Protein AF-A0AAV8WY97-F1 (afdb_monomer)

Structure (mmCIF, N/CA/C/O backbone):
data_AF-A0AAV8WY97-F1
#
_entry.id   AF-A0AAV8WY97-F1
#
loop_
_atom_site.group_PDB
_atom_site.id
_atom_site.type_symbol
_atom_site.label_atom_id
_atom_site.label_alt_id
_atom_site.label_comp_id
_atom_site.label_asym_id
_atom_site.label_entity_id
_atom_site.label_seq_id
_atom_site.pdbx_PDB_ins_code
_atom_site.Cartn_x
_atom_site.Cartn_y
_atom_site.Cartn_z
_atom_site.occupancy
_atom_site.B_iso_or_equiv
_atom_site.auth_seq_id
_atom_site.auth_comp_id
_atom_site.auth_asym_id
_atom_site.auth_atom_id
_atom_site.pdbx_PDB_model_num
ATOM 1 N N . MET A 1 1 ? -31.497 13.098 19.233 1.00 49.31 1 MET A N 1
ATOM 2 C CA . MET A 1 1 ? -30.558 12.819 18.128 1.00 49.31 1 MET A CA 1
ATOM 3 C C . MET A 1 1 ? -31.351 12.122 17.041 1.00 49.31 1 MET A C 1
ATOM 5 O O . MET A 1 1 ? -31.988 11.122 17.339 1.00 49.31 1 MET A O 1
ATOM 9 N N . THR A 1 2 ? -31.426 12.688 15.838 1.00 51.06 2 THR A N 1
ATOM 10 C CA . THR A 1 2 ? -31.908 11.941 14.667 1.00 51.06 2 THR A CA 1
ATOM 11 C C . THR A 1 2 ? -31.015 10.723 14.493 1.00 51.06 2 THR A C 1
ATOM 13 O O . THR A 1 2 ? -29.799 10.879 14.484 1.00 51.06 2 THR A O 1
ATOM 16 N N . ASP A 1 3 ? -31.604 9.534 14.408 1.00 69.31 3 ASP A N 1
ATOM 17 C CA . ASP A 1 3 ? -30.854 8.299 14.209 1.00 69.31 3 ASP A CA 1
ATOM 18 C C . ASP A 1 3 ? -30.126 8.360 12.855 1.00 69.31 3 ASP A C 1
ATOM 20 O O . ASP A 1 3 ? -30.739 8.240 11.790 1.00 69.31 3 ASP A O 1
ATOM 24 N N . THR A 1 4 ? -28.817 8.617 12.901 1.00 66.56 4 THR A N 1
ATOM 25 C CA . THR A 1 4 ? -27.912 8.679 11.747 1.00 66.56 4 THR A CA 1
ATOM 26 C C . THR A 1 4 ? -28.127 7.492 10.810 1.00 66.56 4 THR A C 1
ATOM 28 O O . THR A 1 4 ? -28.217 7.680 9.593 1.00 66.56 4 THR A O 1
ATOM 31 N N . ARG A 1 5 ? -28.298 6.281 11.366 1.00 71.94 5 ARG A N 1
ATOM 32 C CA . ARG A 1 5 ? -28.520 5.052 10.591 1.00 71.94 5 ARG A CA 1
ATOM 33 C C . ARG A 1 5 ? -29.828 5.072 9.821 1.00 71.94 5 ARG A C 1
ATOM 35 O O . ARG A 1 5 ? -29.889 4.549 8.708 1.00 71.94 5 ARG A O 1
ATOM 42 N N . THR A 1 6 ? -30.863 5.695 10.375 1.00 73.75 6 THR A N 1
ATOM 43 C CA . THR A 1 6 ? -32.146 5.850 9.688 1.00 73.75 6 THR A CA 1
ATOM 44 C C . THR A 1 6 ? -32.016 6.789 8.484 1.00 73.75 6 THR A C 1
ATOM 46 O O . THR A 1 6 ? -32.594 6.508 7.434 1.00 73.75 6 THR A O 1
ATOM 49 N N . LYS A 1 7 ? -31.219 7.863 8.588 1.00 81.50 7 LYS A N 1
ATOM 50 C CA . LYS A 1 7 ? -31.063 8.860 7.512 1.00 81.50 7 LYS A CA 1
ATOM 51 C C . LYS A 1 7 ? -30.059 8.448 6.428 1.00 81.50 7 LYS A C 1
ATOM 53 O O . LYS A 1 7 ? -30.382 8.536 5.248 1.00 81.50 7 LYS A O 1
ATOM 58 N N . TYR A 1 8 ? -28.865 8.003 6.815 1.00 86.12 8 TYR A N 1
ATOM 59 C CA . TYR A 1 8 ? -27.742 7.768 5.894 1.00 86.12 8 TYR A CA 1
ATOM 60 C C . TYR A 1 8 ? -27.387 6.283 5.720 1.00 86.12 8 TYR A C 1
ATOM 62 O O . TYR A 1 8 ? -26.687 5.915 4.776 1.00 86.12 8 TYR A O 1
ATOM 70 N N . GLY A 1 9 ? -27.913 5.408 6.584 1.00 87.94 9 GLY A N 1
ATOM 71 C CA . GLY A 1 9 ? -27.442 4.027 6.694 1.00 87.94 9 GLY A CA 1
ATOM 72 C C . GLY A 1 9 ? -26.066 3.938 7.368 1.00 87.94 9 GLY A C 1
ATOM 73 O O . GLY A 1 9 ? -25.628 4.904 7.991 1.00 87.94 9 GLY A O 1
ATOM 74 N N . PRO A 1 10 ? -25.389 2.780 7.260 1.00 92.19 10 PRO A N 1
ATOM 75 C CA . PRO A 1 10 ? -23.988 2.649 7.652 1.00 92.19 10 PRO A CA 1
ATOM 76 C C . PRO A 1 10 ? -23.103 3.653 6.903 1.00 92.19 10 PRO A C 1
ATOM 78 O O . PRO A 1 10 ? -23.359 3.949 5.730 1.00 92.19 10 PRO A O 1
ATOM 81 N N . LEU A 1 11 ? -22.056 4.143 7.556 1.00 96.69 11 LEU A N 1
ATOM 82 C CA . LEU A 1 11 ? -21.080 5.054 6.963 1.00 96.69 11 LEU A CA 1
ATOM 83 C C . LEU A 1 11 ? -19.812 4.293 6.566 1.00 96.69 11 LEU A C 1
ATOM 85 O O . LEU A 1 11 ? -19.463 3.289 7.189 1.00 96.69 11 LEU A O 1
ATOM 89 N N . ILE A 1 12 ? -19.118 4.777 5.538 1.00 97.38 12 ILE A N 1
ATOM 90 C CA . ILE A 1 12 ? -17.846 4.213 5.067 1.00 97.38 12 ILE A CA 1
ATOM 91 C C . ILE A 1 12 ? -16.792 5.315 5.061 1.00 97.38 12 ILE A C 1
ATOM 93 O O . ILE A 1 12 ? -17.007 6.369 4.465 1.00 97.38 12 ILE A O 1
ATOM 97 N N . GLY A 1 13 ? -15.668 5.075 5.729 1.00 97.56 13 GLY A N 1
ATOM 98 C CA . GLY A 1 13 ? -14.498 5.945 5.684 1.00 97.56 13 GLY A CA 1
ATOM 99 C C . GLY A 1 13 ? -13.604 5.618 4.489 1.00 97.56 13 GLY A C 1
ATOM 100 O O . GLY A 1 13 ? -13.501 4.461 4.085 1.00 97.56 13 GLY A O 1
ATOM 101 N N . SER A 1 14 ? -12.920 6.611 3.937 1.00 97.88 14 SER A N 1
ATOM 102 C CA . SER A 1 14 ? -11.909 6.415 2.897 1.00 97.88 14 SER A CA 1
ATOM 103 C C . SER A 1 14 ? -10.708 7.297 3.178 1.00 97.88 14 SER A C 1
ATOM 105 O O . SER A 1 14 ? -10.835 8.520 3.183 1.00 97.88 14 SER A O 1
ATOM 107 N N . ILE A 1 15 ? -9.554 6.672 3.387 1.00 97.94 15 ILE A N 1
ATOM 108 C CA . ILE A 1 15 ? -8.252 7.334 3.402 1.00 97.94 15 ILE A CA 1
ATOM 109 C C . ILE A 1 15 ? -7.823 7.482 1.944 1.00 97.94 15 ILE A C 1
ATOM 111 O O . ILE A 1 15 ? -7.745 6.485 1.234 1.00 97.94 15 ILE A O 1
ATOM 115 N N . ASP A 1 16 ? -7.590 8.711 1.504 1.00 98.00 16 ASP A N 1
ATOM 116 C CA . ASP A 1 16 ? -7.083 9.054 0.175 1.00 98.00 16 ASP A CA 1
ATOM 117 C C . ASP A 1 16 ? -5.729 9.749 0.346 1.00 98.00 16 ASP A C 1
ATOM 119 O O . ASP A 1 16 ? -5.653 10.945 0.634 1.00 98.00 16 ASP A O 1
ATOM 123 N N . GLU A 1 17 ? -4.661 8.955 0.275 1.00 96.94 17 GLU A N 1
ATOM 124 C CA . GLU A 1 17 ? -3.274 9.414 0.354 1.00 96.94 17 GLU A CA 1
ATOM 125 C C . GLU A 1 17 ? -2.801 9.766 -1.060 1.00 96.94 17 GLU A C 1
ATOM 127 O O . GLU A 1 17 ? -2.420 8.905 -1.849 1.00 96.94 17 GLU A O 1
ATOM 132 N N . GLY A 1 18 ? -2.916 11.039 -1.425 1.00 94.00 18 GLY A N 1
ATOM 133 C CA . GLY A 1 18 ? -2.444 11.542 -2.709 1.00 94.00 18 GLY A CA 1
ATOM 134 C C . GLY A 1 18 ? -1.039 12.128 -2.605 1.00 94.00 18 GLY A C 1
ATOM 135 O O . GLY A 1 18 ? -0.562 12.469 -1.530 1.00 94.00 18 GLY A O 1
ATOM 136 N N . THR A 1 19 ? -0.403 12.365 -3.752 1.00 90.06 19 THR A N 1
ATOM 137 C CA . THR A 1 19 ? 0.982 12.864 -3.808 1.00 90.06 19 THR A CA 1
ATOM 138 C C . THR A 1 19 ? 1.205 14.201 -3.091 1.00 90.06 19 THR A C 1
ATOM 140 O O . THR A 1 19 ? 2.255 14.390 -2.500 1.00 90.06 19 THR A O 1
ATOM 143 N N . SER A 1 20 ? 0.244 15.129 -3.087 1.00 91.56 20 SER A N 1
ATOM 144 C CA . SER A 1 20 ? 0.422 16.446 -2.435 1.00 91.56 20 SER A CA 1
ATOM 145 C C . SER A 1 20 ? -0.344 16.603 -1.122 1.00 91.56 20 SER A C 1
ATOM 147 O O . SER A 1 20 ? -0.162 17.588 -0.406 1.00 91.56 20 SER A O 1
ATOM 149 N N . SER A 1 21 ? -1.269 15.693 -0.824 1.00 95.88 21 SER A N 1
ATOM 150 C CA . SER A 1 21 ? -2.143 15.818 0.337 1.00 95.88 21 SER A CA 1
ATOM 151 C C . SER A 1 21 ? -2.798 14.497 0.685 1.00 95.88 21 SER A C 1
ATOM 153 O O . SER A 1 21 ? -3.230 13.765 -0.205 1.00 95.88 21 SER A O 1
ATOM 155 N N . THR A 1 22 ? -3.023 14.309 1.973 1.00 97.31 22 THR A N 1
ATOM 156 C CA . THR A 1 22 ? -3.846 13.236 2.513 1.00 97.31 22 THR A CA 1
ATOM 157 C C . THR A 1 22 ? -5.245 13.751 2.793 1.00 97.31 22 THR A C 1
ATOM 159 O O . THR A 1 22 ? -5.426 14.873 3.275 1.00 97.31 22 THR A O 1
ATOM 162 N N . ARG A 1 23 ? -6.250 12.922 2.525 1.00 98.12 23 ARG A N 1
ATOM 163 C CA . ARG A 1 23 ? -7.649 13.178 2.858 1.00 98.12 23 ARG A CA 1
ATOM 164 C C . ARG A 1 23 ? -8.248 11.998 3.594 1.00 98.12 23 ARG A C 1
ATOM 166 O O . ARG A 1 23 ? -7.913 10.847 3.331 1.00 98.12 23 ARG A O 1
ATOM 173 N N . PHE A 1 24 ? -9.226 12.293 4.437 1.00 98.31 24 PHE A N 1
ATOM 174 C CA . PHE A 1 24 ? -10.155 11.286 4.926 1.00 98.31 24 PHE A CA 1
ATOM 175 C C . PHE A 1 24 ? -11.578 11.738 4.628 1.00 98.31 24 PHE A C 1
ATOM 177 O O . PHE A 1 24 ? -11.988 12.818 5.051 1.00 98.31 24 PHE A O 1
ATOM 184 N N . LEU A 1 25 ? -12.312 10.931 3.865 1.00 98.31 25 LEU A N 1
ATOM 185 C CA . LEU A 1 25 ? -13.685 11.199 3.445 1.00 98.31 25 LEU A CA 1
ATOM 186 C C . LEU A 1 25 ? -14.633 10.205 4.111 1.00 98.31 25 LEU A C 1
ATOM 188 O O . LEU A 1 25 ? -14.291 9.035 4.273 1.00 98.31 25 LEU A O 1
ATOM 192 N N . VAL A 1 26 ? -15.844 10.648 4.449 1.00 98.19 26 VAL A N 1
ATOM 193 C CA . VAL A 1 26 ? -16.894 9.766 4.978 1.00 98.19 26 VAL A CA 1
ATOM 194 C C . VAL A 1 26 ? -18.106 9.789 4.061 1.00 98.19 26 VAL A C 1
ATOM 196 O O . VAL A 1 26 ? -18.681 10.846 3.797 1.00 98.19 26 VAL A O 1
ATOM 199 N N . PHE A 1 27 ? -18.504 8.606 3.605 1.00 97.25 27 PHE A N 1
ATOM 200 C CA . PHE A 1 27 ? -19.585 8.391 2.656 1.00 97.25 27 PHE A CA 1
ATOM 201 C C . PHE A 1 27 ? -20.813 7.771 3.323 1.00 97.25 27 PHE A C 1
ATOM 203 O O . PHE A 1 27 ? -20.696 6.877 4.166 1.00 97.25 27 PHE A O 1
ATOM 210 N N . ALA A 1 28 ? -22.001 8.175 2.878 1.00 95.44 28 ALA A N 1
ATOM 211 C CA . ALA A 1 28 ? -23.234 7.442 3.145 1.00 95.44 28 ALA A CA 1
ATOM 212 C C . ALA A 1 28 ? -23.315 6.208 2.228 1.00 95.44 28 ALA A C 1
ATOM 214 O O . ALA A 1 28 ? -23.424 6.341 1.008 1.00 95.44 28 ALA A O 1
ATOM 215 N N . SER A 1 29 ? -23.301 4.996 2.796 1.00 88.69 29 SER A N 1
ATOM 216 C CA . SER A 1 29 ? -23.211 3.747 2.010 1.00 88.69 29 SER A CA 1
ATOM 217 C C . SER A 1 29 ? -24.346 3.544 0.998 1.00 88.69 29 SER A C 1
ATOM 219 O O . SER A 1 29 ? -24.145 2.901 -0.028 1.00 88.69 29 SER A O 1
ATOM 221 N N . LYS A 1 30 ? -25.540 4.087 1.267 1.00 86.94 30 LYS A N 1
ATOM 222 C CA . LYS A 1 30 ? -26.716 3.920 0.398 1.00 86.94 30 LYS A CA 1
ATOM 223 C C . LYS A 1 30 ? -26.708 4.827 -0.832 1.00 86.94 30 LYS A C 1
ATOM 225 O O . LYS A 1 30 ? -27.317 4.469 -1.835 1.00 86.94 30 LYS A O 1
ATOM 230 N N . THR A 1 31 ? -26.089 6.002 -0.738 1.00 90.06 31 THR A N 1
ATOM 231 C CA . THR A 1 31 ? -26.163 7.051 -1.771 1.00 90.06 31 THR A CA 1
ATOM 232 C C . THR A 1 31 ? -24.810 7.388 -2.386 1.00 90.06 31 THR A C 1
ATOM 234 O O . THR A 1 31 ? -24.781 8.073 -3.402 1.00 90.06 31 THR A O 1
ATOM 237 N N . ALA A 1 32 ? -23.708 6.929 -1.781 1.00 90.00 32 ALA A N 1
ATOM 238 C CA . ALA A 1 32 ? -22.340 7.344 -2.094 1.00 90.00 32 ALA A CA 1
ATOM 239 C C . ALA A 1 32 ? -22.099 8.864 -1.950 1.00 90.00 32 ALA A C 1
ATOM 241 O O . ALA A 1 32 ? -21.125 9.398 -2.474 1.00 90.00 32 ALA A O 1
ATOM 242 N N . GLU A 1 33 ? -22.966 9.570 -1.217 1.00 93.69 33 GLU A N 1
ATOM 243 C CA . GLU A 1 33 ? -22.788 10.988 -0.901 1.00 93.69 33 GLU A CA 1
ATOM 244 C C . GLU A 1 33 ? -21.630 11.173 0.088 1.00 93.69 33 GLU A C 1
ATOM 246 O O . GLU A 1 33 ? -21.577 10.489 1.114 1.00 93.69 33 GLU A O 1
ATOM 251 N N . VAL A 1 34 ? -20.732 12.121 -0.196 1.00 96.81 34 VAL A N 1
ATOM 252 C CA . VAL A 1 34 ? -19.698 12.567 0.749 1.00 96.81 34 VAL A CA 1
ATOM 253 C C . VAL A 1 34 ? -20.355 13.449 1.807 1.00 96.81 34 VAL A C 1
ATOM 255 O O . VAL A 1 34 ? -20.809 14.550 1.507 1.00 96.81 34 VAL A O 1
ATOM 258 N N . LEU A 1 35 ? -20.380 12.983 3.053 1.00 96.69 35 LEU A N 1
ATOM 259 C CA . LEU A 1 35 ? -20.982 13.712 4.170 1.00 96.69 35 LEU A CA 1
ATOM 260 C C . LEU A 1 35 ? -20.054 14.803 4.704 1.00 96.69 35 LEU A C 1
ATOM 262 O O . LEU A 1 35 ? -20.492 15.908 5.016 1.00 96.69 35 LEU A O 1
ATOM 266 N N . THR A 1 36 ? -18.767 14.485 4.840 1.00 98.00 36 THR A N 1
ATOM 267 C CA . THR A 1 36 ? -17.717 15.428 5.237 1.00 98.00 36 THR A CA 1
ATOM 268 C C . THR A 1 36 ? -16.340 14.831 4.947 1.00 98.00 36 THR A C 1
ATOM 270 O O . THR A 1 36 ? -16.215 13.628 4.699 1.00 98.00 36 THR A O 1
ATOM 273 N N . TYR A 1 37 ? -15.315 15.677 4.962 1.00 98.06 37 TYR A N 1
ATOM 274 C CA . TYR A 1 37 ? -13.922 15.272 4.833 1.00 98.06 37 TYR A CA 1
ATOM 275 C C . TYR A 1 37 ? -12.992 16.276 5.520 1.00 98.06 37 TYR A C 1
ATOM 277 O O . TYR A 1 37 ? -13.384 17.407 5.830 1.00 98.06 37 TYR A O 1
ATOM 285 N N . HIS A 1 38 ? -11.746 15.867 5.724 1.00 98.38 38 HIS A N 1
ATOM 286 C CA . HIS A 1 38 ? -10.633 16.752 6.051 1.00 98.38 38 HIS A CA 1
ATOM 287 C C . HIS A 1 38 ? -9.452 16.464 5.123 1.00 98.38 38 HIS A C 1
ATOM 289 O O . HIS A 1 38 ? -9.333 15.356 4.600 1.00 98.38 38 HIS A O 1
ATOM 295 N N . GLN A 1 39 ? -8.604 17.468 4.907 1.00 98.06 39 GLN A N 1
ATOM 296 C CA . GLN A 1 39 ? -7.427 17.383 4.049 1.00 98.06 39 GLN A CA 1
ATOM 297 C C . GLN A 1 39 ? -6.243 18.048 4.745 1.00 98.06 39 GLN A C 1
ATOM 299 O O . GLN A 1 39 ? -6.383 19.162 5.245 1.00 98.06 39 GLN A O 1
ATOM 304 N N . VAL A 1 40 ? -5.089 17.389 4.699 1.00 97.69 40 VAL A N 1
ATOM 305 C CA . VAL A 1 40 ? -3.805 17.897 5.190 1.00 97.69 40 VAL A CA 1
ATOM 306 C C . VAL A 1 40 ? -2.789 17.806 4.054 1.00 97.69 40 VAL A C 1
ATOM 308 O O . VAL A 1 40 ? -2.712 16.789 3.365 1.00 97.69 40 VAL A O 1
ATOM 311 N N . GLU A 1 41 ? -2.038 18.878 3.817 1.00 97.19 41 GLU A N 1
ATOM 312 C CA . GLU A 1 41 ? -0.973 18.890 2.810 1.00 97.19 41 GLU A CA 1
ATOM 313 C C . GLU A 1 41 ? 0.231 18.066 3.277 1.00 97.19 41 GLU A C 1
ATOM 315 O O . GLU A 1 41 ? 0.624 18.124 4.444 1.00 97.19 41 GLU A O 1
ATOM 320 N N . VAL A 1 42 ? 0.831 17.317 2.352 1.00 95.81 42 VAL A N 1
ATOM 321 C CA . VAL A 1 42 ? 2.051 16.541 2.595 1.00 95.81 42 VAL A CA 1
ATOM 322 C C . VAL A 1 42 ? 3.172 17.164 1.760 1.00 95.81 42 VAL A C 1
ATOM 324 O O . VAL A 1 42 ? 3.114 17.118 0.528 1.00 95.81 42 VAL A O 1
ATOM 327 N N . PRO A 1 43 ? 4.182 17.786 2.390 1.00 94.81 43 PRO A N 1
ATOM 328 C CA . PRO A 1 43 ? 5.235 18.479 1.666 1.00 94.81 43 PRO A CA 1
ATOM 329 C C . PRO A 1 43 ? 6.150 17.498 0.931 1.00 94.81 43 PRO A C 1
ATOM 331 O O . PRO A 1 43 ? 6.472 16.419 1.430 1.00 94.81 43 PRO A O 1
ATOM 334 N N . HIS A 1 44 ? 6.624 17.927 -0.237 1.00 94.50 44 HIS A N 1
ATOM 335 C CA . HIS A 1 44 ? 7.702 17.252 -0.948 1.00 94.50 44 HIS A CA 1
ATOM 336 C C . HIS A 1 44 ? 9.055 17.726 -0.428 1.00 94.50 44 HIS A C 1
ATOM 338 O O . HIS A 1 44 ? 9.279 18.921 -0.222 1.00 94.50 44 HIS A O 1
ATOM 344 N N . ILE A 1 45 ? 9.978 16.785 -0.290 1.00 97.38 45 ILE A N 1
ATOM 345 C CA . ILE A 1 45 ? 11.397 17.038 -0.090 1.00 97.38 45 ILE A CA 1
ATOM 346 C C . ILE A 1 45 ? 12.057 16.877 -1.461 1.00 97.38 45 ILE A C 1
ATOM 348 O O . ILE A 1 45 ? 11.884 15.854 -2.121 1.00 97.38 45 ILE A O 1
ATOM 352 N N . ILE A 1 46 ? 12.791 17.898 -1.905 1.00 96.94 46 ILE A N 1
ATOM 353 C CA . ILE A 1 46 ? 13.457 17.919 -3.215 1.00 96.94 46 ILE A CA 1
ATOM 354 C C . ILE A 1 46 ? 14.956 18.124 -2.975 1.00 96.94 46 ILE A C 1
ATOM 356 O O . ILE A 1 46 ? 15.425 19.264 -2.990 1.00 96.94 46 ILE A O 1
ATOM 360 N N . PRO A 1 47 ? 15.723 17.054 -2.681 1.00 96.38 47 PRO A N 1
ATOM 361 C CA . PRO A 1 47 ? 17.154 17.186 -2.408 1.00 96.38 47 PRO A CA 1
ATOM 362 C C . PRO A 1 47 ? 17.944 17.660 -3.633 1.00 96.38 47 PRO A C 1
ATOM 364 O O . PRO A 1 47 ? 18.951 18.352 -3.493 1.00 96.38 47 PRO A O 1
ATOM 367 N N . GLN A 1 48 ? 17.499 17.256 -4.827 1.00 96.06 48 GLN A N 1
ATOM 368 C CA . GLN A 1 48 ? 18.098 17.575 -6.122 1.00 96.06 48 GLN A CA 1
ATOM 369 C C . GLN A 1 48 ? 17.008 17.690 -7.193 1.00 96.06 48 GLN A C 1
ATOM 371 O O . GLN A 1 48 ? 15.879 17.235 -7.011 1.00 96.06 48 GLN A O 1
ATOM 376 N N . GLU A 1 49 ? 17.347 18.278 -8.338 1.00 94.19 49 GLU A N 1
ATOM 377 C CA . GLU A 1 49 ? 16.436 18.340 -9.480 1.00 94.19 49 GLU A CA 1
ATOM 378 C C . GLU A 1 49 ? 16.026 16.928 -9.939 1.00 94.19 49 GLU A C 1
ATOM 380 O O . GLU A 1 49 ? 16.862 16.041 -10.110 1.00 94.19 49 GLU A O 1
ATOM 385 N N . GLY A 1 50 ? 14.718 16.706 -10.107 1.00 92.50 50 GLY A N 1
ATOM 386 C CA . GLY A 1 50 ? 14.156 15.401 -10.474 1.00 92.50 50 GLY A CA 1
ATOM 387 C C . GLY A 1 50 ? 14.083 14.376 -9.333 1.00 92.50 50 GLY A C 1
ATOM 388 O O . GLY A 1 50 ? 13.609 13.263 -9.564 1.00 92.50 50 GLY A O 1
ATOM 389 N N . TRP A 1 51 ? 14.527 14.731 -8.122 1.00 96.88 51 TRP A N 1
ATOM 390 C CA . TRP A 1 51 ? 14.455 13.886 -6.931 1.00 96.88 51 TRP A CA 1
ATOM 391 C C . TRP A 1 51 ? 13.277 14.335 -6.070 1.00 96.88 51 TRP A C 1
ATOM 393 O O . TRP A 1 51 ? 13.233 15.478 -5.623 1.00 96.88 51 TRP A O 1
ATOM 403 N N . PHE A 1 52 ? 12.333 13.432 -5.831 1.00 96.50 52 PHE A N 1
ATOM 404 C CA . PHE A 1 52 ? 11.108 13.697 -5.090 1.00 96.50 52 PHE A CA 1
ATOM 405 C C . PHE A 1 52 ? 10.967 12.692 -3.953 1.00 96.50 52 PHE A C 1
ATOM 407 O O . PHE A 1 52 ? 10.818 11.487 -4.164 1.00 96.50 52 PHE A O 1
ATOM 414 N N . GLU A 1 53 ? 10.998 13.219 -2.736 1.00 98.06 53 GLU A N 1
ATOM 415 C CA . GLU A 1 53 ? 10.900 12.464 -1.496 1.00 98.06 53 GLU A CA 1
ATOM 416 C C . GLU A 1 53 ? 9.731 12.941 -0.644 1.00 98.06 53 GLU A C 1
ATOM 418 O O . GLU A 1 53 ? 9.314 14.099 -0.719 1.00 98.06 53 GLU A O 1
ATOM 423 N N . GLN A 1 54 ? 9.237 12.056 0.214 1.00 97.94 54 GLN A N 1
ATOM 424 C CA . GLN A 1 54 ? 8.308 12.395 1.289 1.00 97.94 54 GLN A CA 1
ATOM 425 C C . GLN A 1 54 ? 8.733 11.700 2.577 1.00 97.94 54 GLN A C 1
ATOM 427 O O . GLN A 1 54 ? 9.200 10.564 2.544 1.00 97.94 54 GLN A O 1
ATOM 432 N N . ASP A 1 55 ? 8.550 12.362 3.717 1.00 97.44 55 ASP A N 1
ATOM 433 C CA . ASP A 1 55 ? 8.754 11.726 5.019 1.00 97.44 55 ASP A CA 1
ATOM 434 C C . ASP A 1 55 ? 7.576 10.765 5.305 1.00 97.44 55 ASP A C 1
ATOM 436 O O . ASP A 1 55 ? 6.436 11.226 5.463 1.00 97.44 55 ASP A O 1
ATOM 440 N N . PRO A 1 56 ? 7.813 9.441 5.417 1.00 95.88 56 PRO A N 1
ATOM 441 C CA . PRO A 1 56 ? 6.754 8.466 5.681 1.00 95.88 56 PRO A CA 1
ATOM 442 C C . PRO A 1 56 ? 6.020 8.701 7.008 1.00 95.88 56 PRO A C 1
ATOM 444 O O . PRO A 1 56 ? 4.846 8.340 7.145 1.00 95.88 56 PRO A O 1
ATOM 447 N N . MET A 1 57 ? 6.683 9.317 7.991 1.00 91.19 57 MET A N 1
ATOM 448 C CA . MET A 1 57 ? 6.071 9.668 9.270 1.00 91.19 57 MET A CA 1
ATOM 449 C C . MET A 1 57 ? 5.155 10.886 9.149 1.00 91.19 57 MET A C 1
ATOM 451 O O . MET A 1 57 ? 4.163 10.958 9.874 1.00 91.19 57 MET A O 1
ATOM 455 N N . ILE A 1 58 ? 5.437 11.829 8.242 1.00 94.50 58 ILE A N 1
ATOM 456 C CA . ILE A 1 58 ? 4.518 12.941 7.947 1.00 94.50 58 ILE A CA 1
ATOM 457 C C . ILE A 1 58 ? 3.271 12.415 7.230 1.00 94.50 58 ILE A C 1
ATOM 459 O O . ILE A 1 58 ? 2.163 12.788 7.619 1.00 94.50 58 ILE A O 1
ATOM 463 N N . ILE A 1 59 ? 3.432 11.495 6.269 1.00 95.31 59 ILE A N 1
ATOM 464 C CA . ILE A 1 59 ? 2.305 10.809 5.614 1.00 95.31 59 ILE A CA 1
ATOM 465 C C . ILE A 1 59 ? 1.394 10.181 6.676 1.00 95.31 59 ILE A C 1
ATOM 467 O O . ILE A 1 59 ? 0.203 10.483 6.739 1.00 95.31 59 ILE A O 1
ATOM 471 N N . LEU A 1 60 ? 1.956 9.389 7.590 1.00 91.31 60 LEU A N 1
ATOM 472 C CA . LEU A 1 60 ? 1.181 8.760 8.659 1.00 91.31 60 LEU A CA 1
ATOM 473 C C . LEU A 1 60 ? 0.469 9.777 9.564 1.00 91.31 60 LEU A C 1
ATOM 475 O O . LEU A 1 60 ? -0.724 9.629 9.835 1.00 91.31 60 LEU A O 1
ATOM 479 N N . LYS A 1 61 ? 1.185 10.807 10.035 1.00 90.69 61 LYS A N 1
ATOM 480 C CA . LYS A 1 61 ? 0.607 11.856 10.892 1.00 90.69 61 LYS A CA 1
ATOM 481 C C . LYS A 1 61 ? -0.570 12.545 10.205 1.00 90.69 61 LYS A C 1
ATOM 483 O O . LYS A 1 61 ? -1.600 12.748 10.839 1.00 90.69 61 LYS A O 1
ATOM 488 N N . SER A 1 62 ? -0.449 12.823 8.907 1.00 95.56 62 SER A N 1
ATOM 489 C CA . SER A 1 62 ? -1.524 13.429 8.119 1.00 95.56 62 SER A CA 1
ATOM 490 C C . SER A 1 62 ? -2.758 12.518 7.999 1.00 95.56 62 SER A C 1
ATOM 492 O O . SER A 1 62 ? -3.889 13.001 8.063 1.00 95.56 62 SER A O 1
ATOM 494 N N . VAL A 1 63 ? -2.581 11.193 7.906 1.00 95.06 63 VAL A N 1
ATOM 495 C CA . VAL A 1 63 ? -3.699 10.229 7.917 1.00 95.06 63 VAL A CA 1
ATOM 496 C C . VAL A 1 63 ? -4.412 10.237 9.269 1.00 95.06 63 VAL A C 1
ATOM 498 O O . VAL A 1 63 ? -5.636 10.333 9.315 1.00 95.06 63 VAL A O 1
ATOM 501 N N . ILE A 1 64 ? -3.661 10.188 10.370 1.00 91.25 64 ILE A N 1
ATOM 502 C CA . ILE A 1 64 ? -4.228 10.224 11.727 1.00 91.25 64 ILE A CA 1
ATOM 503 C C . ILE A 1 64 ? -5.023 11.519 11.943 1.00 91.25 64 ILE A C 1
ATOM 505 O O . ILE A 1 64 ? -6.184 11.479 12.351 1.00 91.25 64 ILE A O 1
ATOM 509 N N . GLU A 1 65 ? -4.428 12.662 11.599 1.00 94.25 65 GLU A N 1
ATOM 510 C CA . GLU A 1 65 ? -5.065 13.972 11.732 1.00 94.25 65 GLU A CA 1
ATOM 511 C C . GLU A 1 65 ? -6.344 14.074 10.892 1.00 94.25 65 GLU A C 1
ATOM 513 O O . GLU A 1 65 ? -7.396 14.473 11.399 1.00 94.25 65 GLU A O 1
ATOM 518 N N . THR A 1 66 ? -6.294 13.669 9.620 1.00 97.38 66 THR A N 1
ATOM 519 C CA . THR A 1 66 ? -7.474 13.716 8.746 1.00 97.38 66 THR A CA 1
ATOM 520 C C . THR A 1 66 ? -8.608 12.840 9.254 1.00 97.38 66 THR A C 1
ATOM 522 O O . THR A 1 66 ? -9.757 13.288 9.223 1.00 97.38 66 THR A O 1
ATOM 525 N N . ILE A 1 67 ? -8.323 11.655 9.795 1.00 95.56 67 ILE A N 1
ATOM 526 C CA . ILE A 1 67 ? -9.336 10.804 10.430 1.00 95.56 67 ILE A CA 1
ATOM 527 C C . ILE A 1 67 ? -9.966 11.517 11.632 1.00 95.56 67 ILE A C 1
ATOM 529 O O . ILE A 1 67 ? -11.194 11.653 11.708 1.00 95.56 67 ILE A O 1
ATOM 533 N N . ASP A 1 68 ? -9.143 12.010 12.555 1.00 92.62 68 ASP A N 1
ATOM 534 C CA . ASP A 1 68 ? -9.616 12.557 13.824 1.00 92.62 68 ASP A CA 1
ATOM 535 C C . ASP A 1 68 ? -10.405 13.856 13.664 1.00 92.62 68 ASP A C 1
ATOM 537 O O . ASP A 1 68 ? -11.435 14.037 14.331 1.00 92.62 68 ASP A O 1
ATOM 541 N N . VAL A 1 69 ? -9.959 14.739 12.768 1.00 97.56 69 VAL A N 1
ATOM 542 C CA . VAL A 1 69 ? -10.640 16.003 12.465 1.00 97.56 69 VAL A CA 1
ATOM 543 C C . VAL A 1 69 ? -11.942 15.747 11.705 1.00 97.56 69 VAL A C 1
ATOM 545 O O . VAL A 1 69 ? -12.959 16.381 11.994 1.00 97.56 69 VAL A O 1
ATOM 548 N N . THR A 1 70 ? -11.971 14.779 10.786 1.00 98.06 70 THR A N 1
ATOM 549 C CA . THR A 1 70 ? -13.207 14.400 10.079 1.00 98.06 70 THR A CA 1
ATOM 550 C C . THR A 1 70 ? -14.243 13.822 11.042 1.00 98.06 70 THR A C 1
ATOM 552 O O . THR A 1 70 ? -15.421 14.173 10.956 1.00 98.06 70 THR A O 1
ATOM 555 N N . CYS A 1 71 ? -13.823 13.006 12.014 1.00 94.75 71 CYS A N 1
ATOM 556 C CA . CYS A 1 71 ? -14.715 12.513 13.067 1.00 94.75 71 CYS A CA 1
ATOM 557 C C . CYS A 1 71 ? -15.303 13.657 13.911 1.00 94.75 71 CYS A C 1
ATOM 559 O O . CYS A 1 71 ? -16.486 13.627 14.259 1.00 94.75 71 CYS A O 1
ATOM 561 N N . ASP A 1 72 ? -14.522 14.699 14.210 1.00 96.06 72 ASP A N 1
ATOM 562 C CA . ASP A 1 72 ? -15.047 15.889 14.893 1.00 96.06 72 ASP A CA 1
ATOM 563 C C . ASP A 1 72 ? -15.999 16.699 14.011 1.00 96.06 72 ASP A C 1
ATOM 565 O O . ASP A 1 72 ? -16.987 17.244 14.508 1.00 96.06 72 ASP A O 1
ATOM 569 N N . ASN A 1 73 ? -15.755 16.753 12.703 1.00 97.50 73 ASN A N 1
ATOM 570 C CA . ASN A 1 73 ? -16.667 17.393 11.759 1.00 97.50 73 ASN A CA 1
ATOM 571 C C . ASN A 1 73 ? -18.008 16.650 11.675 1.00 97.50 73 ASN A C 1
ATOM 573 O O . ASN A 1 73 ? -19.052 17.301 11.691 1.00 97.50 73 ASN A O 1
ATOM 577 N N . LEU A 1 74 ? -18.016 15.312 11.702 1.00 95.56 74 LEU A N 1
ATOM 578 C CA . LEU A 1 74 ? -19.254 14.525 11.793 1.00 95.56 74 LEU A CA 1
ATOM 579 C C . LEU A 1 74 ? -20.056 14.862 13.056 1.00 95.56 74 LEU A C 1
ATOM 581 O O . LEU A 1 74 ? -21.259 15.119 12.965 1.00 95.56 74 LEU A O 1
ATOM 585 N N . LYS A 1 75 ? -19.395 14.958 14.219 1.00 93.88 75 LYS A N 1
ATOM 586 C CA . LYS A 1 75 ? -20.054 15.367 15.474 1.00 93.88 75 LYS A CA 1
ATOM 587 C C . LYS A 1 75 ? -20.720 16.738 15.347 1.00 93.88 75 LYS A C 1
ATOM 589 O O . LYS A 1 75 ? -21.863 16.894 15.770 1.00 93.88 75 LYS A O 1
ATOM 594 N N . LYS A 1 76 ? -20.044 17.717 14.728 1.00 95.50 76 LYS A N 1
ATOM 595 C CA . LYS A 1 76 ? -20.605 19.063 14.474 1.00 95.50 76 LYS A CA 1
ATOM 596 C C . LYS A 1 76 ? -21.835 19.020 13.559 1.00 95.50 76 LYS A C 1
ATOM 598 O O . LYS A 1 76 ? -22.727 19.850 13.702 1.00 95.50 76 LYS A O 1
ATOM 603 N N . LEU A 1 77 ? -21.907 18.041 12.657 1.00 94.31 77 LEU A N 1
ATOM 604 C CA . LEU A 1 77 ? -23.061 17.789 11.788 1.00 94.31 77 LEU A CA 1
ATOM 605 C C . LEU A 1 77 ? -24.175 16.970 12.468 1.00 94.31 77 LEU A C 1
ATOM 607 O O . LEU A 1 77 ? -25.170 16.649 11.821 1.00 94.31 77 LEU A O 1
ATOM 611 N N . ASN A 1 78 ? -24.048 16.654 13.764 1.00 92.12 78 ASN A N 1
ATOM 612 C CA . ASN A 1 78 ? -24.930 15.741 14.502 1.00 92.12 78 ASN A CA 1
ATOM 613 C C . ASN A 1 78 ? -24.998 14.329 13.889 1.00 92.12 78 ASN A C 1
ATOM 615 O O . ASN A 1 78 ? -26.038 13.672 13.946 1.00 92.12 78 ASN A O 1
ATOM 619 N N . ILE A 1 79 ? -23.891 13.872 13.299 1.00 93.56 79 ILE A N 1
ATOM 620 C CA . ILE A 1 79 ? -23.722 12.533 12.733 1.00 93.56 79 ILE A CA 1
ATOM 621 C C . ILE A 1 79 ? -22.798 11.744 13.664 1.00 93.56 79 ILE A C 1
ATOM 623 O O . ILE A 1 79 ? -21.713 12.214 14.015 1.00 93.56 79 ILE A O 1
ATOM 627 N N . ASN A 1 80 ? -23.221 10.549 14.085 1.00 90.25 80 ASN A N 1
ATOM 628 C CA . ASN A 1 80 ? -22.377 9.697 14.922 1.00 90.25 80 ASN A CA 1
ATOM 629 C C . ASN A 1 80 ? -21.300 9.026 14.055 1.00 90.25 80 ASN A C 1
ATOM 631 O O . ASN A 1 80 ? -21.614 8.236 13.170 1.00 90.25 80 ASN A O 1
ATOM 635 N N . TYR A 1 81 ? -20.027 9.329 14.309 1.00 90.25 81 TYR A N 1
ATOM 636 C CA . TYR A 1 81 ? -18.907 8.712 13.592 1.00 90.25 81 TYR A CA 1
ATOM 637 C C . TYR A 1 81 ? -18.737 7.223 13.938 1.00 90.25 81 TYR A C 1
ATOM 639 O O . TYR A 1 81 ? -18.134 6.492 13.161 1.00 90.25 81 TYR A O 1
ATOM 647 N N . GLU A 1 82 ? -19.318 6.744 15.045 1.00 89.12 82 GLU A N 1
ATOM 648 C CA . GLU A 1 82 ? -19.367 5.309 15.376 1.00 89.12 82 GLU A CA 1
ATOM 649 C C . GLU A 1 82 ? -20.232 4.498 14.392 1.00 89.12 82 GLU A C 1
ATOM 651 O O . GLU A 1 82 ? -20.184 3.270 14.390 1.00 89.12 82 GLU A O 1
ATOM 656 N N . ASP A 1 83 ? -21.010 5.163 13.529 1.00 91.88 83 ASP A N 1
ATOM 657 C CA . ASP A 1 83 ? -21.720 4.505 12.430 1.00 91.88 83 ASP A CA 1
ATOM 658 C C . ASP A 1 83 ? -20.820 4.206 11.220 1.00 91.88 83 ASP A C 1
ATOM 660 O O . ASP A 1 83 ? -21.291 3.609 10.248 1.00 91.88 83 ASP A O 1
ATOM 664 N N . ILE A 1 84 ? -19.533 4.579 11.266 1.00 94.69 84 ILE A N 1
ATOM 665 C CA . ILE A 1 84 ? -18.529 4.130 10.296 1.00 94.69 84 ILE A CA 1
ATOM 666 C C . ILE A 1 84 ? -18.253 2.647 10.537 1.00 94.69 84 ILE A C 1
ATOM 668 O O . ILE A 1 84 ? -17.619 2.261 11.515 1.00 94.69 84 ILE A O 1
ATOM 672 N N . VAL A 1 85 ? -18.734 1.804 9.623 1.00 93.62 85 VAL A N 1
ATOM 673 C CA . VAL A 1 85 ? -18.636 0.341 9.753 1.00 93.62 85 VAL A CA 1
ATOM 674 C C . VAL A 1 85 ? -17.406 -0.242 9.068 1.00 93.62 85 VAL A C 1
ATOM 676 O O . VAL A 1 85 ? -17.069 -1.396 9.319 1.00 93.62 85 VAL A O 1
ATOM 679 N N . ALA A 1 86 ? -16.755 0.526 8.192 1.00 94.19 86 ALA A N 1
ATOM 680 C CA . ALA A 1 86 ? -15.548 0.106 7.500 1.00 94.19 86 ALA A CA 1
ATOM 681 C C . ALA A 1 86 ? -14.770 1.300 6.931 1.00 94.19 86 ALA A C 1
ATOM 683 O O . ALA A 1 86 ? -15.359 2.339 6.621 1.00 94.19 86 ALA A O 1
ATOM 684 N N . THR A 1 87 ? -13.468 1.106 6.736 1.00 95.81 87 THR A N 1
ATOM 685 C CA . THR A 1 87 ? -12.566 2.072 6.104 1.00 95.81 87 THR A CA 1
ATOM 686 C C . THR A 1 87 ? -11.872 1.454 4.890 1.00 95.81 87 THR A C 1
ATOM 688 O O . THR A 1 87 ? -11.449 0.294 4.928 1.00 95.81 87 THR A O 1
ATOM 691 N N . GLY A 1 88 ? -11.760 2.224 3.810 1.00 96.88 88 GLY A N 1
ATOM 692 C CA . GLY A 1 88 ? -10.923 1.921 2.651 1.00 96.88 88 GLY A CA 1
ATOM 693 C C . GLY A 1 88 ? -9.642 2.760 2.627 1.00 96.88 88 GLY A C 1
ATOM 694 O O . GLY A 1 88 ? -9.605 3.843 3.209 1.00 96.88 88 GLY A O 1
ATOM 695 N N . ILE A 1 89 ? -8.611 2.270 1.944 1.00 97.88 89 ILE A N 1
ATOM 696 C CA . ILE A 1 89 ? -7.381 3.002 1.632 1.00 97.88 89 ILE A CA 1
ATOM 697 C C . ILE A 1 89 ? -7.262 3.106 0.117 1.00 97.88 89 ILE A C 1
ATOM 699 O O . ILE A 1 89 ? -7.373 2.115 -0.604 1.00 97.88 89 ILE A O 1
ATOM 703 N N . THR A 1 90 ? -7.002 4.316 -0.348 1.00 98.25 90 THR A N 1
ATOM 704 C CA . THR A 1 90 ? -6.465 4.578 -1.668 1.00 98.25 90 THR A CA 1
ATOM 705 C C . THR A 1 90 ? -5.228 5.443 -1.540 1.00 98.25 90 THR A C 1
ATOM 707 O O . THR A 1 90 ? -5.147 6.285 -0.647 1.00 98.25 90 THR A O 1
ATOM 710 N N . ASN A 1 91 ? -4.239 5.192 -2.386 1.00 98.06 91 ASN A N 1
ATOM 711 C CA . ASN A 1 91 ? -2.920 5.785 -2.238 1.00 98.06 91 ASN A CA 1
ATOM 712 C C . ASN A 1 91 ? -2.267 6.083 -3.585 1.00 98.06 91 ASN A C 1
ATOM 714 O O . ASN A 1 91 ? -2.538 5.403 -4.583 1.00 98.06 91 ASN A O 1
ATOM 718 N N . GLN A 1 92 ? -1.334 7.032 -3.588 1.00 95.19 92 GLN A N 1
ATOM 719 C CA . GLN A 1 92 ? -0.406 7.203 -4.694 1.00 95.19 92 GLN A CA 1
ATOM 720 C C . GLN A 1 92 ? 0.368 5.894 -4.905 1.00 95.19 92 GLN A C 1
ATOM 722 O O . GLN A 1 92 ? 0.932 5.298 -3.977 1.00 95.19 92 GLN A O 1
ATOM 727 N N . ARG A 1 93 ? 0.334 5.410 -6.141 1.00 95.69 93 ARG A N 1
ATOM 728 C CA . ARG A 1 93 ? 0.960 4.148 -6.534 1.00 95.69 93 ARG A CA 1
ATOM 729 C C . ARG A 1 93 ? 2.466 4.340 -6.700 1.00 95.69 93 ARG A C 1
ATOM 731 O O . ARG A 1 93 ? 2.957 5.462 -6.716 1.00 95.69 93 ARG A O 1
ATOM 738 N N . GLU A 1 94 ? 3.199 3.232 -6.780 1.00 97.19 94 GLU A N 1
ATOM 739 C CA . GLU A 1 94 ? 4.656 3.145 -6.973 1.00 97.19 94 GLU A CA 1
ATOM 740 C C . GLU A 1 94 ? 5.563 3.774 -5.892 1.00 97.19 94 GLU A C 1
ATOM 742 O O . GLU A 1 94 ? 6.671 3.257 -5.685 1.00 97.19 94 GLU A O 1
ATOM 747 N N . THR A 1 95 ? 5.136 4.833 -5.192 1.00 98.19 95 THR A N 1
ATOM 748 C CA . THR A 1 95 ? 5.871 5.461 -4.086 1.00 98.19 95 THR A CA 1
ATOM 749 C C . THR A 1 95 ? 6.299 4.389 -3.089 1.00 98.19 95 THR A C 1
ATOM 751 O O . THR A 1 95 ? 5.503 3.533 -2.694 1.00 98.19 95 THR A O 1
ATOM 754 N N . THR A 1 96 ? 7.593 4.367 -2.774 1.00 98.69 96 THR A N 1
ATOM 755 C CA . THR A 1 96 ? 8.258 3.211 -2.157 1.00 98.69 96 THR A CA 1
ATOM 756 C C . THR A 1 96 ? 8.851 3.572 -0.808 1.00 98.69 96 THR A C 1
ATOM 758 O O . THR A 1 96 ? 9.597 4.545 -0.712 1.00 98.69 96 THR A O 1
ATOM 761 N N . ILE A 1 97 ? 8.560 2.754 0.204 1.00 98.62 97 ILE A N 1
ATOM 762 C CA . ILE A 1 97 ? 9.014 2.938 1.583 1.00 98.62 97 ILE A CA 1
ATOM 763 C C . ILE A 1 97 ? 9.724 1.660 2.037 1.00 98.62 97 ILE A C 1
ATOM 765 O O . ILE A 1 97 ? 9.221 0.554 1.827 1.00 98.62 97 ILE A O 1
ATOM 769 N N . LEU A 1 98 ? 10.896 1.827 2.655 1.00 98.25 98 LEU A N 1
ATOM 770 C CA . LEU A 1 98 ? 11.632 0.767 3.342 1.00 98.25 98 LEU A CA 1
ATOM 771 C C . LEU A 1 98 ? 11.726 1.113 4.826 1.00 98.25 98 LEU A C 1
ATOM 773 O O . LEU A 1 98 ? 12.062 2.246 5.177 1.00 98.25 98 LEU A O 1
ATOM 777 N N . TRP A 1 99 ? 11.443 0.153 5.698 1.00 94.12 99 TRP A N 1
ATOM 778 C CA . TRP A 1 99 ? 11.480 0.361 7.146 1.00 94.12 99 TRP A CA 1
ATOM 779 C C . TRP A 1 99 ? 12.017 -0.864 7.873 1.00 94.12 99 TRP A C 1
ATOM 781 O O . TRP A 1 99 ? 12.030 -1.971 7.335 1.00 94.12 99 TRP A O 1
ATOM 791 N N . ASP A 1 100 ? 12.452 -0.655 9.110 1.00 84.00 100 ASP A N 1
ATOM 792 C CA . ASP A 1 100 ? 12.833 -1.744 10.001 1.00 84.00 100 ASP A CA 1
ATOM 793 C C . ASP A 1 100 ? 11.597 -2.232 10.770 1.00 84.00 100 ASP A C 1
ATOM 795 O O . ASP A 1 100 ? 10.982 -1.432 11.481 1.00 84.00 100 ASP A O 1
ATOM 799 N N . PRO A 1 101 ? 11.202 -3.514 10.661 1.00 76.06 101 PRO A N 1
ATOM 800 C CA . PRO A 1 101 ? 10.040 -4.039 11.374 1.00 76.06 101 PRO A CA 1
ATOM 801 C C . PRO A 1 101 ? 10.208 -4.044 12.898 1.00 76.06 101 PRO A C 1
ATOM 803 O O . PRO A 1 101 ? 9.213 -4.003 13.612 1.00 76.06 101 PRO A O 1
ATOM 806 N N . THR A 1 102 ? 11.443 -4.071 13.402 1.00 69.56 102 THR A N 1
ATOM 807 C CA . THR A 1 102 ? 11.767 -4.084 14.837 1.00 69.56 102 THR A CA 1
ATOM 808 C C . THR A 1 102 ? 11.567 -2.723 15.469 1.00 69.56 102 THR A C 1
ATOM 810 O O . THR A 1 102 ? 11.006 -2.617 16.553 1.00 69.56 102 THR A O 1
ATOM 813 N N . THR A 1 103 ? 12.010 -1.664 14.793 1.00 68.75 103 THR A N 1
ATOM 814 C CA . THR A 1 103 ? 11.858 -0.295 15.308 1.00 68.75 103 THR A CA 1
ATOM 815 C C . THR A 1 103 ? 10.580 0.377 14.809 1.00 68.75 103 THR A C 1
ATOM 817 O O . THR A 1 103 ? 10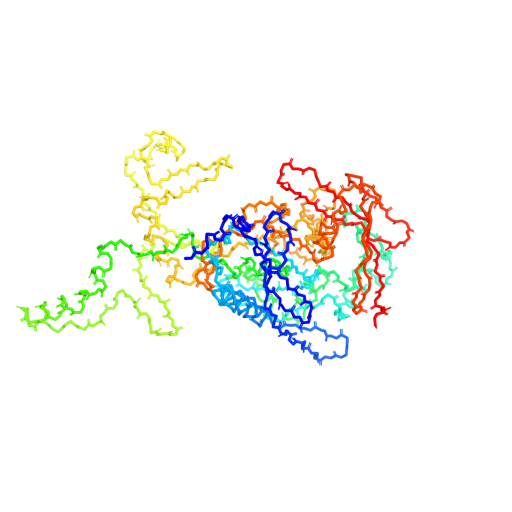.167 1.408 15.340 1.00 68.75 103 THR A O 1
ATOM 820 N N . GLY A 1 104 ? 9.986 -0.161 13.740 1.00 75.81 104 GLY A N 1
ATOM 821 C CA . GLY A 1 104 ? 8.896 0.434 12.975 1.00 75.81 104 GLY A CA 1
ATOM 822 C C . GLY A 1 104 ? 9.223 1.810 12.393 1.00 75.81 104 GLY A C 1
ATOM 823 O O . GLY A 1 104 ? 8.296 2.575 12.128 1.00 75.81 104 GLY A O 1
ATOM 824 N N . LYS A 1 105 ? 10.509 2.159 12.254 1.00 83.19 105 LYS A N 1
ATOM 825 C CA . LYS A 1 105 ? 10.958 3.444 11.706 1.00 83.19 105 LYS A CA 1
ATOM 826 C C . LYS A 1 105 ? 11.374 3.289 10.241 1.00 83.19 105 LYS A C 1
ATOM 828 O O . LYS A 1 105 ? 11.990 2.275 9.898 1.00 83.19 105 LYS A O 1
ATOM 833 N N . PRO A 1 106 ? 11.089 4.286 9.385 1.00 94.00 106 PRO A N 1
ATOM 834 C CA . PRO A 1 106 ? 11.628 4.313 8.033 1.00 94.00 106 PRO A CA 1
ATOM 835 C C . PRO A 1 106 ? 13.156 4.297 8.043 1.00 94.00 106 PRO A C 1
ATOM 837 O O . PRO A 1 106 ? 13.784 4.973 8.856 1.00 94.00 106 PRO A O 1
ATOM 840 N N . LEU A 1 107 ? 13.743 3.546 7.115 1.00 96.06 107 LEU A N 1
ATOM 841 C CA . LEU A 1 107 ? 15.192 3.502 6.893 1.00 96.06 107 LEU A CA 1
ATOM 842 C C . LEU A 1 107 ? 15.665 4.669 6.011 1.00 96.06 107 LEU A C 1
ATOM 844 O O . LEU A 1 107 ? 16.844 5.014 6.006 1.00 96.06 107 LEU A O 1
ATOM 848 N N . TYR A 1 108 ? 14.740 5.263 5.255 1.00 98.06 108 TYR A N 1
ATOM 849 C CA . TYR A 1 108 ? 14.944 6.425 4.398 1.00 98.06 108 TYR A CA 1
ATOM 850 C C . TYR A 1 108 ? 13.600 7.120 4.127 1.00 98.06 108 TYR A C 1
ATOM 852 O O . TYR A 1 108 ? 12.539 6.573 4.445 1.00 98.06 108 TYR A O 1
ATOM 860 N N . ASN A 1 109 ? 13.635 8.302 3.508 1.00 98.38 109 ASN A N 1
ATOM 861 C CA . ASN A 1 109 ? 12.424 8.936 2.991 1.00 98.38 109 ASN A CA 1
ATOM 862 C C . ASN A 1 109 ? 11.765 8.071 1.903 1.00 98.38 109 ASN A C 1
ATOM 864 O O . ASN A 1 109 ? 12.434 7.322 1.188 1.00 98.38 109 ASN A O 1
ATOM 868 N N . ALA A 1 110 ? 10.448 8.201 1.748 1.00 98.25 110 ALA A N 1
ATOM 869 C CA . ALA A 1 110 ? 9.722 7.574 0.655 1.00 98.25 110 ALA A CA 1
ATOM 870 C C . ALA A 1 110 ? 10.201 8.147 -0.682 1.00 98.25 110 ALA A C 1
ATOM 872 O O . ALA A 1 110 ? 10.206 9.366 -0.856 1.00 98.25 110 ALA A O 1
ATOM 873 N N . LEU A 1 111 ? 10.540 7.287 -1.644 1.00 98.44 111 LEU A N 1
ATOM 874 C CA . LEU A 1 111 ? 10.833 7.723 -3.011 1.00 98.44 111 LEU A CA 1
ATOM 875 C C . LEU A 1 111 ? 9.530 7.796 -3.809 1.00 98.44 111 LEU A C 1
ATOM 877 O O . LEU A 1 111 ? 8.901 6.760 -4.049 1.00 98.44 111 LEU A O 1
ATOM 881 N N . VAL A 1 112 ? 9.130 9.005 -4.212 1.00 96.94 112 VAL A N 1
ATOM 882 C CA . VAL A 1 112 ? 7.834 9.289 -4.856 1.00 96.94 112 VAL A CA 1
ATOM 883 C C . VAL A 1 112 ? 7.796 8.740 -6.286 1.00 96.94 112 VAL A C 1
ATOM 885 O O . VAL A 1 112 ? 8.827 8.634 -6.950 1.00 96.94 112 VAL A O 1
ATOM 888 N N . TRP A 1 113 ? 6.619 8.375 -6.801 1.00 93.56 113 TRP A N 1
ATOM 889 C CA . TRP A 1 113 ? 6.454 7.789 -8.143 1.00 93.56 113 TRP A CA 1
ATOM 890 C C . TRP A 1 113 ? 7.131 8.581 -9.274 1.00 93.56 113 TRP A C 1
ATOM 892 O O . TRP A 1 113 ? 7.743 7.967 -10.147 1.00 93.56 113 TRP A O 1
ATOM 902 N N . MET A 1 114 ? 7.085 9.917 -9.221 1.00 91.44 114 MET A N 1
ATOM 903 C CA . MET A 1 114 ? 7.680 10.818 -10.219 1.00 91.44 114 MET A CA 1
ATOM 904 C C . MET A 1 114 ? 9.191 11.053 -10.050 1.00 91.44 114 MET A C 1
ATOM 906 O O . MET A 1 114 ? 9.778 11.819 -10.812 1.00 91.44 114 MET A O 1
ATOM 910 N N . ASP A 1 115 ? 9.823 10.421 -9.058 1.00 94.50 115 ASP A N 1
ATOM 911 C CA . ASP A 1 115 ? 11.265 10.497 -8.841 1.00 94.50 115 ASP A CA 1
ATOM 912 C C . ASP A 1 115 ? 12.039 9.831 -9.994 1.00 94.50 115 ASP A C 1
ATOM 914 O O . ASP A 1 115 ? 11.766 8.690 -10.385 1.00 94.50 115 ASP A O 1
ATOM 918 N N . MET A 1 116 ? 13.025 10.555 -10.529 1.00 94.44 116 MET A N 1
ATOM 919 C CA . MET A 1 116 ? 13.817 10.158 -11.696 1.00 94.44 116 MET A CA 1
ATOM 920 C C . MET A 1 116 ? 15.237 9.683 -11.349 1.00 94.44 116 MET A C 1
ATOM 922 O O . MET A 1 116 ? 15.999 9.327 -12.256 1.00 94.44 116 MET A O 1
ATOM 926 N N . ARG A 1 117 ? 15.620 9.629 -10.064 1.00 96.81 117 ARG A N 1
ATOM 927 C CA . ARG A 1 117 ? 16.992 9.283 -9.634 1.00 96.81 117 ARG A CA 1
ATOM 928 C C . ARG A 1 117 ? 17.422 7.877 -10.034 1.00 96.81 117 ARG A C 1
ATOM 930 O O . ARG A 1 117 ? 18.609 7.596 -10.156 1.00 96.81 117 ARG A O 1
ATOM 937 N N . THR A 1 118 ? 16.453 6.998 -10.265 1.00 96.56 118 THR A N 1
ATOM 938 C CA . THR A 1 118 ? 16.666 5.595 -10.632 1.00 96.56 118 THR A CA 1
ATOM 939 C C . THR A 1 118 ? 17.028 5.405 -12.108 1.00 96.56 118 THR A C 1
ATOM 941 O O . THR A 1 118 ? 17.127 4.269 -12.564 1.00 96.56 118 THR A O 1
ATOM 944 N N . SER A 1 119 ? 17.260 6.484 -12.866 1.00 95.31 119 SER A N 1
ATOM 945 C CA . SER A 1 119 ? 17.624 6.421 -14.291 1.00 95.31 119 SER A CA 1
ATOM 946 C C . SER A 1 119 ? 18.879 5.571 -14.542 1.00 95.31 119 SER A C 1
ATOM 948 O O . SER A 1 119 ? 18.868 4.702 -15.408 1.00 95.31 119 SER A O 1
ATOM 950 N N . SER A 1 120 ? 19.927 5.724 -13.725 1.00 93.81 120 SER A N 1
ATOM 951 C CA . SER A 1 120 ? 21.137 4.892 -13.834 1.00 93.81 120 SER A CA 1
ATOM 952 C C . SER A 1 120 ? 20.875 3.420 -13.488 1.00 93.81 120 SER A C 1
ATOM 954 O O . SER A 1 120 ? 21.432 2.517 -14.112 1.00 93.81 120 SER A O 1
ATOM 956 N N . THR A 1 121 ? 19.985 3.155 -12.527 1.00 95.19 121 THR A N 1
ATOM 957 C CA . THR A 1 121 ? 19.533 1.798 -12.191 1.00 95.19 121 THR A CA 1
ATOM 958 C C . THR A 1 121 ? 18.756 1.176 -13.354 1.00 95.19 121 THR A C 1
ATOM 960 O O . THR A 1 121 ? 18.942 -0.003 -13.650 1.00 95.19 121 THR A O 1
ATOM 963 N N . VAL A 1 122 ? 17.926 1.954 -14.058 1.00 96.56 122 VAL A N 1
ATOM 964 C CA . VAL A 1 122 ? 17.235 1.512 -15.281 1.00 96.56 122 VAL A CA 1
ATOM 965 C C . VAL A 1 122 ? 18.248 1.107 -16.353 1.00 96.56 122 VAL A C 1
ATOM 967 O O . VAL A 1 122 ? 18.146 -0.003 -16.879 1.00 96.56 122 VAL A O 1
ATOM 970 N N . ASP A 1 123 ? 19.254 1.942 -16.621 1.00 94.81 123 ASP A N 1
ATOM 971 C CA . ASP A 1 123 ? 20.304 1.642 -17.605 1.00 94.81 123 ASP A CA 1
ATOM 972 C C . ASP A 1 123 ? 21.074 0.363 -17.248 1.00 94.81 123 ASP A C 1
ATOM 974 O O . ASP A 1 123 ? 21.312 -0.490 -18.110 1.00 94.81 123 ASP A O 1
ATOM 978 N N . MET A 1 124 ? 21.386 0.167 -15.963 1.00 93.81 124 MET A N 1
ATOM 979 C CA . MET A 1 124 ? 22.023 -1.052 -15.461 1.00 93.81 124 MET A CA 1
ATOM 980 C C . MET A 1 124 ? 21.160 -2.298 -15.714 1.00 93.81 124 MET A C 1
ATOM 982 O O . MET A 1 124 ? 21.651 -3.295 -16.251 1.00 93.81 124 MET A O 1
ATOM 986 N N . ILE A 1 125 ? 19.866 -2.252 -15.378 1.00 94.44 125 ILE A N 1
ATOM 987 C CA . ILE A 1 125 ? 18.934 -3.378 -15.566 1.00 94.44 125 ILE A CA 1
ATOM 988 C C . ILE A 1 125 ? 18.725 -3.696 -17.053 1.00 94.44 125 ILE A C 1
ATOM 990 O O . ILE A 1 125 ? 18.620 -4.871 -17.435 1.00 94.44 125 ILE A O 1
ATOM 994 N N . LEU A 1 126 ? 18.718 -2.662 -17.899 1.00 94.75 126 LEU A N 1
ATOM 995 C CA . LEU A 1 126 ? 18.663 -2.775 -19.356 1.00 94.75 126 LEU A CA 1
ATOM 996 C C . LEU A 1 126 ? 20.012 -3.137 -19.994 1.00 94.75 126 LEU A C 1
ATOM 998 O O . LEU A 1 126 ? 20.083 -3.299 -21.214 1.00 94.75 126 LEU A O 1
ATOM 1002 N N . GLN A 1 127 ? 21.067 -3.311 -19.191 1.00 92.38 127 GLN A N 1
ATOM 1003 C CA . GLN A 1 127 ? 22.423 -3.618 -19.647 1.00 92.38 127 GLN A CA 1
ATOM 1004 C C . GLN A 1 127 ? 22.910 -2.617 -20.706 1.00 92.38 127 GLN A C 1
ATOM 1006 O O . GLN A 1 127 ? 23.371 -3.010 -21.783 1.00 92.38 127 GLN A O 1
ATOM 1011 N N . ASN A 1 128 ? 22.750 -1.323 -20.409 1.00 83.88 128 ASN A N 1
ATOM 1012 C CA . ASN A 1 128 ? 23.103 -0.196 -21.276 1.00 83.88 128 ASN A CA 1
ATOM 1013 C C . ASN A 1 128 ? 22.530 -0.334 -22.701 1.00 83.88 128 ASN A C 1
ATOM 1015 O O . ASN A 1 128 ? 23.225 -0.118 -23.691 1.00 83.88 128 ASN A O 1
ATOM 1019 N N . GLY A 1 129 ? 21.262 -0.749 -22.801 1.00 82.31 129 GLY A N 1
ATOM 1020 C CA . GLY A 1 129 ? 20.529 -0.872 -24.067 1.00 82.31 129 GLY A CA 1
ATOM 1021 C C . GLY A 1 129 ? 20.616 -2.241 -24.745 1.00 82.31 129 GLY A C 1
ATOM 1022 O O . GLY A 1 129 ? 19.992 -2.442 -25.785 1.00 82.31 129 GLY A O 1
ATOM 1023 N N . SER A 1 130 ? 21.331 -3.209 -24.160 1.00 88.94 130 SER A N 1
ATOM 1024 C CA . SER A 1 130 ? 21.378 -4.580 -24.696 1.00 88.94 130 SER A CA 1
ATOM 1025 C C . SER A 1 130 ? 20.046 -5.324 -24.525 1.00 88.94 130 SER A C 1
ATOM 1027 O O . SER A 1 130 ? 19.763 -6.264 -25.269 1.00 88.94 130 SER A O 1
ATOM 1029 N N . ARG A 1 131 ? 19.215 -4.919 -23.554 1.00 92.88 131 ARG A N 1
ATOM 1030 C CA . ARG A 1 131 ? 17.854 -5.435 -23.356 1.00 92.88 131 ARG A CA 1
ATOM 1031 C C . ARG A 1 131 ? 16.821 -4.388 -23.778 1.00 92.88 131 ARG A C 1
ATOM 1033 O O . ARG A 1 131 ? 16.987 -3.215 -23.444 1.00 92.88 131 ARG A O 1
ATOM 1040 N N . PRO A 1 132 ? 15.730 -4.785 -24.458 1.00 93.44 132 PRO A N 1
ATOM 1041 C CA . PRO A 1 132 ? 14.674 -3.849 -24.819 1.00 93.44 132 PRO A CA 1
ATOM 1042 C C . PRO A 1 132 ? 13.909 -3.395 -23.573 1.00 93.44 132 PRO A C 1
ATOM 1044 O O . PRO A 1 132 ? 13.740 -4.163 -22.629 1.00 93.44 132 PRO A O 1
ATOM 1047 N N . GLN A 1 133 ? 13.379 -2.171 -23.588 1.00 92.56 133 GLN A N 1
ATOM 1048 C CA . GLN A 1 133 ? 12.694 -1.583 -22.430 1.00 92.56 133 GLN A CA 1
ATOM 1049 C C . GLN A 1 133 ? 11.514 -2.431 -21.921 1.00 92.56 133 GLN A C 1
ATOM 1051 O O . GLN A 1 133 ? 11.201 -2.422 -20.738 1.00 92.56 133 GLN A O 1
ATOM 1056 N N . ASN A 1 134 ? 10.873 -3.210 -22.790 1.00 93.44 134 ASN A N 1
ATOM 1057 C CA . ASN A 1 134 ? 9.731 -4.059 -22.459 1.00 93.44 134 ASN A CA 1
ATOM 1058 C C . ASN A 1 134 ? 10.092 -5.535 -22.201 1.00 93.44 134 ASN A C 1
ATOM 1060 O O . ASN A 1 134 ? 9.195 -6.375 -22.190 1.00 93.44 134 ASN A O 1
ATOM 1064 N N . PHE A 1 135 ? 11.365 -5.890 -21.978 1.00 94.38 135 PHE A N 1
ATOM 1065 C CA . PHE A 1 135 ? 11.760 -7.303 -21.831 1.00 94.38 135 PHE A CA 1
ATOM 1066 C C . PHE A 1 135 ? 11.079 -8.028 -20.651 1.00 94.38 135 PHE A C 1
ATOM 1068 O O . PHE A 1 135 ? 10.955 -9.251 -20.674 1.00 94.38 135 PHE A O 1
ATOM 1075 N N . LEU A 1 136 ? 10.604 -7.279 -19.647 1.00 94.75 136 LEU A N 1
ATOM 1076 C CA . LEU A 1 136 ? 9.865 -7.788 -18.483 1.00 94.75 136 LEU A CA 1
ATOM 1077 C C . LEU A 1 136 ? 8.337 -7.777 -18.660 1.00 94.75 136 LEU A C 1
ATOM 1079 O O . LEU A 1 136 ? 7.621 -8.373 -17.854 1.00 94.75 136 LEU A O 1
ATOM 1083 N N . GLN A 1 137 ? 7.824 -7.159 -19.728 1.00 94.19 137 GLN A N 1
ATOM 1084 C CA . GLN A 1 137 ? 6.394 -6.896 -19.920 1.00 94.19 137 GLN A CA 1
ATOM 1085 C C . GLN A 1 137 ? 5.552 -8.178 -19.932 1.00 94.19 137 GLN A C 1
ATOM 1087 O O . GLN A 1 137 ? 4.421 -8.177 -19.458 1.00 94.19 137 GLN A O 1
ATOM 1092 N N . ASN A 1 138 ? 6.098 -9.291 -20.426 1.00 92.81 138 ASN A N 1
ATOM 1093 C CA . ASN A 1 138 ? 5.386 -10.571 -20.434 1.00 92.81 138 ASN A CA 1
ATOM 1094 C C . ASN A 1 138 ? 5.136 -11.142 -19.030 1.00 92.81 138 ASN A C 1
ATOM 1096 O O . ASN A 1 138 ? 4.209 -11.929 -18.879 1.00 92.81 138 ASN A O 1
ATOM 1100 N N . LEU A 1 139 ? 5.951 -10.775 -18.036 1.00 95.75 139 LEU A N 1
ATOM 1101 C CA . LEU A 1 139 ? 5.841 -11.287 -16.671 1.00 95.75 139 LEU A CA 1
ATOM 1102 C C . LEU A 1 139 ? 5.110 -10.326 -15.744 1.00 95.75 139 LEU A C 1
ATOM 1104 O O . LEU A 1 139 ? 4.292 -10.784 -14.959 1.00 95.75 139 LEU A O 1
ATOM 1108 N N . CYS A 1 140 ? 5.375 -9.020 -15.822 1.00 96.00 140 CYS A N 1
ATOM 1109 C CA . CYS A 1 140 ? 4.769 -8.040 -14.913 1.00 96.00 140 CYS A CA 1
ATOM 1110 C C . CYS A 1 140 ? 3.789 -7.071 -15.583 1.00 96.00 140 CYS A C 1
ATOM 1112 O O . CYS A 1 140 ? 3.145 -6.298 -14.887 1.00 96.00 140 CYS A O 1
ATOM 1114 N N . GLY A 1 141 ? 3.655 -7.092 -16.912 1.00 95.69 141 GLY A N 1
ATOM 1115 C CA . GLY A 1 141 ? 2.790 -6.162 -17.649 1.00 95.69 141 GLY A CA 1
ATOM 1116 C C . GLY A 1 141 ? 3.382 -4.764 -17.861 1.00 95.69 141 GLY A C 1
ATOM 1117 O O . GLY A 1 141 ? 2.744 -3.922 -18.497 1.00 95.69 141 GLY A O 1
ATOM 1118 N N . LEU A 1 142 ? 4.608 -4.524 -17.381 1.00 96.44 142 LEU A N 1
ATOM 1119 C CA . LEU A 1 142 ? 5.241 -3.206 -17.328 1.00 96.44 142 LEU A CA 1
ATOM 1120 C C . LEU A 1 142 ? 6.555 -3.149 -18.135 1.00 96.44 142 LEU A C 1
ATOM 1122 O O . LEU A 1 142 ? 7.286 -4.142 -18.203 1.00 96.44 142 LEU A O 1
ATOM 1126 N N . PRO A 1 143 ? 6.898 -1.990 -18.726 1.00 95.19 143 PRO A N 1
ATOM 1127 C CA . PRO A 1 143 ? 8.248 -1.710 -19.197 1.00 95.19 143 PRO A CA 1
ATOM 1128 C C . PRO A 1 143 ? 9.181 -1.382 -18.020 1.00 95.19 143 PRO A C 1
ATOM 1130 O O . PRO A 1 143 ? 8.735 -1.008 -16.939 1.00 95.19 143 PRO A O 1
ATOM 1133 N N . VAL A 1 144 ? 10.493 -1.458 -18.233 1.00 96.19 144 VAL A N 1
ATOM 1134 C CA . VAL A 1 144 ? 11.478 -0.918 -17.289 1.00 96.19 144 VAL A CA 1
ATOM 1135 C C . VAL A 1 144 ? 11.440 0.605 -17.358 1.00 96.19 144 VAL A C 1
ATOM 1137 O O . VAL A 1 144 ? 11.628 1.198 -18.423 1.00 96.19 144 VAL A O 1
ATOM 1140 N N . SER A 1 145 ? 11.162 1.237 -16.224 1.00 94.56 145 SER A N 1
ATOM 1141 C CA . SER A 1 145 ? 11.037 2.687 -16.108 1.00 94.56 145 SER A CA 1
ATOM 1142 C C . SER A 1 145 ? 11.310 3.130 -14.673 1.00 94.56 145 SER A C 1
ATOM 1144 O O . SER A 1 145 ? 11.134 2.346 -13.739 1.00 94.56 145 SER A O 1
ATOM 1146 N N . THR A 1 146 ? 11.697 4.392 -14.494 1.00 94.88 146 THR A N 1
ATOM 1147 C CA . THR A 1 146 ? 12.002 5.004 -13.186 1.00 94.88 146 THR A CA 1
ATOM 1148 C C . THR A 1 146 ? 10.800 5.047 -12.239 1.00 94.88 146 THR A C 1
ATOM 1150 O O . THR A 1 146 ? 10.961 5.119 -11.018 1.00 94.88 146 THR A O 1
ATOM 1153 N N . TYR A 1 147 ? 9.594 4.949 -12.804 1.00 92.75 147 TYR A N 1
ATOM 1154 C CA . TYR A 1 147 ? 8.318 5.008 -12.101 1.00 92.75 147 TYR A CA 1
ATOM 1155 C C . TYR A 1 147 ? 8.185 3.906 -11.050 1.00 92.75 147 TYR A C 1
ATOM 1157 O O . TYR A 1 147 ? 7.795 4.193 -9.925 1.00 92.75 147 TYR A O 1
ATOM 1165 N N . PHE A 1 148 ? 8.541 2.666 -11.379 1.00 97.00 148 PHE A N 1
ATOM 1166 C CA . PHE A 1 148 ? 8.115 1.498 -10.609 1.00 97.00 148 PHE A CA 1
ATOM 1167 C C . PHE A 1 148 ? 9.012 1.167 -9.410 1.00 97.00 148 PHE A C 1
ATOM 1169 O O . PHE A 1 148 ? 10.212 1.451 -9.389 1.00 97.00 148 PHE A O 1
ATOM 1176 N N . SER A 1 149 ? 8.417 0.523 -8.405 1.00 98.19 149 SER A N 1
ATOM 1177 C CA . SER A 1 149 ? 9.013 0.376 -7.072 1.00 98.19 149 SER A CA 1
ATOM 1178 C C . SER A 1 149 ? 10.295 -0.452 -7.030 1.00 98.19 149 SER A C 1
ATOM 1180 O O . SER A 1 149 ? 11.205 -0.092 -6.290 1.00 98.19 149 SER A O 1
ATOM 1182 N N . ALA A 1 150 ? 10.429 -1.513 -7.837 1.00 98.19 150 ALA A N 1
ATOM 1183 C CA . ALA A 1 150 ? 11.634 -2.352 -7.834 1.00 98.19 150 ALA A CA 1
ATOM 1184 C C . ALA A 1 150 ? 12.923 -1.546 -8.060 1.00 98.19 150 ALA A C 1
ATOM 1186 O O . ALA A 1 150 ? 13.935 -1.783 -7.404 1.00 98.19 150 ALA A O 1
ATOM 1187 N N . LEU A 1 151 ? 12.881 -0.549 -8.947 1.00 98.06 151 LEU A N 1
ATOM 1188 C CA . LEU A 1 151 ? 14.039 0.291 -9.252 1.00 98.06 151 LEU A CA 1
ATOM 1189 C C . LEU A 1 151 ? 14.384 1.205 -8.070 1.00 98.06 151 LEU A C 1
ATOM 1191 O O . LEU A 1 151 ? 15.558 1.434 -7.794 1.00 98.06 151 LEU A O 1
ATOM 1195 N N . LYS A 1 152 ? 13.366 1.689 -7.348 1.00 98.50 152 LYS A N 1
ATOM 1196 C CA . LYS A 1 152 ? 13.520 2.510 -6.139 1.00 98.50 152 LYS A CA 1
ATOM 1197 C C . LYS A 1 152 ? 14.108 1.697 -4.985 1.00 98.50 152 LYS A C 1
ATOM 1199 O O . LYS A 1 152 ? 15.028 2.172 -4.325 1.00 98.50 152 LYS A O 1
ATOM 1204 N N . VAL A 1 153 ? 13.641 0.459 -4.787 1.00 98.31 153 VAL A N 1
ATOM 1205 C CA . VAL A 1 153 ? 14.219 -0.472 -3.802 1.00 98.31 153 VAL A CA 1
ATOM 1206 C C . VAL A 1 153 ? 15.683 -0.746 -4.128 1.00 98.31 153 VAL A C 1
ATOM 1208 O O . VAL A 1 153 ? 16.536 -0.533 -3.271 1.00 98.31 153 VAL A O 1
ATOM 1211 N N . ARG A 1 154 ? 15.989 -1.139 -5.373 1.00 97.81 154 ARG A N 1
ATOM 1212 C CA . ARG A 1 154 ? 17.368 -1.412 -5.802 1.00 97.81 154 ARG A CA 1
ATOM 1213 C C . ARG A 1 154 ? 18.280 -0.208 -5.583 1.00 97.81 154 ARG A C 1
ATOM 1215 O O . ARG A 1 154 ? 19.351 -0.348 -5.005 1.00 97.81 154 ARG A O 1
ATOM 1222 N N . TRP A 1 155 ? 17.830 0.981 -5.981 1.00 98.19 155 TRP A N 1
ATOM 1223 C CA . TRP A 1 155 ? 18.593 2.207 -5.774 1.00 98.19 155 TRP A CA 1
ATOM 1224 C C . TRP A 1 155 ? 18.870 2.469 -4.288 1.00 98.19 155 TRP A C 1
ATOM 1226 O O . TRP A 1 155 ? 20.001 2.803 -3.940 1.00 98.19 155 TRP A O 1
ATOM 1236 N N . MET A 1 156 ? 17.885 2.281 -3.404 1.00 98.25 156 MET A N 1
ATOM 1237 C CA . MET A 1 156 ? 18.091 2.452 -1.962 1.00 98.25 156 MET A CA 1
ATOM 1238 C C . MET A 1 156 ? 19.061 1.419 -1.384 1.00 98.25 156 MET A C 1
ATOM 1240 O O . MET A 1 156 ? 19.899 1.791 -0.568 1.00 98.25 156 MET A O 1
ATOM 1244 N N . MET A 1 157 ? 19.012 0.164 -1.839 1.00 97.06 157 MET A N 1
ATOM 1245 C CA . MET A 1 157 ? 19.984 -0.866 -1.440 1.00 97.06 157 MET A CA 1
ATOM 1246 C C . MET A 1 157 ? 21.422 -0.475 -1.808 1.00 97.06 157 MET A C 1
ATOM 1248 O O . MET A 1 157 ? 22.347 -0.714 -1.034 1.00 97.06 157 MET A O 1
ATOM 1252 N N . ASP A 1 158 ? 21.606 0.155 -2.970 1.00 96.56 158 ASP A N 1
ATOM 1253 C CA . ASP A 1 158 ? 22.923 0.565 -3.464 1.00 96.56 158 ASP A CA 1
ATOM 1254 C C . ASP A 1 158 ? 23.444 1.850 -2.799 1.00 96.56 158 ASP A C 1
ATOM 1256 O O . ASP A 1 158 ? 24.648 1.989 -2.576 1.00 96.56 158 ASP A O 1
ATOM 1260 N N . ASN A 1 159 ? 22.556 2.797 -2.480 1.00 97.56 159 ASN A N 1
ATOM 1261 C CA . ASN A 1 159 ? 22.944 4.177 -2.158 1.00 97.56 159 ASN A CA 1
ATOM 1262 C C . ASN A 1 159 ? 22.642 4.610 -0.716 1.00 97.56 159 ASN A C 1
ATOM 1264 O O . ASN A 1 159 ? 23.189 5.618 -0.272 1.00 97.56 159 ASN A O 1
ATOM 1268 N N . VAL A 1 160 ? 21.801 3.884 0.027 1.00 97.75 160 VAL A N 1
ATOM 1269 C CA . VAL A 1 160 ? 21.428 4.238 1.404 1.00 97.75 160 VAL A CA 1
ATOM 1270 C C . VAL A 1 160 ? 22.040 3.232 2.373 1.00 97.75 160 VAL A C 1
ATOM 1272 O O . VAL A 1 160 ? 21.623 2.080 2.444 1.00 97.75 160 VAL A O 1
ATOM 1275 N N . GLU A 1 161 ? 23.028 3.680 3.149 1.00 96.62 161 GLU A N 1
ATOM 1276 C CA . GLU A 1 161 ? 23.782 2.831 4.081 1.00 96.62 161 GLU A CA 1
ATOM 1277 C C . GLU A 1 161 ? 22.883 2.103 5.088 1.00 96.62 161 GLU A C 1
ATOM 1279 O O . GLU A 1 161 ? 22.944 0.880 5.167 1.00 96.62 161 GLU A O 1
ATOM 1284 N N . GLY A 1 162 ? 21.960 2.815 5.745 1.00 93.62 162 GLY A N 1
ATOM 1285 C CA . GLY A 1 162 ? 21.032 2.200 6.701 1.00 93.62 162 GLY A CA 1
ATOM 1286 C C . GLY A 1 162 ? 20.091 1.159 6.079 1.00 93.62 162 GLY A C 1
ATOM 1287 O O . GLY A 1 162 ? 19.692 0.211 6.751 1.00 93.62 162 GLY A O 1
ATOM 1288 N N . VAL A 1 163 ? 19.766 1.283 4.785 1.00 97.00 163 VAL A N 1
ATOM 1289 C CA . VAL A 1 163 ? 19.001 0.253 4.061 1.00 97.00 163 VAL A CA 1
ATOM 1290 C C . VAL A 1 163 ? 19.871 -0.972 3.810 1.00 97.00 163 VAL A C 1
ATOM 1292 O O . VAL A 1 163 ? 19.408 -2.090 4.018 1.00 97.00 163 VAL A O 1
ATOM 1295 N N . ARG A 1 164 ? 21.125 -0.781 3.390 1.00 95.62 164 ARG A N 1
ATOM 1296 C CA . ARG A 1 164 ? 22.067 -1.879 3.140 1.00 95.62 164 ARG A CA 1
ATOM 1297 C C . ARG A 1 164 ? 22.300 -2.714 4.400 1.00 95.62 164 ARG A C 1
ATOM 1299 O O . ARG A 1 164 ? 22.135 -3.928 4.353 1.00 95.62 164 ARG A O 1
ATOM 1306 N N . GLU A 1 165 ? 22.587 -2.059 5.523 1.00 91.81 165 GLU A N 1
ATOM 1307 C CA . GLU A 1 165 ? 22.778 -2.712 6.826 1.00 91.81 165 GLU A CA 1
ATOM 1308 C C . GLU A 1 165 ? 21.522 -3.485 7.256 1.00 91.81 165 GLU A C 1
ATOM 1310 O O . GLU A 1 165 ? 21.589 -4.662 7.605 1.00 91.81 165 GLU A O 1
ATOM 1315 N N . ALA A 1 166 ? 20.343 -2.861 7.153 1.00 85.25 166 ALA A N 1
ATOM 1316 C CA . ALA A 1 166 ? 19.083 -3.517 7.492 1.00 85.25 166 ALA A CA 1
ATOM 1317 C C . ALA A 1 166 ? 18.775 -4.726 6.590 1.00 85.25 166 ALA A C 1
ATOM 1319 O O . ALA A 1 166 ? 18.207 -5.709 7.065 1.00 85.25 166 ALA A O 1
ATOM 1320 N N . MET A 1 167 ? 19.143 -4.683 5.305 1.00 89.75 167 MET A N 1
ATOM 1321 C CA . MET A 1 167 ? 18.997 -5.817 4.384 1.00 89.75 167 MET A CA 1
ATOM 1322 C C . MET A 1 167 ? 19.931 -6.974 4.753 1.00 89.75 167 MET A C 1
ATOM 1324 O O . MET A 1 167 ? 19.485 -8.121 4.783 1.00 89.75 167 MET A O 1
ATOM 1328 N N . GLU A 1 168 ? 21.200 -6.687 5.058 1.00 87.12 168 GLU A N 1
ATOM 1329 C CA . GLU A 1 168 ? 22.194 -7.691 5.470 1.00 87.12 168 GLU A CA 1
ATOM 1330 C C . GLU A 1 168 ? 21.802 -8.386 6.782 1.00 87.12 168 GLU A C 1
ATOM 1332 O O . GLU A 1 168 ? 21.993 -9.593 6.932 1.00 87.12 168 GLU A O 1
ATOM 1337 N N . GLU A 1 169 ? 21.188 -7.646 7.704 1.00 83.00 169 GLU A N 1
ATOM 1338 C CA . GLU A 1 169 ? 20.714 -8.162 8.991 1.00 83.00 169 GLU A CA 1
ATOM 1339 C C . GLU A 1 169 ? 19.308 -8.784 8.942 1.00 83.00 169 GLU A C 1
ATOM 1341 O O . GLU A 1 169 ? 18.821 -9.289 9.953 1.00 83.00 169 GLU A O 1
ATOM 1346 N N . GLY A 1 170 ? 18.627 -8.747 7.791 1.00 81.25 170 GLY A N 1
ATOM 1347 C CA . GLY A 1 170 ? 17.257 -9.254 7.656 1.00 81.25 170 GLY A CA 1
ATOM 1348 C C . GLY A 1 170 ? 16.196 -8.420 8.389 1.00 81.25 170 GLY A C 1
ATOM 1349 O O . GLY A 1 170 ? 15.094 -8.905 8.630 1.00 81.25 170 GLY A O 1
ATOM 1350 N N . ARG A 1 171 ? 16.503 -7.163 8.723 1.00 83.75 171 ARG A N 1
ATOM 1351 C CA . ARG A 1 171 ? 15.629 -6.197 9.412 1.00 83.75 171 ARG A CA 1
ATOM 1352 C C . ARG A 1 171 ? 15.057 -5.144 8.459 1.00 83.75 171 ARG A C 1
ATOM 1354 O O . ARG A 1 171 ? 14.952 -3.975 8.816 1.00 83.75 171 ARG A O 1
ATOM 1361 N N . CYS A 1 172 ? 14.701 -5.521 7.236 1.00 87.69 172 CYS A N 1
ATOM 1362 C CA . CYS A 1 172 ? 14.114 -4.599 6.266 1.00 87.69 172 CYS A CA 1
ATOM 1363 C C . CYS A 1 172 ? 12.795 -5.151 5.737 1.00 87.69 172 CYS A C 1
ATOM 1365 O O . CYS A 1 172 ? 12.735 -6.297 5.301 1.00 87.69 172 CYS A O 1
ATOM 1367 N N . LEU A 1 173 ? 11.753 -4.325 5.742 1.00 93.31 173 LEU A N 1
ATOM 1368 C CA . LEU A 1 173 ? 10.521 -4.567 5.006 1.00 93.31 173 LEU A CA 1
ATOM 1369 C C . LEU A 1 173 ? 10.352 -3.510 3.920 1.00 93.31 173 LEU A C 1
ATOM 1371 O O . LEU A 1 173 ? 10.727 -2.348 4.085 1.00 93.31 173 LEU A O 1
ATOM 1375 N N . PHE A 1 174 ? 9.752 -3.938 2.816 1.00 97.81 174 PHE A N 1
ATOM 1376 C CA . PHE A 1 174 ? 9.340 -3.098 1.705 1.00 97.81 174 PHE A CA 1
ATOM 1377 C C . PHE A 1 174 ? 7.822 -2.965 1.661 1.00 97.81 174 PHE A C 1
ATOM 1379 O O . PHE A 1 174 ? 7.082 -3.896 1.991 1.00 97.81 174 PHE A O 1
ATOM 1386 N N . GLY A 1 175 ? 7.362 -1.820 1.169 1.00 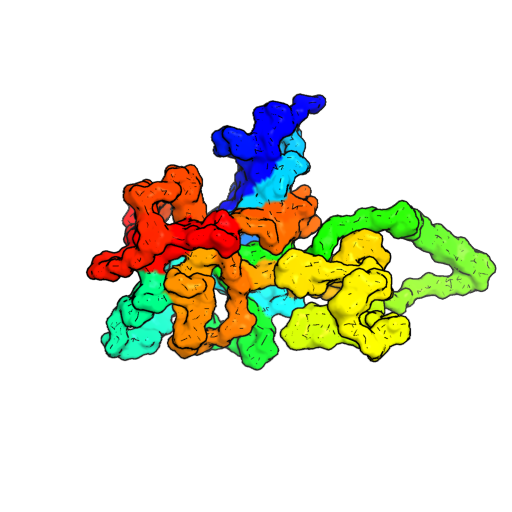97.88 175 GLY A N 1
ATOM 1387 C CA . GLY A 1 175 ? 5.965 -1.587 0.864 1.00 97.88 175 GLY A CA 1
ATOM 1388 C C . GLY A 1 175 ? 5.751 -0.360 -0.009 1.00 97.88 175 GLY A C 1
ATOM 1389 O O . GLY A 1 175 ? 6.555 0.579 -0.010 1.00 97.88 175 GLY A O 1
ATOM 1390 N N . ASN A 1 176 ? 4.635 -0.363 -0.734 1.00 98.38 176 ASN A N 1
ATOM 1391 C CA . ASN A 1 176 ? 4.048 0.878 -1.225 1.00 98.38 176 ASN A CA 1
ATOM 1392 C C . ASN A 1 176 ? 3.302 1.590 -0.086 1.00 98.38 176 ASN A C 1
ATOM 1394 O O . ASN A 1 176 ? 3.285 1.120 1.056 1.00 98.38 176 ASN A O 1
ATOM 1398 N N . VAL A 1 177 ? 2.713 2.751 -0.373 1.00 97.75 177 VAL A N 1
ATOM 1399 C CA . VAL A 1 177 ? 2.047 3.558 0.656 1.00 97.75 177 VAL A CA 1
ATOM 1400 C C . VAL A 1 177 ? 0.899 2.799 1.328 1.00 97.75 177 VAL A C 1
ATOM 1402 O O . VAL A 1 177 ? 0.777 2.872 2.545 1.00 97.75 177 VAL A O 1
ATOM 1405 N N . ASP A 1 178 ? 0.113 2.003 0.597 1.00 97.44 178 ASP A N 1
ATOM 1406 C CA . ASP A 1 178 ? -0.907 1.119 1.186 1.00 97.44 178 ASP A CA 1
ATOM 1407 C C . ASP A 1 178 ? -0.328 0.199 2.266 1.00 97.44 178 ASP A C 1
ATOM 1409 O O . ASP A 1 178 ? -0.864 0.102 3.370 1.00 97.44 178 ASP A O 1
ATOM 1413 N N . THR A 1 179 ? 0.802 -0.432 1.957 1.00 96.25 179 THR A N 1
ATOM 1414 C CA . THR A 1 179 ? 1.495 -1.360 2.845 1.00 96.25 179 THR A CA 1
ATOM 1415 C C . THR A 1 179 ? 2.012 -0.625 4.070 1.00 96.25 179 THR A C 1
ATOM 1417 O O . THR A 1 179 ? 1.855 -1.119 5.179 1.00 96.25 179 THR A O 1
ATOM 1420 N N . TRP A 1 180 ? 2.596 0.563 3.889 1.00 94.44 180 TRP A N 1
ATOM 1421 C CA . TRP A 1 180 ? 3.085 1.397 4.986 1.00 94.44 180 TRP A CA 1
ATOM 1422 C C . TRP A 1 180 ? 1.953 1.854 5.906 1.00 94.44 180 TRP A C 1
ATOM 1424 O O . TRP A 1 180 ? 2.051 1.713 7.124 1.00 94.44 180 TRP A O 1
ATOM 1434 N N . LEU A 1 181 ? 0.852 2.347 5.335 1.00 92.19 181 LEU A N 1
ATOM 1435 C CA . LEU A 1 181 ? -0.313 2.771 6.102 1.00 92.19 181 LEU A CA 1
ATOM 1436 C C . LEU A 1 181 ? -0.895 1.593 6.876 1.00 92.19 181 LEU A C 1
ATOM 1438 O O . LEU A 1 181 ? -1.119 1.704 8.072 1.00 92.19 181 LEU A O 1
ATOM 1442 N N . VAL A 1 182 ? -1.074 0.438 6.243 1.00 87.38 182 VAL A N 1
ATOM 1443 C CA . VAL A 1 182 ? -1.588 -0.752 6.928 1.00 87.38 182 VAL A CA 1
ATOM 1444 C C . VAL A 1 182 ? -0.600 -1.298 7.964 1.00 87.38 182 VAL A C 1
ATOM 1446 O O . VAL A 1 182 ? -1.039 -1.769 9.014 1.00 87.38 182 VAL A O 1
ATOM 1449 N N . TRP A 1 183 ? 0.707 -1.221 7.702 1.00 78.31 183 TRP A N 1
ATOM 1450 C CA . TRP A 1 183 ? 1.751 -1.652 8.628 1.00 78.31 183 TRP A CA 1
ATOM 1451 C C . TRP A 1 183 ? 1.772 -0.787 9.880 1.00 78.31 183 TRP A C 1
ATOM 1453 O O . TRP A 1 183 ? 1.810 -1.340 10.968 1.00 78.31 183 TRP A O 1
ATOM 1463 N N . VAL A 1 184 ? 1.737 0.542 9.747 1.00 64.31 184 VAL A N 1
ATOM 1464 C CA . VAL A 1 184 ? 1.891 1.442 10.900 1.00 64.31 184 VAL A CA 1
ATOM 1465 C C . VAL A 1 184 ? 0.562 1.753 11.593 1.00 64.31 184 VAL A C 1
ATOM 1467 O O . VAL A 1 184 ? 0.539 2.030 12.789 1.00 64.31 184 VAL A O 1
ATOM 1470 N N . ILE A 1 185 ? -0.572 1.640 10.895 1.00 62.97 185 ILE A N 1
ATOM 1471 C CA . ILE A 1 185 ? -1.915 1.801 11.492 1.00 62.97 185 ILE A CA 1
ATOM 1472 C C . ILE A 1 185 ? -2.340 0.522 12.261 1.00 62.97 185 ILE A C 1
ATOM 1474 O O . ILE A 1 185 ? -3.439 0.442 12.811 1.00 62.97 185 ILE A O 1
ATOM 1478 N N . LYS A 1 186 ? -1.465 -0.491 12.364 1.00 60.00 186 LYS A N 1
ATOM 1479 C CA . LYS A 1 186 ? -1.714 -1.791 13.012 1.00 60.00 186 LYS A CA 1
ATOM 1480 C C . LYS A 1 186 ? -0.437 -2.271 13.762 1.00 60.00 186 LYS A C 1
ATOM 1482 O O . LYS A 1 186 ? 0.645 -1.937 13.331 1.00 60.00 186 LYS A O 1
ATOM 1487 N N . GLN A 1 187 ? -0.382 -3.014 14.877 1.00 49.97 187 GLN A N 1
ATOM 1488 C CA . GLN A 1 187 ? -1.322 -3.689 15.780 1.00 49.97 187 GLN A CA 1
ATOM 1489 C C . GLN A 1 187 ? -1.007 -3.358 17.246 1.00 49.97 187 GLN A C 1
ATOM 1491 O O . GLN A 1 187 ? 0.123 -3.506 17.687 1.00 49.97 187 GLN A O 1
ATOM 1496 N N . LEU A 1 188 ? -2.064 -3.183 18.032 1.00 36.25 188 LEU A N 1
ATOM 1497 C CA . LEU A 1 188 ? -2.329 -4.154 19.092 1.00 36.25 188 LEU A CA 1
ATOM 1498 C C . LEU A 1 188 ? -3.107 -5.329 18.472 1.00 36.25 188 LEU A C 1
ATOM 1500 O O . LEU A 1 188 ? -3.871 -5.106 17.526 1.00 36.25 188 LEU A O 1
ATOM 1504 N N . LEU A 1 189 ? -2.892 -6.565 18.932 1.00 36.00 189 LEU A N 1
ATOM 1505 C CA . LEU A 1 189 ? -3.485 -7.828 18.441 1.00 36.00 189 LEU A CA 1
ATOM 1506 C C . LEU A 1 189 ? -5.028 -7.919 18.625 1.00 36.00 189 LEU A C 1
ATOM 1508 O O . LEU A 1 189 ? -5.555 -8.947 19.036 1.00 36.00 189 LEU A O 1
ATOM 1512 N N . TYR A 1 190 ? -5.769 -6.906 18.172 1.00 36.00 190 TYR A N 1
ATOM 1513 C CA . TYR A 1 190 ? -7.222 -6.719 18.234 1.00 36.00 190 TYR A CA 1
ATOM 1514 C C . TYR A 1 190 ? -7.758 -6.196 19.582 1.00 36.00 190 TYR A C 1
ATOM 1516 O O . TYR A 1 190 ? -7.542 -6.785 20.633 1.00 36.00 190 TYR A O 1
ATOM 1524 N N . GLY A 1 191 ? -8.576 -5.136 19.480 1.00 35.75 191 GLY A N 1
ATOM 1525 C CA . GLY A 1 191 ? -9.503 -4.643 20.504 1.00 35.75 191 GLY A CA 1
ATOM 1526 C C . GLY A 1 191 ? -8.893 -3.692 21.535 1.00 35.75 191 GLY A C 1
ATOM 1527 O O . GLY A 1 191 ? -7.878 -3.997 22.146 1.00 35.75 191 GLY A O 1
ATOM 1528 N N . ARG A 1 192 ? -9.559 -2.553 21.783 1.00 40.00 192 ARG A N 1
ATOM 1529 C CA . ARG A 1 192 ? -9.339 -1.745 22.996 1.00 40.00 192 ARG A CA 1
ATOM 1530 C C . ARG A 1 192 ? -9.309 -2.680 24.215 1.00 40.00 192 ARG A C 1
ATOM 1532 O O . ARG A 1 192 ? -10.317 -3.329 24.506 1.00 40.00 192 ARG A O 1
ATOM 1539 N N . PHE A 1 193 ? -8.201 -2.713 24.953 1.00 41.16 193 PHE A N 1
ATOM 1540 C CA . PHE A 1 193 ? -8.213 -3.231 26.317 1.00 41.16 193 PHE A CA 1
ATOM 1541 C C . PHE A 1 193 ? -8.964 -2.216 27.180 1.00 41.16 193 PHE A C 1
ATOM 1543 O O . PHE A 1 193 ? -8.419 -1.199 27.589 1.00 41.16 193 PHE A O 1
ATOM 1550 N N . PHE A 1 194 ? -10.248 -2.457 27.428 1.00 42.69 194 PHE A N 1
ATOM 1551 C CA . PHE A 1 194 ? -11.050 -1.588 28.296 1.00 42.69 194 PHE A CA 1
ATOM 1552 C C . PHE A 1 194 ? -10.779 -1.818 29.794 1.00 42.69 194 PHE A C 1
ATOM 1554 O O . PHE A 1 194 ? -11.423 -1.189 30.638 1.00 42.69 194 PHE A O 1
ATOM 1561 N N . GLY A 1 195 ? -9.882 -2.754 30.130 1.00 46.16 195 GLY A N 1
ATOM 1562 C CA . GLY A 1 195 ? -9.872 -3.400 31.437 1.00 46.16 195 GLY A CA 1
ATOM 1563 C C . GLY A 1 195 ? -11.197 -4.123 31.717 1.00 46.16 195 GLY A C 1
ATOM 1564 O O . GLY A 1 195 ? -12.230 -3.888 31.085 1.00 46.16 195 GLY A O 1
ATOM 1565 N N . ASN A 1 196 ? -11.204 -5.022 32.693 1.00 44.72 196 ASN A N 1
ATOM 1566 C CA . ASN A 1 196 ? -12.458 -5.437 33.331 1.00 44.72 196 ASN A CA 1
ATOM 1567 C C . ASN A 1 196 ? -12.774 -4.485 34.505 1.00 44.72 196 ASN A C 1
ATOM 1569 O O . ASN A 1 196 ? -12.085 -3.475 34.697 1.00 44.72 196 ASN A O 1
ATOM 1573 N N . ALA A 1 197 ? -13.867 -4.722 35.233 1.00 47.94 197 ALA A N 1
ATOM 1574 C CA . ALA A 1 197 ? -14.216 -3.888 36.388 1.00 47.94 197 ALA A CA 1
ATOM 1575 C C . ALA A 1 197 ? -13.107 -3.940 37.452 1.00 47.94 197 ALA A C 1
ATOM 1577 O O . ALA A 1 197 ? -12.795 -2.944 38.088 1.00 47.94 197 ALA A O 1
ATOM 1578 N N . GLU A 1 198 ? -12.456 -5.088 37.556 1.00 44.53 198 GLU A N 1
ATOM 1579 C CA . GLU A 1 198 ? -11.401 -5.430 38.491 1.00 44.53 198 GLU A CA 1
ATOM 1580 C C . GLU A 1 198 ? -10.077 -4.737 38.129 1.00 44.53 198 GLU A C 1
ATOM 1582 O O . GLU A 1 198 ? -9.365 -4.281 39.015 1.00 44.53 198 GLU A O 1
ATOM 1587 N N . THR A 1 199 ? -9.773 -4.576 36.836 1.00 43.75 199 THR A N 1
ATOM 1588 C CA . THR A 1 199 ? -8.574 -3.861 36.361 1.00 43.75 199 THR A CA 1
ATOM 1589 C C . THR A 1 199 ? -8.729 -2.357 36.568 1.00 43.75 199 THR A C 1
ATOM 1591 O O . THR A 1 199 ? -7.785 -1.693 36.982 1.00 43.75 199 THR A O 1
ATOM 1594 N N . ARG A 1 200 ? -9.928 -1.815 36.307 1.00 48.25 200 ARG A N 1
ATOM 1595 C CA . ARG A 1 200 ? -10.243 -0.403 36.577 1.00 48.25 200 ARG A CA 1
AT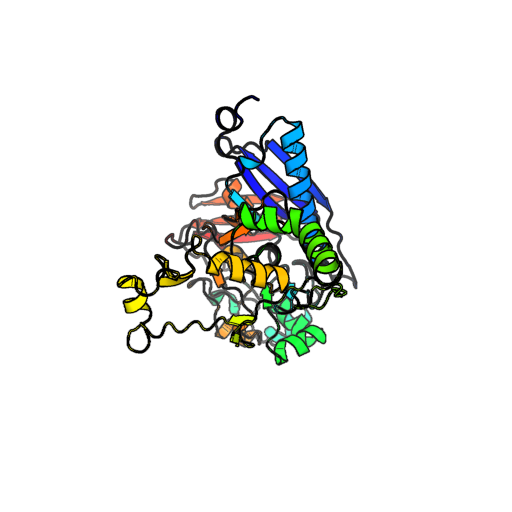OM 1596 C C . ARG A 1 200 ? -10.244 -0.106 38.070 1.00 48.25 200 ARG A C 1
ATOM 1598 O O . ARG A 1 200 ? -9.634 0.869 38.483 1.00 48.25 200 ARG A O 1
ATOM 1605 N N . TYR A 1 201 ? -10.832 -0.994 38.869 1.00 48.66 201 TYR A N 1
ATOM 1606 C CA . TYR A 1 201 ? -10.756 -0.924 40.324 1.00 48.66 201 TYR A CA 1
ATOM 1607 C C . TYR A 1 201 ? -9.299 -0.955 40.803 1.00 48.66 201 TYR A C 1
ATOM 1609 O O . TYR A 1 201 ? -8.915 -0.109 41.599 1.00 48.66 201 TYR A O 1
ATOM 1617 N N . GLY A 1 202 ? -8.470 -1.860 40.270 1.00 46.59 202 GLY A N 1
ATOM 1618 C CA . GLY A 1 202 ? -7.035 -1.908 40.561 1.00 46.59 202 GLY A CA 1
ATOM 1619 C C . GLY A 1 202 ? -6.332 -0.580 40.275 1.00 46.59 202 GLY A C 1
ATOM 1620 O O . GLY A 1 202 ? -5.723 -0.026 41.178 1.00 46.59 202 GLY A O 1
ATOM 1621 N N . LEU A 1 203 ? -6.496 -0.021 39.072 1.00 46.47 203 LEU A N 1
ATOM 1622 C CA . LEU A 1 203 ? -5.926 1.279 38.681 1.00 46.47 203 LEU A CA 1
ATOM 1623 C C . LEU A 1 203 ? -6.376 2.438 39.581 1.00 46.47 203 LEU A C 1
ATOM 1625 O O . LEU A 1 203 ? -5.577 3.303 39.927 1.00 46.47 203 LEU A O 1
ATOM 1629 N N . GLU A 1 204 ? -7.655 2.472 39.946 1.00 52.78 204 GLU A N 1
ATOM 1630 C CA . GLU A 1 204 ? -8.221 3.535 40.782 1.00 52.78 204 GLU A CA 1
ATOM 1631 C C . GLU A 1 204 ? -7.792 3.426 42.256 1.00 52.78 204 GLU A C 1
ATOM 1633 O O . GLU A 1 204 ? -7.750 4.441 42.949 1.00 52.78 204 GLU A O 1
ATOM 1638 N N . HIS A 1 205 ? -7.468 2.219 42.737 1.00 57.88 205 HIS A N 1
ATOM 1639 C CA . HIS A 1 205 ? -7.248 1.940 44.163 1.00 57.88 205 HIS A CA 1
ATOM 1640 C C . HIS A 1 205 ? -5.810 1.516 44.506 1.00 57.88 205 HIS A C 1
ATOM 1642 O O . HIS A 1 205 ? -5.505 1.332 45.682 1.00 57.88 205 HIS A O 1
ATOM 1648 N N . GLU A 1 206 ? -4.911 1.377 43.527 1.00 50.12 206 GLU A N 1
ATOM 1649 C CA . GLU A 1 206 ? -3.525 0.931 43.742 1.00 50.12 206 GLU A CA 1
ATOM 1650 C C . GLU A 1 206 ? -2.750 1.870 44.673 1.00 50.12 206 GLU A C 1
ATOM 1652 O O . GLU A 1 206 ? -2.108 1.406 45.612 1.00 50.12 206 GLU A O 1
ATOM 1657 N N . ALA A 1 207 ? -2.874 3.186 44.480 1.00 53.59 207 ALA A N 1
ATOM 1658 C CA . ALA A 1 207 ? -2.223 4.168 45.348 1.00 53.59 207 ALA A CA 1
ATOM 1659 C C . ALA A 1 207 ? -2.688 4.041 46.809 1.00 53.59 207 ALA A C 1
ATOM 1661 O O . ALA A 1 207 ? -1.865 4.069 47.718 1.00 53.59 207 ALA A O 1
ATOM 1662 N N . ILE A 1 208 ? -3.991 3.823 47.016 1.00 69.50 208 ILE A N 1
ATOM 1663 C CA . ILE A 1 208 ? -4.599 3.654 48.344 1.00 69.50 208 ILE A CA 1
ATOM 1664 C C . ILE A 1 208 ? -4.101 2.353 48.988 1.00 69.50 208 ILE A C 1
ATOM 1666 O O . ILE A 1 208 ? -3.704 2.343 50.147 1.00 69.50 208 ILE A O 1
ATOM 1670 N N . ALA A 1 209 ? -4.052 1.258 48.226 1.00 56.97 209 ALA A N 1
ATOM 1671 C CA . ALA A 1 209 ? -3.581 -0.034 48.722 1.00 56.97 209 ALA A CA 1
ATOM 1672 C C . ALA A 1 209 ? -2.087 -0.025 49.102 1.00 56.97 209 ALA A C 1
ATOM 1674 O O . ALA A 1 209 ? -1.693 -0.695 50.059 1.00 56.97 209 ALA A O 1
ATOM 1675 N N . ILE A 1 210 ? -1.256 0.722 48.365 1.00 52.44 210 ILE A N 1
ATOM 1676 C CA . ILE A 1 210 ? 0.161 0.926 48.696 1.00 52.44 210 ILE A CA 1
ATOM 1677 C C . ILE A 1 210 ? 0.287 1.715 50.002 1.00 52.44 210 ILE A C 1
ATOM 1679 O O . ILE A 1 210 ? 1.041 1.309 50.885 1.00 52.44 210 ILE A O 1
ATOM 1683 N N . GLU A 1 211 ? -0.475 2.799 50.146 1.00 64.75 211 GLU A N 1
ATOM 1684 C CA . GLU A 1 211 ? -0.466 3.651 51.339 1.00 64.75 211 GLU A CA 1
ATOM 1685 C C . GLU A 1 211 ? -0.883 2.861 52.593 1.00 64.75 211 GLU A C 1
ATOM 1687 O O . GLU A 1 211 ? -0.141 2.828 53.579 1.00 64.75 211 GLU A O 1
ATOM 1692 N N . ASP A 1 212 ? -1.982 2.103 52.500 1.00 61.84 212 ASP A N 1
ATOM 1693 C CA . ASP A 1 212 ? -2.470 1.220 53.564 1.00 61.84 212 ASP A CA 1
ATOM 1694 C C . ASP A 1 212 ? -1.421 0.166 53.957 1.00 61.84 212 ASP A C 1
ATOM 1696 O O . ASP A 1 212 ? -1.177 -0.078 55.142 1.00 61.84 212 ASP A O 1
ATOM 1700 N N . PHE A 1 213 ? -0.765 -0.470 52.978 1.00 52.69 213 PHE A N 1
ATOM 1701 C CA . PHE A 1 213 ? 0.281 -1.463 53.232 1.00 52.69 213 PHE A CA 1
ATOM 1702 C C . PHE A 1 213 ? 1.494 -0.849 53.944 1.00 52.69 213 PHE A C 1
ATOM 1704 O O . PHE A 1 213 ? 2.031 -1.452 54.881 1.00 52.69 213 PHE A O 1
ATOM 1711 N N . GLN A 1 214 ? 1.929 0.341 53.522 1.00 63.62 214 GLN A N 1
ATOM 1712 C CA . GLN A 1 214 ? 3.054 1.042 54.137 1.00 63.62 214 GLN A CA 1
ATOM 1713 C C . GLN A 1 214 ? 2.744 1.466 55.581 1.00 63.62 214 GLN A C 1
ATOM 1715 O O . GLN A 1 214 ? 3.597 1.280 56.452 1.00 63.62 214 GLN A O 1
ATOM 1720 N N . GLU A 1 215 ? 1.531 1.953 55.867 1.00 72.19 215 GLU A N 1
ATOM 1721 C CA . GLU A 1 215 ? 1.097 2.282 57.235 1.00 72.19 215 GLU A CA 1
ATOM 1722 C C . GLU A 1 215 ? 1.007 1.045 58.138 1.00 72.19 215 GLU A C 1
ATOM 1724 O O . GLU A 1 215 ? 1.491 1.067 59.272 1.00 72.19 215 GLU A O 1
ATOM 1729 N N . LEU A 1 216 ? 0.420 -0.050 57.644 1.00 66.56 216 LEU A N 1
ATOM 1730 C CA . LEU A 1 216 ? 0.225 -1.277 58.426 1.00 66.56 216 LEU A CA 1
ATOM 1731 C C . LEU A 1 216 ? 1.531 -1.995 58.764 1.00 66.56 216 LEU A C 1
ATOM 1733 O O . LEU A 1 216 ? 1.632 -2.635 59.813 1.00 66.56 216 LEU A O 1
ATOM 1737 N N . THR A 1 217 ? 2.507 -1.947 57.862 1.00 62.50 217 THR A N 1
ATOM 1738 C CA . THR A 1 217 ? 3.726 -2.758 57.975 1.00 62.50 217 THR A CA 1
ATOM 1739 C C . THR A 1 217 ? 4.957 -1.955 58.380 1.00 62.50 217 THR A C 1
ATOM 1741 O O . THR A 1 217 ? 5.944 -2.540 58.826 1.00 62.50 217 THR A O 1
ATOM 1744 N N . GLY A 1 218 ? 4.922 -0.627 58.232 1.00 66.56 218 GLY A N 1
ATOM 1745 C CA . GLY A 1 218 ? 6.078 0.247 58.426 1.00 66.56 218 GLY A CA 1
ATOM 1746 C C . GLY A 1 218 ? 7.161 0.089 57.352 1.00 66.56 218 GLY A C 1
ATOM 1747 O O . GLY A 1 218 ? 8.224 0.703 57.470 1.00 66.56 218 GLY A O 1
ATOM 1748 N N . PHE A 1 219 ? 6.925 -0.722 56.313 1.00 54.69 219 PHE A N 1
ATOM 1749 C CA . PHE A 1 219 ? 7.828 -0.835 55.173 1.00 54.69 219 PHE A CA 1
ATOM 1750 C C . PHE A 1 219 ? 7.666 0.370 54.247 1.00 54.69 219 PHE A C 1
ATOM 1752 O O . PHE A 1 219 ? 6.563 0.840 53.983 1.00 54.69 219 PHE A O 1
ATOM 1759 N N . GLN A 1 220 ? 8.785 0.865 53.724 1.00 46.22 220 GLN A N 1
ATOM 1760 C CA . GLN A 1 220 ? 8.776 1.812 52.616 1.00 46.22 220 GLN A CA 1
ATOM 1761 C C . GLN A 1 220 ? 8.665 1.011 51.322 1.00 46.22 220 GLN A C 1
ATOM 1763 O O . GLN A 1 220 ? 9.578 0.260 50.976 1.00 46.22 220 GLN A O 1
ATOM 1768 N N . VAL A 1 221 ? 7.530 1.138 50.637 1.00 45.09 221 VAL A N 1
ATOM 1769 C CA . VAL A 1 221 ? 7.374 0.605 49.286 1.00 45.09 221 VAL A CA 1
ATOM 1770 C C . VAL A 1 221 ? 8.045 1.605 48.358 1.00 45.09 221 VAL A C 1
ATOM 1772 O O . VAL A 1 221 ? 7.470 2.616 47.972 1.00 45.09 221 VAL A O 1
ATOM 1775 N N . GLU A 1 222 ? 9.306 1.347 48.033 1.00 37.69 222 GLU A N 1
ATOM 1776 C CA . GLU A 1 222 ? 9.905 1.966 46.860 1.00 37.69 222 GLU A CA 1
ATOM 1777 C C . GLU A 1 222 ? 9.310 1.303 45.622 1.00 37.69 222 GLU A C 1
ATOM 1779 O O . GLU A 1 222 ? 9.233 0.073 45.538 1.00 37.69 222 GLU A O 1
ATOM 1784 N N . THR A 1 223 ? 8.914 2.114 44.642 1.00 36.62 223 THR A N 1
ATOM 1785 C CA . THR A 1 223 ? 8.616 1.628 43.295 1.00 36.62 223 THR A CA 1
ATOM 1786 C C . THR A 1 223 ? 9.822 0.862 42.767 1.00 36.62 223 THR A C 1
ATOM 1788 O O . THR A 1 223 ? 10.795 1.447 42.293 1.00 36.62 223 THR A O 1
ATOM 1791 N N . CYS A 1 224 ? 9.746 -0.459 42.840 1.00 32.69 224 CYS A N 1
ATOM 1792 C CA . CYS A 1 224 ? 10.593 -1.368 42.104 1.00 32.69 224 CYS A CA 1
ATOM 1793 C C . CYS A 1 224 ? 9.740 -1.975 40.994 1.00 32.69 224 CYS A C 1
ATOM 1795 O O . CYS A 1 224 ? 8.618 -2.427 41.214 1.00 32.69 224 CYS A O 1
ATOM 1797 N N . GLY A 1 225 ? 10.251 -1.936 39.771 1.00 33.53 225 GLY A N 1
ATOM 1798 C CA . GLY A 1 225 ? 9.651 -2.707 38.695 1.00 33.53 225 GLY A CA 1
ATOM 1799 C C . GLY A 1 225 ? 9.957 -4.213 38.828 1.00 33.53 225 GLY A C 1
ATOM 1800 O O . GLY A 1 225 ? 10.860 -4.573 39.577 1.00 33.53 225 GLY A O 1
ATOM 1801 N N . ILE A 1 226 ? 9.339 -5.172 38.113 1.00 36.94 226 ILE A N 1
ATOM 1802 C CA . ILE A 1 226 ? 8.568 -5.123 36.846 1.00 36.94 226 ILE A CA 1
ATOM 1803 C C . ILE A 1 226 ? 8.663 -3.754 36.176 1.00 36.94 226 ILE A C 1
ATOM 1805 O O . ILE A 1 226 ? 7.866 -2.869 36.453 1.00 36.94 226 ILE A O 1
ATOM 1809 N N . PHE A 1 227 ? 9.729 -3.554 35.393 1.00 35.62 227 PHE A N 1
ATOM 1810 C CA . PHE A 1 227 ? 10.104 -2.265 34.805 1.00 35.62 227 PHE A CA 1
ATOM 1811 C C . PHE A 1 227 ? 8.901 -1.552 34.172 1.00 35.62 227 PHE A C 1
ATOM 1813 O O . PHE A 1 227 ? 8.338 -2.062 33.207 1.00 35.62 227 PHE A O 1
ATOM 1820 N N . ILE A 1 228 ? 8.552 -0.389 34.733 1.00 35.06 228 ILE A N 1
ATOM 1821 C CA . ILE A 1 228 ? 7.642 0.605 34.162 1.00 35.06 228 ILE A CA 1
ATOM 1822 C C . ILE A 1 228 ? 8.512 1.770 33.703 1.00 35.06 228 ILE A C 1
ATOM 1824 O O . ILE A 1 228 ? 9.126 2.451 34.528 1.00 35.06 228 ILE A O 1
ATOM 1828 N N . GLY A 1 229 ? 8.641 1.957 32.393 1.00 35.41 229 GLY A N 1
ATOM 1829 C CA . GLY A 1 229 ? 9.384 3.092 31.853 1.00 35.41 229 GLY A CA 1
ATOM 1830 C C . GLY A 1 229 ? 8.594 4.405 31.963 1.00 35.41 229 GLY A C 1
ATOM 1831 O O . GLY A 1 229 ? 7.373 4.418 32.122 1.00 35.41 229 GLY A O 1
ATOM 1832 N N . LYS A 1 230 ? 9.317 5.532 31.972 1.00 32.41 230 LYS A N 1
ATOM 1833 C CA . LYS A 1 230 ? 8.732 6.885 32.015 1.00 32.41 230 LYS A CA 1
ATOM 1834 C C . LYS A 1 230 ? 8.070 7.227 30.676 1.00 32.41 230 LYS A C 1
ATOM 1836 O O . LYS A 1 230 ? 8.333 6.560 29.692 1.00 32.41 230 LYS A O 1
ATOM 1841 N N . GLN A 1 231 ? 7.283 8.308 30.664 1.00 36.78 231 GLN A N 1
ATOM 1842 C CA . GLN A 1 231 ? 6.458 8.879 29.577 1.00 36.78 231 GLN A CA 1
ATOM 1843 C C . GLN A 1 231 ? 6.950 8.772 28.115 1.00 36.78 231 GLN A C 1
ATOM 1845 O O . GLN A 1 231 ? 6.114 8.885 27.225 1.00 36.78 231 GLN A O 1
ATOM 1850 N N . ASP A 1 232 ? 8.241 8.533 27.867 1.00 37.06 232 ASP A N 1
ATOM 1851 C CA . ASP A 1 232 ? 8.839 8.407 26.532 1.00 37.06 232 ASP A CA 1
ATOM 1852 C C . ASP A 1 232 ? 9.286 6.975 26.160 1.00 37.06 232 ASP A C 1
ATOM 1854 O O . ASP A 1 232 ? 9.680 6.738 25.022 1.00 37.06 232 ASP A O 1
ATOM 1858 N N . GLU A 1 233 ? 9.199 6.001 27.071 1.00 38.97 233 GLU A N 1
ATOM 1859 C CA . GLU A 1 233 ? 9.472 4.581 26.814 1.00 38.97 233 GLU A CA 1
ATOM 1860 C C . GLU A 1 233 ? 8.531 3.727 27.674 1.00 38.97 233 GLU A C 1
ATOM 1862 O O . GLU A 1 233 ? 8.803 3.437 28.835 1.00 38.97 233 GLU A O 1
ATOM 1867 N N . CYS A 1 234 ? 7.383 3.338 27.126 1.00 28.91 234 CYS A N 1
ATOM 1868 C CA . CYS A 1 234 ? 6.446 2.456 27.815 1.00 28.91 234 CYS A CA 1
ATOM 1869 C C . CYS A 1 234 ? 6.942 1.013 27.705 1.00 28.91 234 CYS A C 1
ATOM 1871 O O . CYS A 1 234 ? 7.028 0.518 26.596 1.00 28.91 234 CYS A O 1
ATOM 1873 N N . PHE A 1 235 ? 7.237 0.360 28.833 1.00 35.12 235 PHE A N 1
ATOM 1874 C CA . PHE A 1 235 ? 7.201 -1.099 29.011 1.00 35.12 235 PHE A CA 1
ATOM 1875 C C . PHE A 1 235 ? 6.642 -1.419 30.416 1.00 35.12 235 PHE A C 1
ATOM 1877 O O . PHE A 1 235 ? 6.646 -0.552 31.278 1.00 35.12 235 PHE A O 1
ATOM 1884 N N . LEU A 1 236 ? 6.137 -2.642 30.608 1.00 32.94 236 LEU A N 1
ATOM 1885 C CA . LEU A 1 236 ? 5.474 -3.266 31.762 1.00 32.94 236 LEU A CA 1
ATOM 1886 C C . LEU A 1 236 ? 5.602 -4.783 31.526 1.00 32.94 236 LEU A C 1
ATOM 1888 O O . LEU A 1 236 ? 5.022 -5.369 30.613 1.00 32.94 236 LEU A O 1
ATOM 1892 N N . GLY A 1 237 ? 6.490 -5.430 32.272 1.00 37.66 237 GLY A N 1
ATOM 1893 C CA . GLY A 1 237 ? 6.813 -6.835 32.039 1.00 37.66 237 GLY A CA 1
ATOM 1894 C C . GLY A 1 237 ? 5.661 -7.776 32.401 1.00 37.66 237 GLY A C 1
ATOM 1895 O O . GLY A 1 237 ? 5.196 -7.794 33.535 1.00 37.66 237 GLY A O 1
ATOM 1896 N N . ALA A 1 238 ? 5.292 -8.661 31.482 1.00 39.34 238 ALA A N 1
ATOM 1897 C CA . ALA A 1 238 ? 4.897 -10.015 31.852 1.00 39.34 238 ALA A CA 1
ATOM 1898 C C . ALA A 1 238 ? 5.903 -10.948 31.184 1.00 39.34 238 ALA A C 1
ATOM 1900 O O . ALA A 1 238 ? 6.148 -10.787 29.994 1.00 39.34 238 ALA A O 1
ATOM 1901 N N . SER A 1 239 ? 6.529 -11.835 31.962 1.00 43.88 239 SER A N 1
ATOM 1902 C CA . SER A 1 239 ? 7.649 -12.686 31.547 1.00 43.88 239 SER A CA 1
ATOM 1903 C C . SER A 1 239 ? 7.253 -13.572 30.367 1.00 43.88 239 SER A C 1
ATOM 1905 O O . SER A 1 239 ? 6.551 -14.555 30.604 1.00 43.88 239 SER A O 1
ATOM 1907 N N . PRO A 1 240 ? 7.674 -13.264 29.132 1.00 49.47 240 PRO A N 1
ATOM 1908 C CA . PRO A 1 240 ? 7.459 -14.197 28.052 1.00 49.47 240 PRO A CA 1
ATOM 1909 C C . PRO A 1 240 ? 8.414 -15.379 28.226 1.00 49.47 240 PRO A C 1
ATOM 1911 O O . PRO A 1 240 ? 9.594 -15.187 28.531 1.00 49.47 240 PRO A O 1
ATOM 1914 N N . ASP A 1 241 ? 7.925 -16.602 28.040 1.00 45.31 241 ASP A N 1
ATOM 1915 C CA . ASP A 1 241 ? 8.768 -17.807 28.059 1.00 45.31 241 ASP A CA 1
ATOM 1916 C C . ASP A 1 241 ? 9.855 -17.797 26.949 1.00 45.31 241 ASP A C 1
ATOM 1918 O O . ASP A 1 241 ? 10.814 -18.570 27.008 1.00 45.31 241 ASP A O 1
ATOM 1922 N N . GLY A 1 242 ? 9.745 -16.920 25.942 1.00 41.25 242 GLY A N 1
ATOM 1923 C CA . GLY A 1 242 ? 10.805 -16.661 24.966 1.00 41.25 242 GLY A CA 1
ATOM 1924 C C . GLY A 1 242 ? 10.489 -15.537 23.976 1.00 41.25 242 GLY A C 1
ATOM 1925 O O . GLY A 1 242 ? 9.414 -14.948 23.989 1.00 41.25 242 GLY A O 1
ATOM 1926 N N . ILE A 1 243 ? 11.432 -15.249 23.079 1.00 44.78 243 ILE A N 1
ATOM 1927 C CA . ILE A 1 243 ? 11.241 -14.366 21.917 1.00 44.78 243 ILE A CA 1
ATOM 1928 C C . ILE A 1 243 ? 11.780 -15.115 20.696 1.00 44.78 243 ILE A C 1
ATOM 1930 O O . ILE A 1 243 ? 12.925 -15.573 20.724 1.00 44.78 243 ILE A O 1
ATOM 1934 N N . ILE A 1 244 ? 10.973 -15.242 19.639 1.00 44.78 244 ILE A N 1
ATOM 1935 C CA . ILE A 1 244 ? 11.451 -15.693 18.325 1.00 44.78 244 ILE A CA 1
ATOM 1936 C C . ILE A 1 244 ? 12.026 -14.467 17.631 1.00 44.78 244 ILE A C 1
ATOM 1938 O O . ILE A 1 244 ? 11.280 -13.607 17.158 1.00 44.78 244 ILE A O 1
ATOM 1942 N N . LYS A 1 245 ? 13.353 -14.367 17.612 1.00 38.94 245 LYS A N 1
ATOM 1943 C CA . LYS A 1 245 ? 14.052 -13.192 17.079 1.00 38.94 245 LYS A CA 1
ATOM 1944 C C . LYS A 1 245 ? 13.867 -13.047 15.571 1.00 38.94 245 LYS A C 1
ATOM 1946 O O . LYS A 1 245 ? 13.848 -11.930 15.078 1.00 38.94 245 LYS A O 1
ATOM 1951 N N . GLU A 1 246 ? 13.692 -14.157 14.863 1.00 38.88 246 GLU A N 1
ATOM 1952 C CA . GLU A 1 246 ? 13.509 -14.198 13.412 1.00 38.88 246 GLU A CA 1
ATOM 1953 C C . GLU A 1 246 ? 12.145 -13.646 12.963 1.00 38.88 246 GLU A C 1
ATOM 1955 O O . GLU A 1 246 ? 12.020 -13.178 11.839 1.00 38.88 246 GLU A O 1
ATOM 1960 N N . GLU A 1 247 ? 11.138 -13.674 13.842 1.00 36.91 247 GLU A N 1
ATOM 1961 C CA . GLU A 1 247 ? 9.747 -13.300 13.528 1.00 36.91 247 GLU A CA 1
ATOM 1962 C C . GLU A 1 247 ? 9.254 -12.100 14.358 1.00 36.91 247 GLU A C 1
ATOM 1964 O O . GLU A 1 247 ? 8.108 -11.677 14.224 1.00 36.91 247 GLU A O 1
ATOM 1969 N N . ASN A 1 248 ? 10.093 -11.555 15.250 1.00 43.56 248 ASN A N 1
ATOM 1970 C CA . ASN A 1 248 ? 9.712 -10.535 16.239 1.00 43.56 248 ASN A CA 1
ATOM 1971 C C . ASN A 1 248 ? 8.466 -10.913 17.065 1.00 43.56 248 ASN A C 1
ATOM 1973 O O . ASN A 1 248 ? 7.653 -10.072 17.450 1.00 43.56 248 ASN A O 1
ATOM 1977 N N . VAL A 1 249 ? 8.321 -12.207 17.365 1.00 42.72 249 VAL A N 1
ATOM 1978 C CA . VAL A 1 249 ? 7.188 -12.745 18.124 1.00 42.72 249 VAL A CA 1
ATOM 1979 C C . VAL A 1 249 ? 7.597 -12.986 19.570 1.00 42.72 249 VAL A C 1
ATOM 1981 O O . VAL A 1 249 ? 8.570 -13.687 19.856 1.00 42.72 249 VAL A O 1
ATOM 1984 N N . ILE A 1 250 ? 6.799 -12.460 20.494 1.00 45.62 250 ILE A N 1
ATOM 1985 C CA . ILE A 1 250 ? 6.850 -12.828 21.906 1.00 45.62 250 ILE A CA 1
ATOM 1986 C C . ILE A 1 250 ? 6.226 -14.221 22.065 1.00 45.62 250 ILE A C 1
ATOM 1988 O O . ILE A 1 250 ? 5.079 -14.445 21.676 1.00 45.62 250 ILE A O 1
ATOM 1992 N N . ILE A 1 251 ? 6.980 -15.163 22.627 1.00 41.78 251 ILE A N 1
ATOM 1993 C CA . ILE A 1 251 ? 6.519 -16.515 22.937 1.00 41.78 251 ILE A CA 1
ATOM 1994 C C . ILE A 1 251 ? 6.129 -16.591 24.411 1.00 41.78 251 ILE A C 1
ATOM 1996 O O . ILE A 1 251 ? 6.918 -16.280 25.296 1.00 41.78 251 ILE A O 1
ATOM 2000 N N . GLU A 1 252 ? 4.941 -17.131 24.653 1.00 51.25 252 GLU A N 1
ATOM 2001 C CA . GLU A 1 252 ? 4.526 -17.651 25.950 1.00 51.25 252 GLU A CA 1
ATOM 2002 C C . GLU A 1 252 ? 4.257 -19.157 25.779 1.00 51.25 252 GLU A C 1
ATOM 2004 O O . GLU A 1 252 ? 3.256 -19.575 25.188 1.00 51.25 252 GLU A O 1
ATOM 2009 N N . VAL A 1 253 ? 5.187 -19.994 26.238 1.00 47.03 253 VAL A N 1
ATOM 2010 C CA . VAL A 1 253 ? 5.117 -21.458 26.190 1.00 47.03 253 VAL A CA 1
ATOM 2011 C C . VAL A 1 253 ? 4.364 -21.950 27.415 1.00 47.03 253 VAL A C 1
ATOM 2013 O O . VAL A 1 253 ? 4.933 -22.359 28.426 1.00 47.03 253 VAL A O 1
ATOM 2016 N N . LYS A 1 254 ? 3.043 -22.025 27.296 1.00 52.16 254 LYS A N 1
ATOM 2017 C CA . LYS A 1 254 ? 2.250 -22.826 28.228 1.00 52.16 254 LYS A CA 1
ATOM 2018 C C . LYS A 1 254 ? 2.102 -24.228 27.663 1.00 52.16 254 LYS A C 1
ATOM 2020 O O . LYS A 1 254 ? 1.417 -24.440 26.668 1.00 52.16 254 LYS A O 1
ATOM 2025 N N . CYS A 1 255 ? 2.757 -25.190 28.310 1.00 49.84 255 CYS A N 1
ATOM 2026 C CA . CYS A 1 255 ? 2.578 -26.614 28.048 1.00 49.84 255 CYS A CA 1
ATOM 2027 C C . CYS A 1 255 ? 1.703 -27.208 29.163 1.00 49.84 255 CYS A C 1
ATOM 2029 O O . CYS A 1 255 ? 2.229 -27.575 30.217 1.00 49.84 255 CYS A O 1
ATOM 2031 N N . PRO A 1 256 ? 0.368 -27.276 28.993 1.00 55.62 256 PRO A N 1
ATOM 2032 C CA . PRO A 1 256 ? -0.469 -27.988 29.941 1.00 55.62 256 PRO A CA 1
ATOM 2033 C C . PRO A 1 256 ? -0.018 -29.448 29.980 1.00 55.62 256 PRO A C 1
ATOM 2035 O O . PRO A 1 256 ? -0.004 -30.134 28.962 1.00 55.62 256 PRO A O 1
ATOM 2038 N N . GLU A 1 257 ? 0.313 -29.968 31.156 1.00 54.53 257 GLU A N 1
ATOM 2039 C CA . GLU A 1 257 ? 0.779 -31.354 31.298 1.00 54.53 257 GLU A CA 1
ATOM 2040 C C . GLU A 1 257 ? -0.213 -32.377 30.701 1.00 54.53 257 GLU A C 1
ATOM 2042 O O . GLU A 1 257 ? 0.181 -33.407 30.150 1.00 54.53 257 GLU A O 1
ATOM 2047 N N . LYS A 1 258 ? -1.504 -32.015 30.695 1.00 57.09 258 LYS A N 1
ATOM 2048 C CA . LYS A 1 258 ? -2.617 -32.757 30.086 1.00 57.09 258 LYS A CA 1
ATOM 2049 C C . LYS A 1 258 ? -2.505 -32.954 28.565 1.00 57.09 258 LYS A C 1
ATOM 2051 O O . LYS A 1 258 ? -3.202 -33.820 28.046 1.00 57.09 258 LYS A O 1
ATOM 2056 N N . VAL A 1 259 ? -1.664 -32.194 27.852 1.00 62.28 259 VAL A N 1
ATOM 2057 C CA . VAL A 1 259 ? -1.559 -32.234 26.375 1.00 62.28 259 VAL A CA 1
ATOM 2058 C C . VAL A 1 259 ? -0.211 -32.721 25.843 1.00 62.28 259 VAL A C 1
ATOM 2060 O O . VAL A 1 259 ? 0.020 -32.716 24.640 1.00 62.28 259 VAL A O 1
ATOM 2063 N N . LYS A 1 260 ? 0.674 -33.217 26.713 1.00 55.50 260 LYS A N 1
ATOM 2064 C CA . LYS A 1 260 ? 2.061 -33.601 26.380 1.00 55.50 260 LYS A CA 1
ATOM 2065 C C . LYS A 1 260 ? 2.214 -34.666 25.271 1.00 55.50 260 LYS A C 1
ATOM 2067 O O . LYS A 1 260 ? 3.320 -34.873 24.783 1.00 55.50 260 LYS A O 1
ATOM 2072 N N . LYS A 1 261 ? 1.145 -35.387 24.910 1.00 74.81 261 LYS A N 1
ATOM 2073 C CA . LYS A 1 261 ? 1.174 -36.534 23.975 1.00 74.81 261 LYS A CA 1
ATOM 2074 C C . LYS A 1 261 ? 0.148 -36.464 22.840 1.00 74.81 261 LYS A C 1
ATOM 2076 O O . LYS A 1 261 ? -0.004 -37.448 22.125 1.00 74.81 261 LYS A O 1
ATOM 2081 N N . ILE A 1 262 ? -0.562 -35.351 22.701 1.00 73.38 262 ILE A N 1
ATOM 2082 C CA . ILE A 1 262 ? -1.603 -35.177 21.681 1.00 73.38 262 ILE A CA 1
ATOM 2083 C C . ILE A 1 262 ? -1.239 -34.006 20.773 1.00 73.38 262 ILE A C 1
ATOM 2085 O O . ILE A 1 262 ? -0.512 -33.101 21.188 1.00 73.38 262 ILE A O 1
ATOM 2089 N N . SER A 1 263 ? -1.713 -34.027 19.528 1.00 73.81 263 SER A N 1
ATOM 2090 C CA . SER A 1 263 ? -1.473 -32.911 18.610 1.00 73.81 263 SER A CA 1
ATOM 2091 C C . SER A 1 263 ? -2.241 -31.664 19.063 1.00 73.81 263 SER A C 1
ATOM 2093 O O . SER A 1 263 ? -3.244 -31.759 19.771 1.00 73.81 263 SER A O 1
ATOM 2095 N N . ILE A 1 264 ? -1.793 -30.477 18.644 1.00 65.69 264 ILE A N 1
ATOM 2096 C CA . ILE A 1 264 ? -2.505 -29.216 18.925 1.00 65.69 264 ILE A CA 1
ATOM 2097 C C . ILE A 1 264 ? -3.931 -29.274 18.368 1.00 65.69 264 ILE A C 1
ATOM 2099 O O . ILE A 1 264 ? -4.875 -28.848 19.025 1.00 65.69 264 ILE A O 1
ATOM 2103 N N . GLU A 1 265 ? -4.091 -29.843 17.176 1.00 72.62 265 GLU A N 1
ATOM 2104 C CA . GLU A 1 265 ? -5.384 -30.015 16.521 1.00 72.62 265 GLU A CA 1
ATOM 2105 C C . GLU A 1 265 ? -6.324 -30.904 17.340 1.00 72.62 265 GLU A C 1
ATOM 2107 O O . GLU A 1 265 ? -7.461 -30.527 17.620 1.00 72.62 265 GLU A O 1
ATOM 2112 N N . GLU A 1 266 ? -5.819 -32.033 17.833 1.00 76.88 266 GLU A N 1
ATOM 2113 C CA . GLU A 1 266 ? -6.559 -32.927 18.720 1.00 76.88 266 GLU A CA 1
ATOM 2114 C C . GLU A 1 266 ? -6.878 -32.259 20.067 1.00 76.88 266 GLU A C 1
ATOM 2116 O O . GLU A 1 266 ? -7.993 -32.377 20.575 1.00 76.88 266 GLU A O 1
ATOM 2121 N N . ALA A 1 267 ? -5.942 -31.491 20.626 1.00 74.00 267 ALA A N 1
ATOM 2122 C CA . ALA A 1 267 ? -6.124 -30.773 21.883 1.00 74.00 267 ALA A CA 1
ATOM 2123 C C . ALA A 1 267 ? -7.181 -29.659 21.791 1.00 74.00 267 ALA A C 1
ATOM 2125 O O . ALA A 1 267 ? -7.960 -29.474 22.731 1.00 74.00 267 ALA A O 1
ATOM 2126 N N . VAL A 1 268 ? -7.233 -28.933 20.671 1.00 74.75 268 VAL A N 1
ATOM 2127 C CA . VAL A 1 268 ? -8.228 -27.881 20.412 1.00 74.75 268 VAL A CA 1
ATOM 2128 C C . VAL A 1 268 ? -9.599 -28.493 20.118 1.00 74.75 268 VAL A C 1
ATOM 2130 O O . VAL A 1 268 ? -10.592 -28.083 20.723 1.00 74.75 268 VAL A O 1
ATOM 2133 N N . ASN A 1 269 ? -9.661 -29.519 19.263 1.00 80.81 269 ASN A N 1
ATOM 2134 C CA . ASN A 1 269 ? -10.915 -30.185 18.892 1.00 80.81 269 ASN A CA 1
ATOM 2135 C C . ASN A 1 269 ? -11.572 -30.890 20.085 1.00 80.81 269 ASN A C 1
ATOM 2137 O O . ASN A 1 269 ? -12.786 -30.796 20.273 1.00 80.81 269 ASN A O 1
ATOM 2141 N N . ASN A 1 270 ? -10.766 -31.510 20.951 1.00 81.12 270 ASN A N 1
ATOM 2142 C CA . ASN A 1 270 ? -11.240 -32.142 22.183 1.00 81.12 270 ASN A CA 1
ATOM 2143 C C . ASN A 1 270 ? -11.444 -31.148 23.340 1.00 81.12 270 ASN A C 1
ATOM 2145 O O . ASN A 1 270 ? -11.738 -31.568 24.459 1.00 81.12 270 ASN A O 1
ATOM 2149 N N . LYS A 1 271 ? -11.299 -29.834 23.093 1.00 76.31 271 LYS A N 1
ATOM 2150 C CA . LYS A 1 271 ? -11.438 -28.754 24.088 1.00 76.31 271 LYS A CA 1
ATOM 2151 C C . LYS A 1 271 ? -10.537 -28.923 25.321 1.00 76.31 271 LYS A C 1
ATOM 2153 O O . LYS A 1 271 ? -10.875 -28.454 26.403 1.00 76.31 271 LYS A O 1
ATOM 2158 N N . ILE A 1 272 ? -9.393 -29.587 25.159 1.00 75.31 272 ILE A N 1
ATOM 2159 C CA . ILE A 1 272 ? -8.381 -29.750 26.212 1.00 75.31 272 ILE A CA 1
ATOM 2160 C C . ILE A 1 272 ? -7.571 -28.452 26.351 1.00 75.31 272 ILE A C 1
ATOM 2162 O O . ILE A 1 272 ? -7.187 -28.085 27.460 1.00 75.31 272 ILE A O 1
ATOM 2166 N N . ILE A 1 273 ? -7.363 -27.741 25.235 1.00 69.31 273 ILE A N 1
ATOM 2167 C CA . ILE A 1 273 ? -6.881 -26.356 25.198 1.00 69.31 273 ILE A CA 1
ATOM 2168 C C . ILE A 1 273 ? -8.063 -25.460 24.842 1.00 69.31 273 ILE A C 1
ATOM 2170 O O . ILE A 1 273 ? -8.425 -25.288 23.679 1.00 69.31 273 ILE A O 1
ATOM 2174 N N . ASP A 1 274 ? -8.699 -24.904 25.862 1.00 72.56 274 ASP A N 1
ATOM 2175 C CA . ASP A 1 274 ? -9.897 -24.086 25.715 1.00 72.56 274 ASP A CA 1
ATOM 2176 C C . ASP A 1 274 ? -9.600 -22.625 25.356 1.00 72.56 274 ASP A C 1
ATOM 2178 O O . ASP A 1 274 ? -10.525 -21.909 24.981 1.00 72.56 274 ASP A O 1
ATOM 2182 N N . PHE A 1 275 ? -8.339 -22.204 25.384 1.00 65.50 275 PHE A N 1
ATOM 2183 C CA . PHE A 1 275 ? -7.906 -20.858 25.020 1.00 65.50 275 PHE A CA 1
ATOM 2184 C C . PHE A 1 275 ? -7.493 -20.707 23.548 1.00 65.50 275 PHE A C 1
ATOM 2186 O O . PHE A 1 275 ? -7.334 -19.582 23.096 1.00 65.50 275 PHE A O 1
ATOM 2193 N N . LEU A 1 276 ? -7.379 -21.779 22.756 1.00 68.44 276 LEU A N 1
ATOM 2194 C CA . LEU A 1 276 ? -7.061 -21.707 21.319 1.00 68.44 276 LEU A CA 1
ATOM 2195 C C . LEU A 1 276 ? -8.243 -22.154 20.444 1.00 68.44 276 LEU A C 1
ATOM 2197 O O . LEU A 1 276 ? -9.099 -22.929 20.872 1.00 68.44 276 LEU A O 1
ATOM 2201 N N . LYS A 1 277 ? -8.292 -21.662 19.205 1.00 73.12 277 LYS A N 1
ATOM 2202 C CA . LYS A 1 277 ? -9.216 -22.086 18.145 1.00 73.12 277 LYS A CA 1
ATOM 2203 C C . LYS A 1 277 ? -8.503 -22.113 16.795 1.00 73.12 277 LYS A C 1
ATOM 2205 O O . LYS A 1 277 ? -7.562 -21.356 16.597 1.00 73.12 277 LYS A O 1
ATOM 2210 N N . PHE A 1 278 ? -8.983 -22.928 15.866 1.00 72.38 278 PHE A N 1
ATOM 2211 C CA . PHE A 1 278 ? -8.647 -22.775 14.451 1.00 72.38 278 PHE A CA 1
ATOM 2212 C C . PHE A 1 278 ? -9.706 -21.897 13.779 1.00 72.38 278 PHE A C 1
ATOM 2214 O O . PHE A 1 278 ? -10.900 -22.076 14.028 1.00 72.38 278 PHE A O 1
ATOM 2221 N N . ASP A 1 279 ? -9.270 -20.929 12.977 1.00 59.91 279 ASP A N 1
ATOM 2222 C CA . ASP A 1 279 ? -10.146 -20.184 12.070 1.00 59.91 279 ASP A CA 1
ATOM 2223 C C . ASP A 1 279 ? -10.409 -20.985 10.781 1.00 59.91 279 ASP A C 1
ATOM 2225 O O . ASP A 1 279 ? -9.785 -22.016 10.528 1.00 59.91 279 ASP A O 1
ATOM 2229 N N . GLU A 1 280 ? -11.346 -20.509 9.955 1.00 61.22 280 GLU A N 1
ATOM 2230 C CA . GLU A 1 280 ? -11.765 -21.171 8.707 1.00 61.22 280 GLU A CA 1
ATOM 2231 C C . GLU A 1 280 ? -10.618 -21.368 7.698 1.00 61.22 280 GLU A C 1
ATOM 2233 O O . GLU A 1 280 ? -10.676 -22.270 6.866 1.00 61.22 280 GLU A O 1
ATOM 2238 N N . ASP A 1 281 ? -9.561 -20.556 7.784 1.00 52.91 281 ASP A N 1
ATOM 2239 C CA . ASP A 1 281 ? -8.364 -20.635 6.940 1.00 52.91 281 ASP A CA 1
ATOM 2240 C C . ASP A 1 281 ? -7.277 -21.581 7.489 1.00 52.91 281 ASP A C 1
ATOM 2242 O O . ASP A 1 281 ? -6.177 -21.645 6.938 1.00 52.91 281 ASP A O 1
ATOM 2246 N N . GLY A 1 282 ? -7.569 -22.312 8.571 1.00 54.44 282 GLY A N 1
ATOM 2247 C CA . GLY A 1 282 ? -6.629 -23.218 9.234 1.00 54.44 282 GLY A CA 1
ATOM 2248 C C . GLY A 1 282 ? -5.634 -22.516 10.160 1.00 54.44 282 GLY A C 1
ATOM 2249 O O . GLY A 1 282 ? -4.751 -23.170 10.717 1.00 54.44 282 GLY A O 1
ATOM 2250 N N . THR A 1 283 ? -5.762 -21.202 10.368 1.00 51.12 283 THR A N 1
ATOM 2251 C CA . THR A 1 283 ? -4.891 -20.460 11.285 1.00 51.12 283 THR A CA 1
ATOM 2252 C C . THR A 1 283 ? -5.283 -20.730 12.735 1.00 51.12 283 THR A C 1
ATOM 2254 O O . THR A 1 283 ? -6.425 -20.507 13.139 1.00 51.12 283 THR A O 1
ATOM 2257 N N . LEU A 1 284 ? -4.320 -21.155 13.553 1.00 56.78 284 LEU A N 1
ATOM 2258 C CA . LEU A 1 284 ? -4.481 -21.279 15.001 1.00 56.78 284 LEU A CA 1
ATOM 2259 C C . LEU A 1 284 ? -4.461 -19.887 15.656 1.00 56.78 284 LEU A C 1
ATOM 2261 O O . LEU A 1 284 ? -3.513 -19.125 15.477 1.00 56.78 284 LEU A O 1
ATOM 2265 N N . ARG A 1 285 ? -5.487 -19.550 16.441 1.00 57.12 285 ARG A N 1
ATOM 2266 C CA . ARG A 1 285 ? -5.619 -18.269 17.150 1.00 57.12 285 ARG A CA 1
ATOM 2267 C C . ARG A 1 285 ? -6.020 -18.440 18.606 1.00 57.12 285 ARG A C 1
ATOM 2269 O O . ARG A 1 285 ? -6.736 -19.367 18.973 1.00 57.12 285 ARG A O 1
ATOM 2276 N N . LEU A 1 286 ? -5.626 -17.473 19.425 1.00 59.00 286 LEU A N 1
ATOM 2277 C CA . LEU A 1 286 ? -6.101 -17.309 20.797 1.00 59.00 286 LEU A CA 1
ATOM 2278 C C . LEU A 1 286 ? -7.565 -16.853 20.806 1.00 59.00 286 LEU A C 1
ATOM 2280 O O . LEU A 1 286 ? -7.952 -15.945 20.066 1.00 59.00 286 LEU A O 1
ATOM 22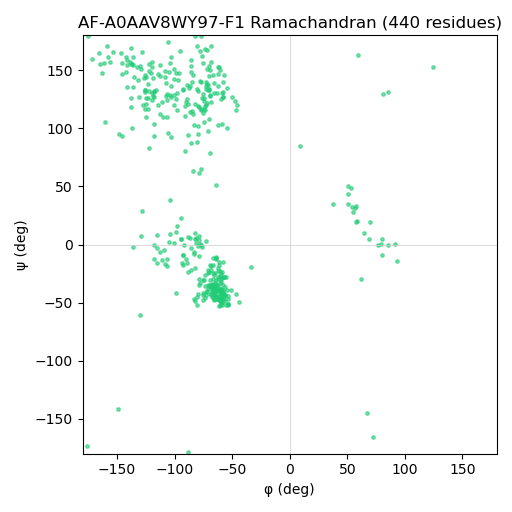84 N N . LYS A 1 287 ? -8.395 -17.483 21.639 1.00 63.84 287 LYS A N 1
ATOM 2285 C CA . LYS A 1 287 ? -9.786 -17.077 21.831 1.00 63.84 287 LYS A CA 1
ATOM 2286 C C . LYS A 1 287 ? -9.825 -15.737 22.551 1.00 63.84 287 LYS A C 1
ATOM 2288 O O . LYS A 1 287 ? -9.257 -15.579 23.626 1.00 63.84 287 LYS A O 1
ATOM 2293 N N . THR A 1 288 ? -10.553 -14.795 21.971 1.00 55.16 288 THR A N 1
ATOM 2294 C CA . THR A 1 288 ? -10.645 -13.408 22.443 1.00 55.16 288 THR A CA 1
ATOM 2295 C C . THR A 1 288 ? -11.341 -13.258 23.796 1.00 55.16 288 THR A C 1
ATOM 2297 O O . THR A 1 288 ? -11.202 -12.237 24.455 1.00 55.16 288 THR A O 1
ATOM 2300 N N . ASN A 1 289 ? -12.084 -14.274 24.236 1.00 62.88 289 ASN A N 1
ATOM 2301 C CA . ASN A 1 289 ? -12.793 -14.286 25.513 1.00 62.88 289 ASN A CA 1
ATOM 2302 C C . ASN A 1 289 ? -12.004 -14.945 26.660 1.00 62.88 289 ASN A C 1
ATOM 2304 O O . ASN A 1 289 ? -12.557 -15.106 27.745 1.00 62.88 289 ASN A O 1
ATOM 2308 N N . HIS A 1 290 ? -10.753 -15.355 26.436 1.00 63.22 290 HIS A N 1
ATOM 2309 C CA . HIS A 1 290 ? -9.933 -16.023 27.447 1.00 63.22 290 HIS A CA 1
ATOM 2310 C C . HIS A 1 290 ? -9.003 -15.039 28.178 1.00 63.22 290 HIS A C 1
ATOM 2312 O O . HIS A 1 290 ? -8.489 -14.109 27.570 1.00 63.22 290 HIS A O 1
ATOM 2318 N N . ASN A 1 291 ? -8.696 -15.269 29.459 1.00 55.84 291 ASN A N 1
ATOM 2319 C CA . ASN A 1 291 ? -7.851 -14.364 30.258 1.00 55.84 291 ASN A CA 1
ATOM 2320 C C . ASN A 1 291 ? -6.446 -14.138 29.657 1.00 55.84 291 ASN A C 1
ATOM 2322 O O . ASN A 1 291 ? -5.969 -13.007 29.618 1.00 55.84 291 ASN A O 1
ATOM 2326 N N . TYR A 1 292 ? -5.818 -15.185 29.104 1.00 57.53 292 TYR A N 1
ATOM 2327 C CA . TYR A 1 292 ? -4.529 -15.073 28.395 1.00 57.53 292 TYR A CA 1
ATOM 2328 C C . TYR A 1 292 ? -4.560 -14.132 27.186 1.00 57.53 292 TYR A C 1
ATOM 2330 O O . TYR A 1 292 ? -3.526 -13.581 26.822 1.00 57.53 292 TYR A O 1
ATOM 2338 N N . HIS A 1 293 ? -5.728 -13.925 26.570 1.00 53.69 293 HIS A N 1
ATOM 2339 C CA . HIS A 1 293 ? -5.868 -12.982 25.464 1.00 53.69 293 HIS A CA 1
ATOM 2340 C C . HIS A 1 293 ? -5.472 -11.578 25.890 1.00 53.69 293 HIS A C 1
ATOM 2342 O O . HIS A 1 293 ? -4.599 -10.976 25.271 1.00 53.69 293 HIS A O 1
ATOM 2348 N N . TYR A 1 294 ? -6.058 -11.101 26.983 1.00 53.97 294 TYR A N 1
ATOM 2349 C CA . TYR A 1 294 ? -5.821 -9.758 27.490 1.00 53.97 294 TYR A CA 1
ATOM 2350 C C . TYR A 1 294 ? -4.399 -9.566 28.021 1.00 53.97 294 TYR A C 1
ATOM 2352 O O . TYR A 1 294 ? -3.827 -8.498 27.833 1.00 53.97 294 TYR A O 1
ATOM 2360 N N . GLN A 1 295 ? -3.803 -10.603 28.616 1.00 56.31 295 GLN A N 1
ATOM 2361 C CA . GLN A 1 295 ? -2.405 -10.570 29.053 1.00 56.31 295 GLN A CA 1
ATOM 2362 C C . GLN A 1 295 ? -1.441 -10.387 27.869 1.00 56.31 295 GLN A C 1
ATOM 2364 O O . GLN A 1 295 ? -0.571 -9.521 27.922 1.00 56.31 295 GLN A O 1
ATOM 2369 N N . ILE A 1 296 ? -1.632 -11.152 26.788 1.00 55.28 296 ILE A N 1
ATOM 2370 C CA . ILE A 1 296 ? -0.803 -11.066 25.576 1.00 55.28 296 ILE A CA 1
ATOM 2371 C C . ILE A 1 296 ? -1.035 -9.738 24.841 1.00 55.28 296 ILE A C 1
ATOM 2373 O O . ILE A 1 296 ? -0.081 -9.146 24.342 1.00 55.28 296 ILE A O 1
ATOM 2377 N N . GLN A 1 297 ? -2.274 -9.225 24.820 1.00 51.50 297 GLN A N 1
ATOM 2378 C CA . GLN A 1 297 ? -2.540 -7.866 24.328 1.00 51.50 297 GLN A CA 1
ATOM 2379 C C . GLN A 1 297 ? -1.759 -6.827 25.133 1.00 51.50 297 GLN A C 1
ATOM 2381 O O . GLN A 1 297 ? -1.059 -6.008 24.549 1.00 51.50 297 GLN A O 1
ATOM 2386 N N . GLY A 1 298 ? -1.850 -6.884 26.465 1.00 51.84 298 GLY A N 1
ATOM 2387 C CA . GLY A 1 298 ? -1.127 -5.982 27.355 1.00 51.84 298 GLY A CA 1
ATOM 2388 C C . GLY A 1 298 ? 0.366 -5.996 27.058 1.00 51.84 298 GLY A C 1
ATOM 2389 O O . GLY A 1 298 ? 0.926 -4.947 26.779 1.00 51.84 298 GLY A O 1
ATOM 2390 N N . GLN A 1 299 ? 0.981 -7.180 27.004 1.00 53.44 299 GLN A N 1
ATOM 2391 C CA . GLN A 1 299 ? 2.398 -7.333 26.667 1.00 53.44 299 GLN A CA 1
ATOM 2392 C C . GLN A 1 299 ? 2.755 -6.660 25.343 1.00 53.44 299 GLN A C 1
ATOM 2394 O O . GLN A 1 299 ? 3.665 -5.851 25.335 1.00 53.44 299 GLN A O 1
ATOM 2399 N N . LEU A 1 300 ? 2.024 -6.922 24.258 1.00 50.19 300 LEU A N 1
ATOM 2400 C CA . LEU A 1 300 ? 2.334 -6.349 22.941 1.00 50.19 300 LEU A CA 1
ATOM 2401 C C . LEU A 1 300 ? 2.150 -4.833 22.871 1.00 50.19 300 LEU A C 1
ATOM 2403 O O . LEU A 1 300 ? 2.919 -4.159 22.191 1.00 50.19 300 LEU A O 1
ATOM 2407 N N . HIS A 1 301 ? 1.139 -4.306 23.569 1.00 47.19 301 HIS A N 1
ATOM 2408 C CA . HIS A 1 301 ? 0.885 -2.865 23.664 1.00 47.19 301 HIS A CA 1
ATOM 2409 C C . HIS A 1 301 ? 2.071 -2.168 24.298 1.00 47.19 301 HIS A C 1
ATOM 2411 O O . HIS A 1 301 ? 2.571 -1.144 23.849 1.00 47.19 301 HIS A O 1
ATOM 2417 N N . ILE A 1 302 ? 2.474 -2.777 25.395 1.00 44.84 302 ILE A N 1
ATOM 2418 C CA . ILE A 1 302 ? 3.482 -2.297 26.284 1.00 44.84 302 ILE A CA 1
ATOM 2419 C C . ILE A 1 302 ? 4.855 -2.489 25.662 1.00 44.84 302 ILE A C 1
ATOM 2421 O O . ILE A 1 302 ? 5.739 -1.711 25.960 1.00 44.84 302 ILE A O 1
ATOM 2425 N N . THR A 1 303 ? 5.066 -3.504 24.827 1.00 44.09 303 THR A N 1
ATOM 2426 C CA . THR A 1 303 ? 6.390 -3.772 24.281 1.00 44.09 303 THR A CA 1
ATOM 2427 C C . THR A 1 303 ? 6.726 -2.995 23.017 1.00 44.09 303 THR A C 1
ATOM 2429 O O . THR A 1 303 ? 7.738 -3.298 22.381 1.00 44.09 303 THR A O 1
ATOM 2432 N N . ASP A 1 304 ? 5.845 -2.071 22.609 1.00 44.44 304 ASP A N 1
ATOM 2433 C CA . ASP A 1 304 ? 5.806 -1.449 21.275 1.00 44.44 304 ASP A CA 1
ATOM 2434 C C . ASP A 1 304 ? 6.163 -2.467 20.176 1.00 44.44 304 ASP A C 1
ATOM 2436 O O . ASP A 1 304 ? 6.854 -2.173 19.201 1.00 44.44 304 ASP A O 1
ATOM 2440 N N . SER A 1 305 ? 5.762 -3.730 20.373 1.00 41.59 305 SER A N 1
ATOM 2441 C CA . SER A 1 305 ? 6.090 -4.812 19.456 1.00 41.59 305 SER A CA 1
ATOM 2442 C C . SER A 1 305 ? 5.111 -4.702 18.308 1.00 41.59 305 SER A C 1
ATOM 2444 O O . SER A 1 305 ? 4.006 -5.248 18.331 1.00 41.59 305 SER A O 1
ATOM 2446 N N . ARG A 1 306 ? 5.522 -3.897 17.328 1.00 50.19 306 ARG A N 1
ATOM 2447 C CA . ARG A 1 306 ? 4.777 -3.552 16.121 1.00 50.19 306 ARG A CA 1
ATOM 2448 C C . ARG A 1 306 ? 4.665 -4.772 15.215 1.00 50.19 306 ARG A C 1
ATOM 2450 O O . ARG A 1 306 ? 5.350 -4.886 14.205 1.00 50.19 306 ARG A O 1
ATOM 2457 N N . CYS A 1 307 ? 3.754 -5.679 15.541 1.00 52.34 307 CYS A N 1
ATOM 2458 C CA . CYS A 1 307 ? 3.315 -6.720 14.615 1.00 52.34 307 CYS A CA 1
ATOM 2459 C C . CYS A 1 307 ? 2.347 -6.103 13.590 1.00 52.34 307 CYS A C 1
ATOM 2461 O O . CYS A 1 307 ? 1.146 -6.389 13.580 1.00 52.34 307 CYS A O 1
ATOM 2463 N N . GLY A 1 308 ? 2.855 -5.187 12.762 1.00 63.19 308 GLY A N 1
ATOM 2464 C CA . GLY A 1 308 ? 2.091 -4.577 11.681 1.00 63.19 308 GLY A CA 1
ATOM 2465 C C . GLY A 1 308 ? 1.628 -5.629 10.675 1.00 63.19 308 GLY A C 1
ATOM 2466 O O . GLY A 1 308 ? 2.235 -6.688 10.506 1.00 63.19 308 GLY A O 1
ATOM 2467 N N . LEU A 1 309 ? 0.518 -5.368 9.984 1.00 77.81 309 LEU A N 1
ATOM 2468 C CA . LEU A 1 309 ? 0.193 -6.193 8.823 1.00 77.81 309 LEU A CA 1
ATOM 2469 C C . LEU A 1 309 ? 1.129 -5.827 7.686 1.00 77.81 309 LEU A C 1
ATOM 2471 O O . LEU A 1 309 ? 1.044 -4.736 7.131 1.00 77.81 309 LEU A O 1
ATOM 2475 N N . HIS A 1 310 ? 1.954 -6.777 7.281 1.00 89.25 310 HIS A N 1
ATOM 2476 C CA . HIS A 1 310 ? 2.761 -6.635 6.082 1.00 89.25 310 HIS A CA 1
ATOM 2477 C C . HIS A 1 310 ? 2.002 -7.186 4.873 1.00 89.25 310 HIS A C 1
ATOM 2479 O O . HIS A 1 310 ? 2.153 -8.346 4.479 1.00 89.25 310 HIS A O 1
ATOM 2485 N N . ILE A 1 311 ? 1.093 -6.370 4.336 1.00 93.81 311 ILE A N 1
ATOM 2486 C CA . ILE A 1 311 ? 0.223 -6.732 3.210 1.00 93.81 311 ILE A CA 1
ATOM 2487 C C . ILE A 1 311 ? 0.123 -5.600 2.186 1.00 93.81 311 ILE A C 1
ATOM 2489 O O . ILE A 1 311 ? 0.260 -4.436 2.536 1.00 93.81 311 ILE A O 1
ATOM 2493 N N . THR A 1 312 ? -0.193 -5.955 0.946 1.00 98.06 312 THR A N 1
ATOM 2494 C CA . THR A 1 312 ? -0.526 -5.020 -0.138 1.00 98.06 312 THR A CA 1
ATOM 2495 C C . THR A 1 312 ? -1.702 -5.577 -0.932 1.00 98.06 312 THR A C 1
ATOM 2497 O O . THR A 1 312 ? -1.935 -6.792 -0.914 1.00 98.06 312 THR A O 1
ATOM 2500 N N . ASP A 1 313 ? -2.447 -4.733 -1.638 1.00 98.44 313 ASP A N 1
ATOM 2501 C CA . ASP A 1 313 ? -3.467 -5.215 -2.569 1.00 98.44 313 ASP A CA 1
ATOM 2502 C C . ASP A 1 313 ? -2.889 -5.520 -3.965 1.00 98.44 313 ASP A C 1
ATOM 2504 O O . ASP A 1 313 ? -1.841 -5.011 -4.366 1.00 98.44 313 ASP A O 1
ATOM 2508 N N . VAL A 1 314 ? -3.586 -6.352 -4.741 1.00 98.50 314 VAL A N 1
ATOM 2509 C CA . VAL A 1 314 ? -3.168 -6.743 -6.102 1.00 98.50 314 VAL A CA 1
ATOM 2510 C C . VAL A 1 314 ? -2.963 -5.564 -7.062 1.00 98.50 314 VAL A C 1
ATOM 2512 O O . VAL A 1 314 ? -2.170 -5.680 -7.999 1.00 98.50 314 VAL A O 1
ATOM 2515 N N . THR A 1 315 ? -3.651 -4.435 -6.871 1.00 98.62 315 THR A N 1
ATOM 2516 C CA . THR A 1 315 ? -3.489 -3.258 -7.732 1.00 98.62 315 THR A CA 1
ATOM 2517 C C . THR A 1 315 ? -2.186 -2.532 -7.433 1.00 98.62 315 THR A C 1
ATOM 2519 O O . THR A 1 315 ? -1.438 -2.308 -8.383 1.00 98.62 315 THR A O 1
ATOM 2522 N N . ASN A 1 316 ? -1.848 -2.260 -6.167 1.00 98.75 316 ASN A N 1
ATOM 2523 C CA . ASN A 1 316 ? -0.541 -1.713 -5.787 1.00 98.75 316 ASN A CA 1
ATOM 2524 C C . ASN A 1 316 ? 0.600 -2.688 -6.123 1.00 98.75 316 ASN A C 1
ATOM 2526 O O . ASN A 1 316 ? 1.565 -2.301 -6.785 1.00 98.75 316 ASN A O 1
ATOM 2530 N N . ALA A 1 317 ? 0.444 -3.980 -5.813 1.00 98.69 317 ALA A N 1
ATOM 2531 C CA . ALA A 1 317 ? 1.427 -5.011 -6.156 1.00 98.69 317 ALA A CA 1
ATOM 2532 C C . ALA A 1 317 ? 1.741 -5.057 -7.663 1.00 98.69 317 ALA A C 1
ATOM 2534 O O . ALA A 1 317 ? 2.903 -5.227 -8.050 1.00 98.69 317 ALA A O 1
ATOM 2535 N N . SER A 1 318 ? 0.739 -4.827 -8.524 1.00 98.31 318 SER A N 1
ATOM 2536 C CA . SER A 1 318 ? 0.924 -4.770 -9.982 1.00 98.31 318 SER A CA 1
ATOM 2537 C C . SER A 1 318 ? 1.810 -3.621 -10.466 1.00 98.31 318 SER A C 1
ATOM 2539 O O . SER A 1 318 ? 2.224 -3.629 -11.620 1.00 98.31 318 SER A O 1
ATOM 2541 N N . ARG A 1 319 ? 2.142 -2.660 -9.596 1.00 97.88 319 ARG A N 1
ATOM 2542 C CA . ARG A 1 319 ? 2.957 -1.473 -9.903 1.00 97.88 319 ARG A CA 1
ATOM 2543 C C . ARG A 1 319 ? 4.410 -1.588 -9.452 1.00 97.88 319 ARG A C 1
ATOM 2545 O O . ARG A 1 319 ? 5.214 -0.680 -9.644 1.00 97.88 319 ARG A O 1
ATOM 2552 N N . THR A 1 320 ? 4.773 -2.723 -8.870 1.00 98.25 320 THR A N 1
ATOM 2553 C CA . THR A 1 320 ? 6.103 -2.922 -8.284 1.00 98.25 320 THR A CA 1
ATOM 2554 C C . THR A 1 320 ? 7.161 -3.378 -9.283 1.00 98.25 320 THR A C 1
ATOM 2556 O O . THR A 1 320 ? 8.338 -3.195 -9.007 1.00 98.25 320 THR A O 1
ATOM 2559 N N . MET A 1 321 ? 6.763 -3.980 -10.414 1.00 97.94 321 MET A N 1
ATOM 2560 C CA . MET A 1 321 ? 7.598 -4.836 -11.285 1.00 97.94 321 MET A CA 1
ATOM 2561 C C . MET A 1 321 ? 8.096 -6.147 -10.651 1.00 97.94 321 MET A C 1
ATOM 2563 O O . MET A 1 321 ? 8.922 -6.829 -11.254 1.00 97.94 321 MET A O 1
ATOM 2567 N N . LEU A 1 322 ? 7.591 -6.526 -9.475 1.00 98.62 322 LEU A N 1
ATOM 2568 C CA . LEU A 1 322 ? 7.967 -7.763 -8.774 1.00 98.62 322 LEU A CA 1
ATOM 2569 C C . LEU A 1 322 ? 6.856 -8.817 -8.792 1.00 98.62 322 LEU A C 1
ATOM 2571 O O . LEU A 1 322 ? 7.108 -9.992 -8.530 1.00 98.62 322 LEU A O 1
ATOM 2575 N N . MET A 1 323 ? 5.621 -8.412 -9.093 1.00 98.69 323 MET A N 1
ATOM 2576 C CA . MET A 1 323 ? 4.478 -9.314 -9.195 1.00 98.69 323 MET A CA 1
ATOM 2577 C C . MET A 1 323 ? 4.366 -9.891 -10.608 1.00 98.69 323 MET A C 1
ATOM 2579 O O . MET A 1 323 ? 4.422 -9.161 -11.600 1.00 98.69 323 MET A O 1
ATOM 2583 N N . ASN A 1 324 ? 4.131 -11.197 -10.692 1.00 98.38 324 ASN A N 1
ATOM 2584 C CA . ASN A 1 324 ? 3.718 -11.845 -11.924 1.00 98.38 324 ASN A CA 1
ATOM 2585 C C . ASN A 1 324 ? 2.246 -11.504 -12.217 1.00 98.38 324 ASN A C 1
ATOM 2587 O O . ASN A 1 324 ? 1.359 -11.833 -11.427 1.00 98.38 324 ASN A O 1
ATOM 2591 N N . ILE A 1 325 ? 1.979 -10.857 -13.351 1.00 97.69 325 ILE A N 1
ATOM 2592 C CA . ILE A 1 325 ? 0.659 -10.311 -13.695 1.00 97.69 325 ILE A CA 1
ATOM 2593 C C . ILE A 1 325 ? -0.399 -11.399 -13.968 1.00 97.69 325 ILE A C 1
ATOM 2595 O O . ILE A 1 325 ? -1.596 -11.151 -13.826 1.00 97.69 325 ILE A O 1
ATOM 2599 N N . GLU A 1 326 ? 0.025 -12.620 -14.308 1.00 96.12 326 GLU A N 1
ATOM 2600 C CA . GLU A 1 326 ? -0.871 -13.763 -14.529 1.00 96.12 326 GLU A CA 1
ATOM 2601 C C . GLU A 1 326 ? -1.243 -14.453 -13.220 1.00 96.12 326 GLU A C 1
ATOM 2603 O O . GLU A 1 326 ? -2.409 -14.751 -12.973 1.00 96.12 326 GLU A O 1
ATOM 2608 N N . THR A 1 327 ? -0.247 -14.719 -12.373 1.00 97.25 327 THR A N 1
ATOM 2609 C CA . THR A 1 327 ? -0.457 -15.503 -11.145 1.00 97.25 327 THR A CA 1
ATOM 2610 C C . THR A 1 327 ? -0.843 -14.653 -9.937 1.00 97.25 327 THR A C 1
ATOM 2612 O O . THR A 1 327 ? -1.320 -15.207 -8.947 1.00 97.25 327 THR A O 1
ATOM 2615 N N . LEU A 1 328 ? -0.630 -13.333 -10.011 1.00 97.69 328 LEU A N 1
ATOM 2616 C CA . LEU A 1 328 ? -0.814 -12.362 -8.926 1.00 97.69 328 LEU A CA 1
ATOM 2617 C C . LEU A 1 328 ? 0.001 -12.688 -7.667 1.00 97.69 328 LEU A C 1
ATOM 2619 O O . LEU A 1 328 ? -0.408 -12.416 -6.539 1.00 97.69 328 LEU A O 1
ATOM 2623 N N . LYS A 1 329 ? 1.168 -13.302 -7.869 1.00 98.06 329 LYS A N 1
ATOM 2624 C CA . LYS A 1 329 ? 2.140 -13.638 -6.825 1.00 98.06 329 LYS A CA 1
ATOM 2625 C C . LYS A 1 329 ? 3.457 -12.932 -7.103 1.00 98.06 329 LYS A C 1
ATOM 2627 O O . LYS A 1 329 ? 3.757 -12.604 -8.250 1.00 98.06 329 LYS A O 1
ATOM 2632 N N . TRP A 1 330 ? 4.260 -12.743 -6.061 1.00 98.38 330 TRP A N 1
ATOM 2633 C CA . TRP A 1 330 ? 5.651 -12.340 -6.233 1.00 98.38 330 TRP A CA 1
ATOM 2634 C C . TRP A 1 330 ? 6.396 -13.358 -7.089 1.00 98.38 330 TRP A C 1
ATOM 2636 O O . TRP A 1 330 ? 6.295 -14.565 -6.856 1.00 98.38 330 TRP A O 1
ATOM 2646 N N . ASP A 1 331 ? 7.120 -12.862 -8.084 1.00 98.25 331 ASP A N 1
ATOM 2647 C CA . ASP A 1 331 ? 7.847 -13.680 -9.041 1.00 98.25 331 ASP A CA 1
ATOM 2648 C C . ASP A 1 331 ? 9.325 -13.777 -8.630 1.00 98.25 331 ASP A C 1
ATOM 2650 O O . ASP A 1 331 ? 10.034 -12.765 -8.648 1.00 98.25 331 ASP A O 1
ATOM 2654 N N . PRO A 1 332 ? 9.835 -14.974 -8.283 1.00 96.94 332 PRO A N 1
ATOM 2655 C CA . PRO A 1 332 ? 11.224 -15.130 -7.860 1.00 96.94 332 PRO A CA 1
ATOM 2656 C C . PRO A 1 332 ? 12.238 -14.693 -8.922 1.00 96.94 332 PRO A C 1
ATOM 2658 O O . PRO A 1 332 ? 13.340 -14.259 -8.586 1.00 96.94 332 PRO A O 1
ATOM 2661 N N . TRP A 1 333 ? 11.891 -14.811 -10.209 1.00 97.38 333 TRP A N 1
ATOM 2662 C CA . TRP A 1 333 ? 12.780 -14.400 -11.286 1.00 97.38 333 TRP A CA 1
ATOM 2663 C C . TRP A 1 333 ? 12.810 -12.878 -11.426 1.00 97.38 333 TRP A C 1
ATOM 2665 O O . TRP A 1 333 ? 13.903 -12.327 -11.549 1.00 97.38 333 TRP A O 1
ATOM 2675 N N . LEU A 1 334 ? 11.665 -12.189 -11.324 1.00 97.88 334 LEU A N 1
ATOM 2676 C CA . LEU A 1 334 ? 11.644 -10.718 -11.272 1.00 97.88 334 LEU A CA 1
ATOM 2677 C C . LEU A 1 334 ? 12.452 -10.203 -10.076 1.00 97.88 334 LEU A C 1
ATOM 2679 O O . LEU A 1 334 ? 13.335 -9.368 -10.256 1.00 97.88 334 LEU A O 1
ATOM 2683 N N . CYS A 1 335 ? 12.233 -10.758 -8.882 1.00 97.62 335 CYS A N 1
ATOM 2684 C CA . CYS A 1 335 ? 13.020 -10.436 -7.688 1.00 97.62 335 CYS A CA 1
ATOM 2685 C C . CYS A 1 335 ? 14.525 -10.615 -7.922 1.00 97.62 335 CYS A C 1
ATOM 2687 O O . CYS A 1 335 ? 15.308 -9.726 -7.603 1.00 97.62 335 CYS A O 1
ATOM 2689 N N . LYS A 1 336 ? 14.932 -11.713 -8.571 1.00 96.75 336 LYS A N 1
ATOM 2690 C CA . LYS A 1 336 ? 16.333 -11.958 -8.936 1.00 96.75 336 LYS A CA 1
ATOM 2691 C C . LYS A 1 336 ? 16.882 -10.951 -9.952 1.00 96.75 336 LYS A C 1
ATOM 2693 O O . LYS A 1 336 ? 18.055 -10.606 -9.867 1.00 96.75 336 LYS A O 1
ATOM 2698 N N . VAL A 1 337 ? 16.079 -10.484 -10.913 1.00 96.06 337 VAL A N 1
ATOM 2699 C CA . VAL A 1 337 ? 16.507 -9.470 -11.899 1.00 96.06 337 VAL A CA 1
ATOM 2700 C C . VAL A 1 337 ? 16.891 -8.159 -11.217 1.00 96.06 337 VAL A C 1
ATOM 2702 O O . VAL A 1 337 ? 17.872 -7.541 -11.625 1.00 96.06 337 VAL A O 1
ATOM 2705 N N . PHE A 1 338 ? 16.143 -7.758 -10.191 1.00 96.75 338 PHE A N 1
ATOM 2706 C CA . PHE A 1 338 ? 16.411 -6.545 -9.417 1.00 96.75 338 PHE A CA 1
ATOM 2707 C C . PHE A 1 338 ? 17.290 -6.787 -8.188 1.00 96.75 338 PHE A C 1
ATOM 2709 O O . PHE A 1 338 ? 17.584 -5.835 -7.476 1.00 96.75 338 PHE A O 1
ATOM 2716 N N . ASP A 1 339 ? 17.703 -8.034 -7.945 1.00 96.75 339 ASP A N 1
ATOM 2717 C CA . ASP A 1 339 ? 18.431 -8.448 -6.744 1.00 96.75 339 ASP A CA 1
ATOM 2718 C C . ASP A 1 339 ? 17.728 -7.968 -5.459 1.00 96.75 339 ASP A C 1
ATOM 2720 O O . ASP A 1 339 ? 18.311 -7.312 -4.603 1.00 96.75 339 ASP A O 1
ATOM 2724 N N . ILE A 1 340 ? 16.421 -8.246 -5.378 1.00 97.56 340 ILE A N 1
ATOM 2725 C CA . ILE A 1 340 ? 15.557 -7.928 -4.238 1.00 97.56 340 ILE A CA 1
ATOM 2726 C C . ILE A 1 340 ? 15.164 -9.237 -3.546 1.00 97.56 340 ILE A C 1
ATOM 2728 O O . ILE A 1 340 ? 14.579 -10.114 -4.192 1.00 97.56 340 ILE A O 1
ATOM 2732 N N . PRO A 1 341 ? 15.446 -9.396 -2.245 1.00 93.94 341 PRO A N 1
ATOM 2733 C CA . PRO A 1 341 ? 15.105 -10.615 -1.525 1.00 93.94 341 PRO A CA 1
ATOM 2734 C C . PRO A 1 341 ? 13.587 -10.708 -1.294 1.00 93.94 341 PRO A C 1
ATOM 2736 O O . PRO A 1 341 ? 12.926 -9.727 -0.984 1.00 93.94 341 PRO A O 1
ATOM 2739 N N . MET A 1 342 ? 12.985 -11.887 -1.468 1.00 92.69 342 MET A N 1
ATOM 2740 C CA . MET A 1 342 ? 11.516 -12.020 -1.416 1.00 92.69 342 MET A CA 1
ATOM 2741 C C . MET A 1 342 ? 10.915 -11.866 -0.010 1.00 92.69 342 MET A C 1
ATOM 2743 O O . MET A 1 342 ? 9.727 -11.581 0.108 1.00 92.69 342 MET A O 1
ATOM 2747 N N . ASN A 1 343 ? 11.702 -12.074 1.047 1.00 87.19 343 ASN A N 1
ATOM 2748 C CA . ASN A 1 343 ? 11.241 -12.008 2.439 1.00 87.19 343 ASN A CA 1
ATOM 2749 C C . ASN A 1 343 ? 10.861 -10.588 2.887 1.00 87.19 343 ASN A C 1
ATOM 2751 O O . ASN A 1 343 ? 10.120 -10.450 3.851 1.00 87.19 343 ASN A O 1
ATOM 2755 N N . ILE A 1 344 ? 11.317 -9.549 2.181 1.00 93.56 344 ILE A N 1
ATOM 2756 C CA . ILE A 1 344 ? 10.953 -8.159 2.493 1.00 93.56 344 ILE A CA 1
ATOM 2757 C C . ILE A 1 344 ? 9.608 -7.756 1.876 1.00 93.56 344 ILE A C 1
ATOM 2759 O O . ILE A 1 344 ? 9.147 -6.638 2.102 1.00 93.56 344 ILE A O 1
ATOM 2763 N N . LEU A 1 345 ? 8.996 -8.612 1.048 1.00 96.19 345 LEU A N 1
ATOM 2764 C CA . LEU A 1 345 ? 7.807 -8.272 0.265 1.00 96.19 345 LEU A CA 1
ATOM 2765 C C . LEU A 1 345 ? 6.509 -8.566 1.034 1.00 96.19 345 LEU A C 1
ATOM 2767 O O . LEU A 1 345 ? 6.377 -9.643 1.617 1.00 96.19 345 LEU A O 1
ATOM 2771 N N . PRO A 1 346 ? 5.512 -7.664 0.985 1.00 95.81 346 PRO A N 1
ATOM 2772 C CA . PRO A 1 346 ? 4.258 -7.840 1.708 1.00 95.81 346 PRO A CA 1
ATOM 2773 C C . PRO A 1 346 ? 3.410 -8.955 1.108 1.00 95.81 346 PRO A C 1
ATOM 2775 O O . PRO A 1 346 ? 3.451 -9.214 -0.093 1.00 95.81 346 PRO A O 1
ATOM 2778 N N . LYS A 1 347 ? 2.552 -9.595 1.903 1.00 94.88 347 LYS A N 1
ATOM 2779 C CA . LYS A 1 347 ? 1.603 -10.575 1.360 1.00 94.88 347 LYS A CA 1
ATOM 2780 C C . LYS A 1 347 ? 0.554 -9.879 0.484 1.00 94.88 347 LYS A C 1
ATOM 2782 O O . LYS A 1 347 ? -0.192 -9.029 0.965 1.00 94.88 347 LYS A O 1
ATOM 2787 N N . ILE A 1 348 ? 0.449 -10.301 -0.775 1.00 98.00 348 ILE A N 1
ATOM 2788 C CA . ILE A 1 348 ? -0.558 -9.796 -1.719 1.00 98.00 348 ILE A CA 1
ATOM 2789 C C . ILE A 1 348 ? -1.953 -10.308 -1.324 1.00 98.00 348 ILE A C 1
ATOM 2791 O O . ILE A 1 348 ? -2.138 -11.500 -1.048 1.00 98.00 348 ILE A O 1
ATOM 2795 N N . ARG A 1 349 ? -2.933 -9.403 -1.293 1.00 97.19 349 ARG A N 1
ATOM 2796 C CA . ARG A 1 349 ? -4.345 -9.648 -0.967 1.00 97.19 349 ARG A CA 1
ATOM 2797 C C . ARG A 1 349 ? -5.268 -9.071 -2.042 1.00 97.19 349 ARG A C 1
ATOM 2799 O O . ARG A 1 349 ? -4.843 -8.275 -2.875 1.00 97.19 349 ARG A O 1
ATOM 2806 N N . SER A 1 350 ? -6.537 -9.474 -2.025 1.00 98.06 350 SER A N 1
ATOM 2807 C CA . SER A 1 350 ? -7.543 -8.883 -2.913 1.00 98.06 350 SER A CA 1
ATOM 2808 C C . SER A 1 350 ? -7.820 -7.425 -2.523 1.00 98.06 350 SER A C 1
ATOM 2810 O O . SER A 1 350 ? -7.384 -6.973 -1.468 1.00 98.06 350 SER A O 1
ATOM 2812 N N . CYS A 1 351 ? -8.566 -6.686 -3.342 1.00 98.00 351 CYS A N 1
ATOM 2813 C CA . CYS A 1 351 ? -8.924 -5.286 -3.087 1.00 98.00 351 CYS A CA 1
ATOM 2814 C C . CYS A 1 351 ? -10.078 -5.107 -2.088 1.00 98.00 351 CYS A C 1
ATOM 2816 O O . CYS A 1 351 ? -10.390 -3.975 -1.723 1.00 98.00 351 CYS A O 1
ATOM 2818 N N . SER A 1 352 ? -10.769 -6.187 -1.699 1.00 97.31 352 SER A N 1
ATOM 2819 C CA . SER A 1 352 ? -11.908 -6.110 -0.779 1.00 97.31 352 SER A CA 1
ATOM 2820 C C . SER A 1 352 ? -12.038 -7.366 0.082 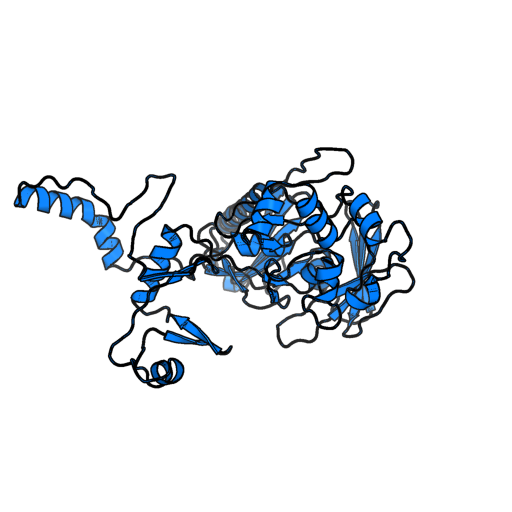1.00 97.31 352 SER A C 1
ATOM 2822 O O . SER A 1 352 ? -12.639 -8.366 -0.309 1.00 97.31 352 SER A O 1
ATOM 2824 N N . GLU A 1 353 ? -11.468 -7.300 1.279 1.00 93.31 353 GLU A N 1
ATOM 2825 C CA . GLU A 1 353 ? -11.569 -8.291 2.352 1.00 93.31 353 GLU A CA 1
ATOM 2826 C C . GLU A 1 353 ? -11.249 -7.599 3.682 1.00 93.31 353 GLU A C 1
ATOM 2828 O O . GLU A 1 353 ? -10.647 -6.532 3.687 1.00 93.31 353 GLU A O 1
ATOM 2833 N N . ILE A 1 354 ? -11.628 -8.174 4.827 1.00 88.19 354 ILE A N 1
ATOM 2834 C CA . ILE A 1 354 ? -11.226 -7.600 6.120 1.00 88.19 354 ILE A CA 1
ATOM 2835 C C . ILE A 1 354 ? -9.747 -7.914 6.350 1.00 88.19 354 ILE A C 1
ATOM 2837 O O . ILE A 1 354 ? -9.387 -9.042 6.688 1.00 88.19 354 ILE A O 1
ATOM 2841 N N . TYR A 1 355 ? -8.891 -6.905 6.201 1.00 84.19 355 TYR A N 1
ATOM 2842 C CA . TYR A 1 355 ? -7.452 -7.054 6.401 1.00 84.19 355 TYR A CA 1
ATO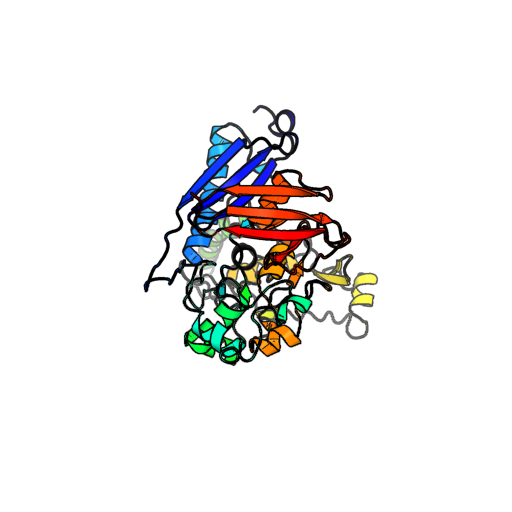M 2843 C C . TYR A 1 355 ? -7.082 -7.010 7.886 1.00 84.19 355 TYR A C 1
ATOM 2845 O O . TYR A 1 355 ? -6.291 -7.807 8.397 1.00 84.19 355 TYR A O 1
ATOM 2853 N N . GLY A 1 356 ? -7.668 -6.052 8.600 1.00 80.94 356 GLY A N 1
ATOM 2854 C CA . GLY A 1 356 ? -7.377 -5.731 9.989 1.00 80.94 356 GLY A CA 1
ATOM 2855 C C . GLY A 1 356 ? -8.304 -4.636 10.497 1.00 80.94 356 GLY A C 1
ATOM 2856 O O . GLY A 1 356 ? -9.232 -4.243 9.801 1.00 80.94 356 GLY A O 1
ATOM 2857 N N . TYR A 1 357 ? -8.049 -4.148 11.706 1.00 79.12 357 TYR A N 1
ATOM 2858 C CA . TYR A 1 357 ? -8.841 -3.094 12.334 1.00 79.12 357 TYR A CA 1
ATOM 2859 C C . TYR A 1 357 ? -7.918 -1.954 12.740 1.00 79.12 357 TYR A C 1
ATOM 2861 O O . TYR A 1 357 ? -6.785 -2.211 13.150 1.00 79.12 357 TYR A O 1
ATOM 2869 N N . ILE A 1 358 ? -8.419 -0.728 12.613 1.00 77.19 358 ILE A N 1
ATOM 2870 C CA . ILE A 1 358 ? -7.729 0.494 13.024 1.00 77.19 358 ILE A CA 1
ATOM 2871 C C . ILE A 1 358 ? -7.499 0.447 14.542 1.00 77.19 358 ILE A C 1
ATOM 2873 O O . ILE A 1 358 ? -8.385 0.032 15.298 1.00 77.19 358 ILE A O 1
ATOM 2877 N N . THR A 1 359 ? -6.305 0.831 14.988 1.00 69.50 359 THR A N 1
ATOM 2878 C CA . THR A 1 359 ? -5.935 0.895 16.410 1.00 69.50 359 THR A CA 1
ATOM 2879 C C . THR A 1 359 ? -6.420 2.195 17.067 1.00 69.50 359 THR A C 1
ATOM 2881 O O . THR A 1 359 ? -7.055 3.044 16.443 1.00 69.50 359 THR A O 1
ATOM 2884 N N . ASP A 1 360 ? -6.147 2.352 18.357 1.00 62.25 360 ASP A N 1
ATOM 2885 C CA . ASP A 1 360 ? -6.481 3.531 19.164 1.00 62.25 360 ASP A CA 1
ATOM 2886 C C . ASP A 1 360 ? -5.635 4.776 18.868 1.00 62.25 360 ASP A C 1
ATOM 2888 O O . ASP A 1 360 ? -5.878 5.825 19.459 1.00 62.25 360 ASP A O 1
ATOM 2892 N N . VAL A 1 361 ? -4.734 4.702 17.883 1.00 68.44 361 VAL A N 1
ATOM 2893 C CA . VAL A 1 361 ? -4.029 5.870 17.328 1.00 68.44 361 VAL A CA 1
ATOM 2894 C C . VAL A 1 361 ? -4.970 6.865 16.638 1.00 68.44 361 VAL A C 1
ATOM 2896 O O . VAL A 1 361 ? -4.548 7.969 16.316 1.00 68.44 361 VAL A O 1
ATOM 2899 N N . THR A 1 362 ? -6.235 6.488 16.408 1.00 79.50 362 THR A N 1
ATOM 2900 C CA . THR A 1 362 ? -7.293 7.375 15.902 1.00 79.50 362 THR A CA 1
ATOM 2901 C C . THR A 1 362 ? -8.618 7.137 16.633 1.00 79.50 362 THR A C 1
ATOM 2903 O O . THR A 1 362 ? -8.831 6.112 17.293 1.00 79.50 362 THR A O 1
ATOM 2906 N N . LYS A 1 363 ? -9.588 8.030 16.423 1.00 81.44 363 LYS A N 1
ATOM 2907 C CA . LYS A 1 363 ? -10.976 7.883 16.902 1.00 81.44 363 LYS A CA 1
ATOM 2908 C C . LYS A 1 363 ? -11.737 6.699 16.294 1.00 81.44 363 LYS A C 1
ATOM 2910 O O . LYS A 1 363 ? -12.800 6.364 16.811 1.00 81.44 363 LYS A O 1
ATOM 2915 N N . LEU A 1 364 ? -11.217 6.062 15.241 1.00 85.12 364 LEU A N 1
ATOM 2916 C CA . LEU A 1 364 ? -11.833 4.912 14.565 1.00 85.12 364 LEU A CA 1
ATOM 2917 C C . LEU A 1 364 ? -11.322 3.559 15.076 1.00 85.12 364 LEU A C 1
ATOM 2919 O O . LEU A 1 364 ? -11.416 2.552 14.374 1.00 85.12 364 LEU A O 1
ATOM 2923 N N . ALA A 1 365 ? -10.797 3.518 16.300 1.00 79.38 365 ALA A N 1
ATOM 2924 C CA . ALA A 1 365 ? -10.368 2.289 16.954 1.00 79.38 365 ALA A CA 1
ATOM 2925 C C . ALA A 1 365 ? -11.428 1.175 16.844 1.00 79.38 365 ALA A C 1
ATOM 2927 O O . ALA A 1 365 ? -12.571 1.338 17.275 1.00 79.38 365 ALA A O 1
ATOM 2928 N N . GLY A 1 366 ? -11.041 0.024 16.293 1.00 71.25 366 GLY A N 1
ATOM 2929 C CA . GLY A 1 366 ? -11.923 -1.128 16.098 1.00 71.25 366 GLY A CA 1
ATOM 2930 C C . GLY A 1 366 ? -12.750 -1.115 14.808 1.00 71.25 366 GLY A C 1
ATOM 2931 O O . GLY A 1 366 ? -13.469 -2.081 14.565 1.00 71.25 366 GLY A O 1
ATOM 2932 N N . VAL A 1 367 ? -12.636 -0.091 13.956 1.00 85.44 367 VAL A N 1
ATOM 2933 C CA . VAL A 1 367 ? -13.232 -0.092 12.609 1.00 85.44 367 VAL A CA 1
ATOM 2934 C C . VAL A 1 367 ? -12.344 -0.908 11.657 1.00 85.44 367 VAL A C 1
ATOM 2936 O O . VAL A 1 367 ? -11.125 -0.710 11.647 1.00 85.44 367 VAL A O 1
ATOM 2939 N N . PRO A 1 368 ? -12.896 -1.840 10.856 1.00 88.56 368 PRO A N 1
ATOM 2940 C CA . PRO A 1 368 ? -12.102 -2.648 9.938 1.00 88.56 368 PRO A CA 1
ATOM 2941 C C . PRO A 1 368 ? -11.577 -1.834 8.750 1.00 88.56 368 PRO A C 1
ATOM 2943 O O . PRO A 1 368 ? -12.327 -1.095 8.111 1.00 88.56 368 PRO A O 1
ATOM 2946 N N . ILE A 1 369 ? -10.314 -2.056 8.385 1.00 92.44 369 ILE A N 1
ATOM 2947 C CA . ILE A 1 369 ? -9.794 -1.733 7.052 1.00 92.44 369 ILE A CA 1
ATOM 2948 C C . ILE A 1 369 ? -10.238 -2.873 6.133 1.00 92.44 369 ILE A C 1
ATOM 2950 O O . ILE A 1 369 ? -9.902 -4.035 6.385 1.00 92.44 369 ILE A O 1
ATOM 2954 N N . SER A 1 370 ? -11.031 -2.552 5.108 1.00 94.31 370 SER A N 1
ATOM 2955 C CA . SER A 1 370 ? -11.736 -3.557 4.290 1.00 94.31 370 SER A CA 1
ATOM 2956 C C . SER A 1 370 ? -11.696 -3.337 2.774 1.00 94.31 370 SER A C 1
ATOM 2958 O O . SER A 1 370 ? -12.221 -4.151 2.012 1.00 94.31 370 SER A O 1
ATOM 2960 N N . GLY A 1 371 ? -11.073 -2.246 2.329 1.00 97.00 371 GLY A N 1
ATOM 2961 C CA . GLY A 1 371 ? -10.784 -2.006 0.920 1.00 97.00 371 GLY A CA 1
ATOM 2962 C C . GLY A 1 371 ? -9.421 -1.351 0.758 1.00 97.00 371 GLY A C 1
ATOM 2963 O O . GLY A 1 371 ? -9.093 -0.445 1.517 1.00 97.00 371 GLY A O 1
ATOM 2964 N N . ILE A 1 372 ? -8.629 -1.820 -0.199 1.00 98.19 372 ILE A N 1
ATOM 2965 C CA . ILE A 1 372 ? -7.353 -1.206 -0.580 1.00 98.19 372 ILE A CA 1
ATOM 2966 C C . ILE A 1 372 ? -7.279 -1.234 -2.106 1.00 98.19 372 ILE A C 1
ATOM 2968 O O . ILE A 1 372 ? -7.467 -2.296 -2.703 1.00 98.19 372 ILE A O 1
ATOM 2972 N N . LEU A 1 373 ? -7.051 -0.078 -2.729 1.00 98.06 373 LEU A N 1
ATOM 2973 C CA . LEU A 1 373 ? -6.800 0.055 -4.165 1.00 98.06 373 LEU A CA 1
ATOM 2974 C C . LEU A 1 373 ? -5.806 1.191 -4.416 1.00 98.06 373 LEU A C 1
ATOM 2976 O O . LEU A 1 373 ? -5.876 2.220 -3.759 1.00 98.06 373 LEU A O 1
ATOM 2980 N N . GLY A 1 374 ? -4.955 1.073 -5.431 1.00 98.00 374 GLY A N 1
ATOM 2981 C CA . GLY A 1 374 ? -4.198 2.220 -5.931 1.00 98.00 374 GLY A CA 1
ATOM 2982 C C . GLY A 1 374 ? -5.126 3.317 -6.474 1.00 98.00 374 GLY A C 1
ATOM 2983 O O . GLY A 1 374 ? -6.168 3.015 -7.057 1.00 98.00 374 GLY A O 1
ATOM 2984 N N . ASP A 1 375 ? -4.736 4.584 -6.336 1.00 96.06 375 ASP A N 1
ATOM 2985 C CA . ASP A 1 375 ? -5.520 5.779 -6.699 1.00 96.06 375 ASP A CA 1
ATOM 2986 C C . ASP A 1 375 ? -6.242 5.716 -8.052 1.00 96.06 375 ASP A C 1
ATOM 2988 O O . ASP A 1 375 ? -7.450 5.965 -8.159 1.00 96.06 375 ASP A O 1
ATOM 2992 N N . GLN A 1 376 ? -5.536 5.332 -9.112 1.00 96.25 376 GLN A N 1
ATOM 2993 C CA . GLN A 1 376 ? -6.121 5.290 -10.443 1.00 96.25 376 GLN A CA 1
ATOM 2994 C C . GLN A 1 376 ? -7.135 4.146 -10.578 1.00 96.25 376 GLN A C 1
ATOM 2996 O O . GLN A 1 376 ? -8.156 4.312 -11.248 1.00 96.25 376 GLN A O 1
ATOM 3001 N N . GLN A 1 377 ? -6.895 3.013 -9.924 1.00 98.31 377 GLN A N 1
ATOM 3002 C CA . GLN A 1 377 ? -7.813 1.880 -9.865 1.00 98.31 377 GLN A CA 1
ATOM 3003 C C . GLN A 1 377 ? -9.034 2.187 -8.991 1.00 98.31 377 GLN A C 1
ATOM 3005 O O . GLN A 1 377 ? -10.160 1.883 -9.390 1.00 98.31 377 GLN A O 1
ATOM 3010 N N . ALA A 1 378 ? -8.845 2.873 -7.862 1.00 97.56 378 ALA A N 1
ATOM 3011 C CA . ALA A 1 378 ? -9.928 3.376 -7.026 1.00 97.56 378 ALA A CA 1
ATOM 3012 C C . ALA A 1 378 ? -10.839 4.324 -7.820 1.00 97.56 378 ALA A C 1
ATOM 3014 O O . ALA A 1 378 ? -12.060 4.188 -7.769 1.00 97.56 378 ALA A O 1
ATOM 3015 N N . ALA A 1 379 ? -10.269 5.210 -8.645 1.00 96.75 379 ALA A N 1
ATOM 3016 C CA . ALA A 1 379 ? -11.044 6.070 -9.539 1.00 96.75 379 ALA A CA 1
ATOM 3017 C C . ALA A 1 379 ? -11.828 5.279 -10.607 1.00 96.75 379 ALA A C 1
ATOM 3019 O O . ALA A 1 379 ? -12.949 5.656 -10.940 1.00 96.75 379 ALA A O 1
ATOM 3020 N N . LEU A 1 380 ? -11.285 4.174 -11.132 1.00 97.81 380 LEU A N 1
ATOM 3021 C CA . LEU A 1 380 ? -12.000 3.284 -12.062 1.00 97.81 380 LEU A CA 1
ATOM 3022 C C . LEU A 1 380 ? -13.207 2.614 -11.398 1.00 97.81 380 LEU A C 1
ATOM 3024 O O . LEU A 1 380 ? -14.299 2.604 -11.972 1.00 97.81 380 LEU A O 1
ATOM 3028 N N . VAL A 1 381 ? -13.028 2.112 -10.176 1.00 96.81 381 VAL A N 1
ATOM 3029 C CA . VAL A 1 381 ? -14.111 1.539 -9.366 1.00 96.81 381 VAL A CA 1
ATOM 3030 C C . VAL A 1 381 ? -15.146 2.607 -8.998 1.00 96.81 381 VAL A C 1
ATOM 3032 O O . VAL A 1 381 ? -16.343 2.380 -9.169 1.00 96.81 381 VAL A O 1
ATOM 3035 N N . GLY A 1 382 ? -14.705 3.789 -8.563 1.00 95.19 382 GLY A N 1
ATOM 3036 C CA . GLY A 1 382 ? -15.572 4.912 -8.192 1.00 95.19 382 GLY A CA 1
ATOM 3037 C C . GLY A 1 382 ? -16.397 5.465 -9.358 1.00 95.19 382 GLY A C 1
ATOM 3038 O O . GLY A 1 382 ? -17.532 5.883 -9.161 1.00 95.19 382 GLY A O 1
ATOM 3039 N N . GLN A 1 383 ? -15.876 5.391 -10.587 1.00 96.19 383 GLN A N 1
ATOM 3040 C CA . GLN A 1 383 ? -16.602 5.723 -11.822 1.00 96.19 383 GLN A CA 1
ATOM 3041 C C . GLN A 1 383 ? -17.488 4.573 -12.335 1.00 96.19 383 GLN A C 1
ATOM 3043 O O . GLN A 1 383 ? -17.987 4.621 -13.458 1.00 96.19 383 GLN A O 1
ATOM 3048 N N . MET A 1 384 ? -17.669 3.515 -11.538 1.00 95.62 384 MET A N 1
ATOM 3049 C CA . MET A 1 384 ? -18.486 2.341 -11.859 1.00 95.62 384 MET A CA 1
ATOM 3050 C C . MET A 1 384 ? -18.107 1.667 -13.188 1.00 95.62 384 MET A C 1
ATOM 3052 O O . MET A 1 384 ? -18.956 1.101 -13.883 1.00 95.62 384 MET A O 1
ATOM 3056 N N . CYS A 1 385 ? -16.823 1.710 -13.554 1.00 97.06 385 CYS A N 1
ATOM 3057 C CA . CYS A 1 385 ? -16.301 1.089 -14.770 1.00 97.06 385 CYS A CA 1
ATOM 3058 C C . CYS A 1 385 ? -16.114 -0.426 -14.574 1.00 97.06 385 CYS A C 1
ATOM 3060 O O . CYS A 1 385 ? -14.996 -0.940 -14.635 1.00 97.06 385 CYS A O 1
ATOM 3062 N N . PHE A 1 386 ? -17.210 -1.140 -14.303 1.00 96.69 386 PHE A N 1
ATOM 3063 C CA . PHE A 1 386 ? -17.216 -2.569 -13.974 1.00 96.69 386 PHE A CA 1
ATOM 3064 C C . PHE A 1 386 ? -17.345 -3.505 -15.181 1.00 96.69 386 PHE A C 1
ATOM 3066 O O . PHE A 1 386 ? -17.134 -4.712 -15.051 1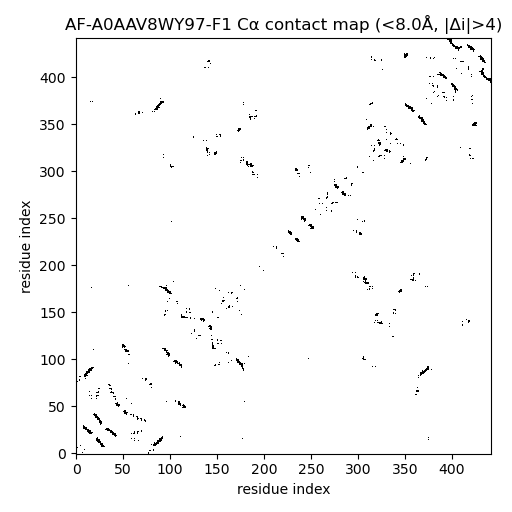.00 96.69 386 PHE A O 1
ATOM 3073 N N . ASN A 1 387 ? -17.696 -2.963 -16.346 1.00 97.25 387 ASN A N 1
ATOM 3074 C CA . ASN A 1 387 ? -17.888 -3.715 -17.578 1.00 97.25 387 ASN A CA 1
ATOM 3075 C C . ASN A 1 387 ? -16.711 -3.517 -18.535 1.00 97.25 387 ASN A C 1
ATOM 3077 O O . ASN A 1 387 ? -16.111 -2.442 -18.607 1.00 97.25 387 ASN A O 1
ATOM 3081 N N . ILE A 1 388 ? -16.437 -4.558 -19.322 1.00 97.38 388 ILE A N 1
ATOM 3082 C CA . ILE A 1 388 ? -15.448 -4.521 -20.404 1.00 97.38 388 ILE A CA 1
ATOM 3083 C C . ILE A 1 388 ? -15.775 -3.355 -21.339 1.00 97.38 388 ILE A C 1
ATOM 3085 O O . ILE A 1 388 ? -16.930 -3.162 -21.720 1.00 97.38 388 ILE A O 1
ATOM 3089 N N . GLY A 1 389 ? -14.757 -2.590 -21.722 1.00 95.75 389 GLY A N 1
ATOM 3090 C CA . GLY A 1 389 ? -14.929 -1.455 -22.623 1.00 95.75 389 GLY A CA 1
ATOM 3091 C C . GLY A 1 389 ? -15.145 -0.117 -21.932 1.00 95.75 389 GLY A C 1
ATOM 3092 O O . GLY A 1 389 ? -15.009 0.919 -22.583 1.00 95.75 389 GLY A O 1
ATOM 3093 N N . GLN A 1 390 ? -15.441 -0.113 -20.632 1.00 98.06 390 GLN A N 1
ATOM 3094 C CA . GLN A 1 390 ? -15.522 1.123 -19.863 1.00 98.06 390 GLN A CA 1
ATOM 3095 C C . GLN A 1 390 ? -14.121 1.621 -19.514 1.00 98.06 390 GLN A C 1
ATOM 3097 O O . GLN A 1 390 ? -13.226 0.845 -19.172 1.00 98.06 390 GLN A O 1
ATOM 3102 N N . ALA A 1 391 ? -13.948 2.934 -19.588 1.00 97.06 391 ALA A N 1
ATOM 3103 C CA . ALA A 1 391 ? -12.710 3.592 -19.233 1.00 97.06 391 ALA A CA 1
ATOM 3104 C C . ALA A 1 391 ? -12.989 4.840 -18.413 1.00 97.06 391 ALA A C 1
ATOM 3106 O O . ALA A 1 391 ? -14.031 5.480 -18.554 1.00 97.06 391 ALA A O 1
ATOM 3107 N N . LYS A 1 392 ? -12.006 5.209 -17.604 1.00 96.94 392 LYS A N 1
ATOM 3108 C CA . LYS A 1 392 ? -11.974 6.479 -16.886 1.00 96.94 392 LYS A CA 1
ATOM 3109 C C . LYS A 1 392 ? -10.707 7.225 -17.263 1.00 96.94 392 LYS A C 1
ATOM 3111 O O . LYS A 1 392 ? -9.673 6.601 -17.491 1.00 96.94 392 LYS A O 1
ATOM 3116 N N . SER A 1 393 ? -10.778 8.549 -17.251 1.00 94.69 393 SER A N 1
ATOM 3117 C CA . SER A 1 393 ? -9.609 9.418 -17.343 1.00 94.69 393 SER A CA 1
ATOM 3118 C C . SER A 1 393 ? -9.585 10.339 -16.130 1.00 94.69 393 SER A C 1
ATOM 3120 O O . SER A 1 393 ? -10.584 10.998 -15.844 1.00 94.69 393 SER A O 1
ATOM 3122 N N . THR A 1 394 ? -8.476 10.353 -15.394 1.00 90.38 394 THR A N 1
ATOM 3123 C CA . THR A 1 394 ? -8.277 11.254 -14.251 1.00 90.38 394 THR A CA 1
ATOM 3124 C C . THR A 1 394 ? -7.347 12.379 -14.674 1.00 90.38 394 THR A C 1
ATOM 3126 O O . THR A 1 394 ? -6.274 12.107 -15.209 1.00 90.38 394 THR A O 1
ATOM 3129 N N . TYR A 1 395 ? -7.759 13.624 -14.434 1.00 87.12 395 TYR A N 1
ATOM 3130 C CA . TYR A 1 395 ? -6.984 14.827 -14.738 1.00 87.12 395 TYR A CA 1
ATOM 3131 C C . TYR A 1 395 ? -6.444 15.436 -13.440 1.00 87.12 395 TYR A C 1
ATOM 3133 O O . TYR A 1 395 ? -7.213 15.739 -12.530 1.00 87.12 395 TYR A O 1
ATOM 3141 N N . GLY A 1 396 ? -5.128 15.609 -13.374 1.00 79.38 396 GLY A N 1
ATOM 3142 C CA . GLY A 1 396 ? -4.401 16.336 -12.336 1.00 79.38 396 GLY A CA 1
ATOM 3143 C C . GLY A 1 396 ? -3.140 16.944 -12.953 1.00 79.38 396 GLY A C 1
ATOM 3144 O O . GLY A 1 396 ? -3.169 17.357 -14.110 1.00 79.38 396 GLY A O 1
ATOM 3145 N N . THR A 1 397 ? -2.019 16.944 -12.225 1.00 72.25 397 THR A N 1
ATOM 3146 C CA . THR A 1 397 ? -0.709 17.323 -12.797 1.00 72.25 397 THR A CA 1
ATOM 3147 C C . THR A 1 397 ? -0.369 16.462 -14.023 1.00 72.25 397 THR A C 1
ATOM 3149 O O . THR A 1 397 ? 0.023 16.982 -15.067 1.00 72.25 397 THR A O 1
ATOM 3152 N N . GLY A 1 398 ? -0.612 15.152 -13.919 1.00 79.25 398 GLY A N 1
ATOM 3153 C CA . GLY A 1 398 ? -0.645 14.224 -15.049 1.00 79.25 398 GLY A CA 1
ATOM 3154 C C . GLY A 1 398 ? -2.072 13.800 -15.406 1.00 79.25 398 GLY A C 1
ATOM 3155 O O . GLY A 1 398 ? -3.035 14.106 -14.699 1.00 79.25 398 GLY A O 1
ATOM 3156 N N . CYS A 1 399 ? -2.212 13.055 -16.499 1.00 88.06 399 CYS A N 1
ATOM 3157 C CA . CYS A 1 399 ? -3.465 12.425 -16.894 1.00 88.06 399 CYS A CA 1
ATOM 3158 C C . CYS A 1 399 ? -3.283 10.912 -17.031 1.00 88.06 399 CYS A C 1
ATOM 3160 O O . CYS A 1 399 ? -2.337 10.455 -17.671 1.00 88.06 399 CYS A O 1
ATOM 3162 N N . PHE A 1 400 ? -4.196 10.139 -16.447 1.00 93.25 400 PHE A N 1
ATOM 3163 C CA . PHE A 1 400 ? -4.156 8.677 -16.479 1.00 93.25 400 PHE A CA 1
ATOM 3164 C C . PHE A 1 400 ? -5.485 8.128 -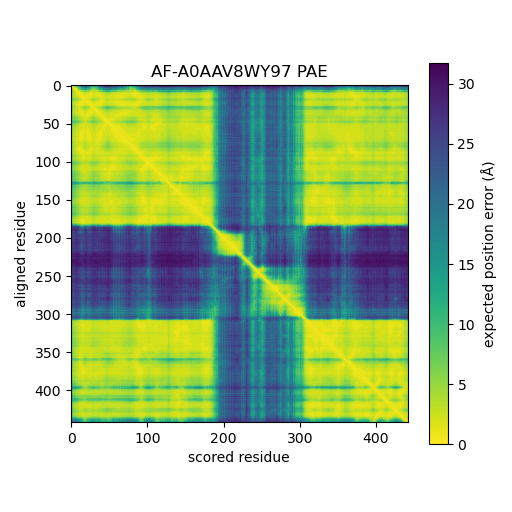16.983 1.00 93.25 400 PHE A C 1
ATOM 3166 O O . PHE A 1 400 ? -6.530 8.341 -16.355 1.00 93.25 400 PHE A O 1
ATOM 3173 N N . ILE A 1 401 ? -5.433 7.384 -18.088 1.00 95.75 401 ILE A N 1
ATOM 3174 C CA . ILE A 1 401 ? -6.573 6.654 -18.638 1.00 95.75 401 ILE A CA 1
ATOM 3175 C C . ILE A 1 401 ? -6.441 5.171 -18.310 1.00 95.75 401 ILE A C 1
ATOM 3177 O O . ILE A 1 401 ? -5.414 4.558 -18.595 1.00 95.75 401 ILE A O 1
ATOM 3181 N N . LEU A 1 402 ? -7.481 4.594 -17.711 1.00 97.56 402 LEU A N 1
ATOM 3182 C CA . LEU A 1 402 ? -7.573 3.157 -17.451 1.00 97.56 402 LEU A CA 1
ATOM 3183 C C . LEU A 1 402 ? -8.778 2.601 -18.203 1.00 97.56 402 LEU A C 1
ATOM 3185 O O . LEU A 1 402 ? -9.884 3.116 -18.047 1.00 97.56 402 LEU A O 1
ATOM 3189 N N . TYR A 1 403 ? -8.558 1.549 -18.989 1.00 97.75 403 TYR A N 1
ATOM 3190 C CA . TYR A 1 403 ? -9.568 0.852 -19.785 1.00 97.75 403 TYR A CA 1
ATOM 3191 C C . TYR A 1 403 ? -9.754 -0.574 -19.264 1.00 97.75 403 TYR A C 1
ATOM 3193 O O . TYR A 1 403 ? -8.801 -1.352 -19.263 1.00 97.75 403 TYR A O 1
ATOM 3201 N N . ASN A 1 404 ? -10.968 -0.921 -18.837 1.00 98.25 404 ASN A N 1
ATOM 3202 C CA . ASN A 1 404 ? -11.308 -2.233 -18.288 1.00 98.25 404 ASN A CA 1
ATOM 3203 C C . ASN A 1 404 ? -11.349 -3.304 -19.396 1.00 98.25 404 ASN A C 1
ATOM 3205 O O . ASN A 1 404 ? -12.155 -3.219 -20.329 1.00 98.25 404 ASN A O 1
ATOM 3209 N N . THR A 1 405 ? -10.509 -4.335 -19.269 1.00 97.94 405 THR A N 1
ATOM 3210 C CA . THR A 1 405 ? -10.407 -5.458 -20.221 1.00 97.94 405 THR A CA 1
ATOM 3211 C C . THR A 1 405 ? -11.068 -6.745 -19.712 1.00 97.94 405 THR A C 1
ATOM 3213 O O . THR A 1 405 ? -10.944 -7.807 -20.327 1.00 97.94 405 THR A O 1
ATOM 3216 N N . GLY A 1 406 ? -11.800 -6.680 -18.599 1.00 97.81 406 GLY A N 1
ATOM 3217 C CA . GLY A 1 406 ? -12.420 -7.835 -17.958 1.00 97.81 406 GLY A CA 1
ATOM 3218 C C . GLY A 1 406 ? -11.377 -8.789 -17.388 1.00 97.81 406 GLY A C 1
ATOM 3219 O O . GLY A 1 406 ? -10.308 -8.383 -16.946 1.00 97.81 406 GLY A O 1
ATOM 3220 N N . THR A 1 407 ? -11.660 -10.086 -17.439 1.00 96.94 407 THR A N 1
ATOM 3221 C CA . THR A 1 407 ? -10.701 -11.131 -17.045 1.00 96.94 407 THR A CA 1
ATOM 3222 C C . THR A 1 407 ? -9.615 -11.372 -18.098 1.00 96.94 407 THR A C 1
ATOM 3224 O O . THR A 1 407 ? -8.734 -12.203 -17.891 1.00 96.94 407 THR A O 1
ATOM 3227 N N . SER A 1 408 ? -9.673 -10.678 -19.240 1.00 94.50 408 SER A N 1
ATOM 3228 C CA . SER A 1 408 ? -8.670 -10.801 -20.294 1.00 94.50 408 SER A CA 1
ATOM 3229 C C . SER A 1 408 ? -7.498 -9.879 -20.001 1.00 94.50 408 SER A C 1
ATOM 3231 O O . SER A 1 408 ? -7.622 -8.655 -20.029 1.00 94.50 408 SER A O 1
ATOM 3233 N N . MET A 1 409 ? -6.337 -10.472 -19.762 1.00 94.12 409 MET A N 1
ATOM 3234 C CA . MET A 1 409 ? -5.087 -9.743 -19.631 1.00 94.12 409 MET A CA 1
ATOM 3235 C C . MET A 1 409 ? -4.547 -9.395 -21.026 1.00 94.12 409 MET A C 1
ATOM 3237 O O . MET A 1 409 ? -3.985 -10.236 -21.729 1.00 94.12 409 MET A O 1
ATOM 3241 N N . VAL A 1 410 ? -4.740 -8.144 -21.442 1.00 94.62 410 VAL A N 1
ATOM 3242 C CA . VAL A 1 410 ? -4.315 -7.656 -22.761 1.00 94.62 410 VAL A CA 1
ATOM 3243 C C . VAL A 1 410 ? -2.900 -7.100 -22.675 1.00 94.62 410 VAL A C 1
ATOM 3245 O O . VAL A 1 410 ? -2.654 -6.162 -21.921 1.00 94.62 410 VAL A O 1
ATOM 3248 N N . ARG A 1 411 ? -1.975 -7.644 -23.475 1.00 92.06 411 ARG A N 1
ATOM 3249 C CA . ARG A 1 411 ? -0.599 -7.138 -23.594 1.00 92.06 411 ARG A CA 1
ATOM 3250 C C . ARG A 1 411 ? -0.519 -6.083 -24.691 1.00 92.06 411 ARG A C 1
ATOM 3252 O O . ARG A 1 411 ? -0.906 -6.332 -25.831 1.00 92.06 411 ARG A O 1
ATOM 3259 N N . SER A 1 412 ? -0.021 -4.903 -24.346 1.00 90.31 412 SER A N 1
ATOM 3260 C CA . SER A 1 412 ? 0.082 -3.790 -25.287 1.00 90.31 412 SER A CA 1
ATOM 3261 C C . SER A 1 412 ? 1.301 -3.904 -26.199 1.00 90.31 412 SER A C 1
ATOM 3263 O O . SER A 1 412 ? 2.421 -4.079 -25.722 1.00 90.31 412 SER A O 1
ATOM 3265 N N . SER A 1 413 ? 1.099 -3.686 -27.499 1.00 87.69 413 SER A N 1
ATOM 3266 C CA . SER A 1 413 ? 2.173 -3.475 -28.481 1.00 87.69 413 SER A CA 1
ATOM 3267 C C . SER A 1 413 ? 2.488 -1.991 -28.737 1.00 87.69 413 SER A C 1
ATOM 3269 O O . SER A 1 413 ? 3.279 -1.686 -29.623 1.00 87.69 413 SER A O 1
ATOM 3271 N N . HIS A 1 414 ? 1.858 -1.068 -27.998 1.00 91.00 414 HIS A N 1
ATOM 3272 C CA . HIS A 1 414 ? 1.941 0.387 -28.212 1.00 91.00 414 HIS A CA 1
ATOM 3273 C C . HIS A 1 414 ? 2.319 1.145 -26.926 1.00 91.00 414 HIS A C 1
ATOM 3275 O O . HIS A 1 414 ? 1.889 2.273 -26.710 1.00 91.00 414 HIS A O 1
ATOM 3281 N N . GLY A 1 415 ? 3.072 0.509 -26.024 1.00 87.38 415 GLY A N 1
ATOM 3282 C CA . GLY A 1 415 ? 3.616 1.154 -24.819 1.00 87.38 415 GLY A CA 1
ATOM 3283 C C . GLY A 1 415 ? 2.655 1.308 -23.633 1.00 87.38 415 GLY A C 1
ATOM 3284 O O . GLY A 1 415 ? 3.113 1.642 -22.547 1.00 87.38 415 GLY A O 1
ATOM 3285 N N . LEU A 1 416 ? 1.354 1.027 -23.798 1.00 95.00 416 LEU A N 1
ATOM 3286 C CA . LEU A 1 416 ? 0.415 0.960 -22.662 1.00 95.00 416 LEU A CA 1
ATOM 3287 C C . LEU A 1 416 ? 0.817 -0.117 -21.641 1.00 95.00 416 LEU A C 1
ATOM 3289 O O . LEU A 1 416 ? 1.373 -1.160 -21.997 1.00 95.00 416 LEU A O 1
ATOM 3293 N N . LEU A 1 417 ? 0.469 0.120 -20.383 1.00 96.69 417 LEU A N 1
ATOM 3294 C CA . LEU A 1 417 ? 0.727 -0.794 -19.277 1.00 96.69 417 LEU A CA 1
ATOM 3295 C C . LEU A 1 417 ? -0.405 -1.817 -19.170 1.00 96.69 417 LEU A C 1
ATOM 3297 O O . LEU A 1 417 ? -1.578 -1.448 -19.225 1.00 96.69 417 LEU A O 1
ATOM 3301 N N . THR A 1 418 ? -0.066 -3.087 -18.972 1.00 97.50 418 THR A N 1
ATOM 3302 C CA . THR A 1 418 ? -1.028 -4.112 -18.550 1.00 97.50 418 THR A CA 1
ATOM 3303 C C . THR A 1 418 ? -1.025 -4.160 -17.029 1.00 97.50 418 THR A C 1
ATOM 3305 O O . THR A 1 418 ? 0.005 -4.446 -16.428 1.00 97.50 418 THR A O 1
ATOM 3308 N N . THR A 1 419 ? -2.161 -3.879 -16.397 1.00 97.94 419 THR A N 1
ATOM 3309 C CA . THR A 1 419 ? -2.250 -3.740 -14.936 1.00 97.94 419 THR A CA 1
ATOM 3310 C C . THR A 1 419 ? -3.478 -4.459 -14.388 1.00 97.94 419 THR A C 1
ATOM 3312 O O . THR A 1 419 ? -4.428 -4.742 -15.123 1.00 97.94 419 THR A O 1
ATOM 3315 N N . VAL A 1 420 ? -3.493 -4.741 -13.084 1.00 98.31 420 VAL A N 1
ATOM 3316 C CA . VAL A 1 420 ? -4.726 -5.167 -12.407 1.00 98.31 420 VAL A CA 1
ATOM 3317 C C . VAL A 1 420 ? -5.615 -3.939 -12.213 1.00 98.31 420 VAL A C 1
ATOM 3319 O O . VAL A 1 420 ? -5.150 -2.909 -11.719 1.00 98.31 420 VAL A O 1
ATOM 3322 N N . ALA A 1 421 ? -6.880 -4.049 -12.621 1.00 98.25 421 ALA A N 1
ATOM 3323 C CA . ALA A 1 421 ? -7.909 -3.040 -12.405 1.00 98.25 421 ALA A CA 1
ATOM 3324 C C . ALA A 1 421 ? -8.484 -3.147 -10.991 1.00 98.25 421 ALA A C 1
ATOM 3326 O O . ALA A 1 421 ? -8.531 -2.155 -10.277 1.00 98.25 421 ALA A O 1
ATOM 3327 N N . TYR A 1 422 ? -8.922 -4.346 -10.597 1.00 98.44 422 TYR A N 1
ATOM 3328 C CA . TYR A 1 422 ? -9.401 -4.661 -9.249 1.00 98.44 422 TYR A CA 1
ATOM 3329 C C . TYR A 1 422 ? -9.627 -6.173 -9.086 1.00 98.44 422 TYR A C 1
ATOM 3331 O O . TYR A 1 422 ? -9.854 -6.899 -10.056 1.00 98.44 422 TYR A O 1
ATOM 3339 N N . GLN A 1 423 ? -9.655 -6.643 -7.839 1.00 98.25 423 GLN A N 1
ATOM 3340 C CA . GLN A 1 423 ? -10.128 -7.975 -7.457 1.00 98.25 423 GLN A CA 1
ATOM 3341 C C . GLN A 1 423 ? -10.994 -7.849 -6.197 1.00 98.25 423 GLN A C 1
ATOM 3343 O O . GLN A 1 423 ? -10.478 -7.719 -5.093 1.00 98.25 423 GLN A O 1
ATOM 3348 N N . LEU A 1 424 ? -12.321 -7.855 -6.342 1.00 96.75 424 LEU A N 1
ATOM 3349 C CA . LEU A 1 424 ? -13.254 -7.585 -5.235 1.00 96.75 424 LEU A CA 1
ATOM 3350 C C . LEU A 1 424 ? -13.530 -8.840 -4.384 1.00 96.75 424 LEU A C 1
ATOM 3352 O O . LEU A 1 424 ? -14.649 -9.353 -4.354 1.00 96.75 424 LEU A O 1
ATOM 3356 N N . GLY A 1 425 ? -12.485 -9.353 -3.736 1.00 95.94 425 GLY A N 1
ATOM 3357 C CA . GLY A 1 425 ? -12.528 -10.488 -2.812 1.00 95.94 425 GLY A CA 1
ATOM 3358 C C . GLY A 1 425 ? -11.581 -11.632 -3.194 1.00 95.94 425 GLY A C 1
ATOM 3359 O O . GLY A 1 425 ? -11.313 -11.841 -4.380 1.00 95.94 425 GLY A O 1
ATOM 3360 N N . PRO A 1 426 ? -11.110 -12.430 -2.215 1.00 92.69 426 PRO A N 1
ATOM 3361 C CA . PRO A 1 426 ? -10.053 -13.430 -2.418 1.00 92.69 426 PRO A CA 1
ATOM 3362 C C . PRO A 1 426 ? -10.466 -14.571 -3.357 1.00 92.69 426 PRO A C 1
ATOM 3364 O O . PRO A 1 426 ? -9.628 -15.152 -4.036 1.00 92.69 426 PRO A O 1
ATOM 3367 N N . ASN A 1 427 ? -11.769 -14.855 -3.439 1.00 93.56 427 ASN A N 1
ATOM 3368 C CA . ASN A 1 427 ? -12.341 -15.908 -4.284 1.00 93.56 427 ASN A CA 1
ATOM 3369 C C . ASN A 1 427 ? -12.915 -15.373 -5.609 1.00 93.56 427 ASN A C 1
ATOM 3371 O O . ASN A 1 427 ? -13.666 -16.076 -6.288 1.00 93.56 427 ASN A O 1
ATOM 3375 N N . LYS A 1 428 ? -12.648 -14.108 -5.961 1.00 96.31 428 LYS A N 1
ATOM 3376 C CA . LYS A 1 428 ? -13.087 -13.515 -7.230 1.00 96.31 428 LYS A CA 1
ATOM 3377 C C . LYS A 1 428 ? -11.954 -13.523 -8.245 1.00 96.31 428 LYS A C 1
ATOM 3379 O O . LYS A 1 428 ? -10.788 -13.357 -7.893 1.00 96.31 428 LYS A O 1
ATOM 3384 N N . ASN A 1 429 ? -12.318 -13.664 -9.517 1.00 96.69 429 ASN A N 1
ATOM 3385 C CA . ASN A 1 429 ? -11.367 -13.489 -10.608 1.00 96.69 429 ASN A CA 1
ATOM 3386 C C . ASN A 1 429 ? -10.896 -12.028 -10.651 1.00 96.69 429 ASN A C 1
ATOM 3388 O O . ASN A 1 429 ? -11.724 -11.125 -10.481 1.00 96.69 429 ASN A O 1
ATOM 3392 N N . PRO A 1 430 ? -9.600 -11.786 -10.895 1.00 97.62 430 PRO A N 1
ATOM 3393 C CA . PRO A 1 430 ? -9.104 -10.440 -11.111 1.00 97.62 430 PRO A CA 1
ATOM 3394 C C . PRO A 1 430 ? -9.663 -9.865 -12.411 1.00 97.62 430 PRO A C 1
ATOM 3396 O O . PRO A 1 430 ? -9.853 -10.575 -13.404 1.00 97.62 430 PRO A O 1
ATOM 3399 N N . ILE A 1 431 ? -9.903 -8.561 -12.394 1.00 98.56 431 ILE A N 1
ATOM 3400 C CA . ILE A 1 431 ? -10.186 -7.768 -13.582 1.00 98.56 431 ILE A CA 1
ATOM 3401 C C . ILE A 1 431 ? -8.928 -6.982 -13.929 1.00 98.56 431 ILE A C 1
ATOM 3403 O O . ILE A 1 431 ? -8.271 -6.419 -13.052 1.00 98.56 431 ILE A O 1
ATOM 3407 N N . TYR A 1 432 ? -8.594 -6.955 -15.212 1.00 98.50 432 TYR A N 1
ATOM 3408 C CA . TYR A 1 432 ? -7.421 -6.292 -15.760 1.00 98.50 432 TYR A CA 1
ATOM 3409 C C . TYR A 1 432 ? -7.794 -4.971 -16.432 1.00 98.50 432 TYR A C 1
ATOM 3411 O O . TYR A 1 432 ? -8.952 -4.714 -16.777 1.00 98.50 432 TYR A O 1
ATOM 3419 N N . ALA A 1 433 ? -6.785 -4.125 -16.607 1.00 98.31 433 ALA A N 1
ATOM 3420 C CA . ALA A 1 433 ? -6.889 -2.904 -17.376 1.00 98.31 433 ALA A CA 1
ATOM 3421 C C . ALA A 1 433 ? -5.659 -2.681 -18.256 1.00 98.31 433 ALA A C 1
ATOM 3423 O O . ALA A 1 433 ? -4.550 -3.131 -17.954 1.00 98.31 433 ALA A O 1
ATOM 3424 N N . LEU A 1 434 ? -5.879 -1.923 -19.327 1.00 97.88 434 LEU A N 1
ATOM 3425 C CA . LEU A 1 434 ? -4.818 -1.187 -19.999 1.00 97.88 434 LEU A CA 1
ATOM 3426 C C . LEU A 1 434 ? -4.748 0.219 -19.417 1.00 97.88 434 LEU A C 1
ATOM 3428 O O . LEU A 1 434 ? -5.776 0.886 -19.285 1.00 97.88 434 LEU A O 1
ATOM 3432 N N . GLU A 1 435 ? -3.542 0.671 -19.100 1.00 97.31 435 GLU A N 1
ATOM 3433 C CA . GLU A 1 435 ? -3.290 2.012 -18.587 1.00 97.31 435 GLU A CA 1
ATOM 3434 C C . GLU A 1 435 ? -2.382 2.796 -19.534 1.00 97.31 435 GLU A C 1
ATOM 3436 O O . GLU A 1 435 ? -1.338 2.312 -19.976 1.00 97.31 435 GLU A O 1
ATOM 3441 N N . GLY A 1 436 ? -2.797 4.023 -19.834 1.00 94.56 436 GLY A N 1
ATOM 3442 C CA . GLY A 1 436 ? -1.982 5.032 -20.496 1.00 94.56 436 GLY A CA 1
ATOM 3443 C C . GLY A 1 436 ? -1.813 6.239 -19.586 1.00 94.56 436 GLY A C 1
ATOM 3444 O O . GLY A 1 436 ? -2.747 6.623 -18.880 1.00 94.56 436 GLY A O 1
ATOM 3445 N N . SER A 1 437 ? -0.633 6.846 -19.616 1.00 88.62 437 SER A N 1
ATOM 3446 C CA . SER A 1 437 ? -0.326 8.048 -18.851 1.00 88.62 437 SER A CA 1
ATOM 3447 C C . SER A 1 437 ? 0.200 9.159 -19.755 1.00 88.62 437 SER A C 1
ATOM 3449 O O . SER A 1 437 ? 0.889 8.921 -20.747 1.00 88.62 437 SER A O 1
ATOM 3451 N N . VAL A 1 438 ? -0.138 10.393 -19.396 1.00 82.81 438 VAL A N 1
ATOM 3452 C CA . VAL A 1 438 ? 0.408 11.625 -19.962 1.00 82.81 438 VAL A CA 1
ATOM 3453 C C . VAL A 1 438 ? 0.985 12.417 -18.798 1.00 82.81 438 VAL A C 1
ATOM 3455 O O . VAL A 1 438 ? 0.254 12.799 -17.887 1.00 82.81 438 VAL A O 1
ATOM 3458 N N . ALA A 1 439 ? 2.299 12.635 -18.810 1.00 69.50 439 ALA A N 1
ATOM 3459 C CA . ALA A 1 439 ? 3.010 13.222 -17.674 1.00 69.50 439 ALA A CA 1
ATOM 3460 C C . ALA A 1 439 ? 2.675 14.706 -17.434 1.00 69.50 439 ALA A C 1
ATOM 3462 O O . ALA A 1 439 ? 2.708 15.149 -16.292 1.00 69.50 439 ALA A O 1
ATOM 3463 N N . ILE A 1 440 ? 2.347 15.460 -18.491 1.00 72.62 440 ILE A N 1
ATOM 3464 C CA . ILE A 1 440 ? 2.056 16.900 -18.434 1.00 72.62 440 ILE A CA 1
ATOM 3465 C C . ILE A 1 440 ? 0.676 17.131 -19.049 1.00 72.62 440 ILE A C 1
ATOM 3467 O O . ILE A 1 440 ? 0.513 16.964 -20.260 1.00 72.62 440 ILE A O 1
ATOM 3471 N N . ALA A 1 441 ? -0.310 17.481 -18.222 1.00 76.75 441 ALA A N 1
ATOM 3472 C CA . ALA A 1 441 ? -1.677 17.738 -18.674 1.00 76.75 441 ALA A CA 1
ATOM 3473 C C . ALA A 1 441 ? -2.246 19.070 -18.160 1.00 76.75 441 ALA A C 1
ATOM 3475 O O . ALA A 1 441 ? -2.643 19.895 -18.982 1.00 76.75 441 ALA A O 1
ATOM 3476 N N . GLY A 1 442 ? -2.342 19.226 -16.833 1.00 59.38 442 GLY A N 1
ATOM 3477 C CA . GLY A 1 442 ? -3.033 20.335 -16.161 1.00 59.38 442 GLY A CA 1
ATOM 3478 C C . GLY A 1 442 ? -2.226 21.607 -15.957 1.00 59.38 442 GLY A C 1
ATOM 3479 O O . GLY A 1 442 ? -0.993 21.585 -16.171 1.00 59.38 442 GLY A O 1
#

Sequence (442 aa):
MTDTRTKYGPLIGSIDEGTSSTRFLVFASKTAEVLTYHQVEVPHIIPQEGWFEQDPMIILKSVIETIDVTCDNLKKLNINYEDIVATGITNQRETTILWDPTTGKPLYNALVWMDMRTSSTVDMILQNGSRPQNFLQNLCGLPVSTYFSALKVRWMMDNVEGVREAMEEGRCLFGNVDTWLVWVIKQLLYGRFFGNAETRYGLEHEAIAIEDFQELTGFQVETCGIFIGKQDECFLGASPDGIIKEENVIIEVKCPEKVKKISIEEAVNNKIIDFLKFDEDGTLRLKTNHNYHYQIQGQLHITDSRCGLHITDVTNASRTMLMNIETLKWDPWLCKVFDIPMNILPKIRSCSEIYGYITDVTKLAGVPISGILGDQQAALVGQMCFNIGQAKSTYGTGCFILYNTGTSMVRSSHGLLTTVAYQLGPNKNPIYALEGSVAIAG

Foldseek 3Di:
DPDLCVVQNFKEWEWEAEPFKIKIFIARPVPRDTPDMDIDTFDWDDPDVLFTFGALVSSLVRSQVGQFVRCVVCVVVVHHPLSHQAYEYAHAFQFKFKDFLQVLHTLDTTGHLRRQPLVVVLCVLCVNVVHDQCNLCQFLLAGRGPRANLSVLLCCCVPRPSSVVCVVVVRMAMDDSLLSNQLVLDDLPDDDCPDDPVVVCCVVCVVVVQVVCCVVPVDDDDDDDCDADPPVAFARDDDQPDAPPNLLDGHRDDDDPVCPPDDPV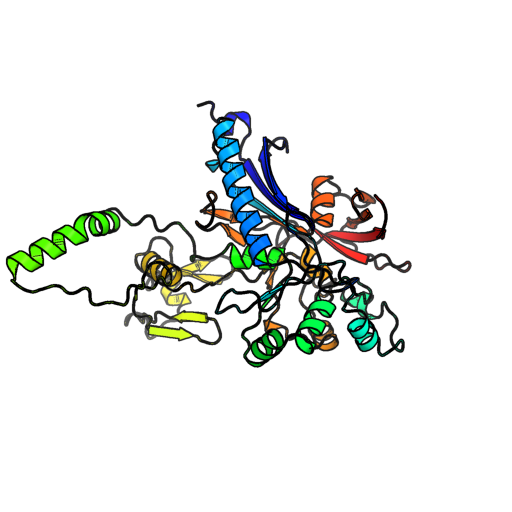CCVVVCVPVQWDQDPVRDIDGDCPDPVNSVSSNRCVRNVSRPGQQEAELQSLSRNQQAGQLVSDGDVVSCVSSVHDCSNHGHYFFQFAFRDAGPPSHPRHGRTHGGYHYPLLVVCVVVVVQDAQDWDWDDDQKIKIKGWHALDQDRDPPNWGWGFSGAHHRPGRTIIITMDMGNGDD

Organism: NCBI:txid1586634

Secondary structure (DSSP, 8-state):
---HHHHH-SEEEEEEE-SSEEEEEEEETTT--EEEEEEEE-PPB-SSTT--EE-HHHHHHHHHHHHHHHHHHHHHTT--GGGEEEEEEEE-SS-EEEE-TTT--BSS-EE-TT--TTHHHHHHHTTTTTS-TTTTHHHHS----TTSHHHHHHHHHHH-HHHHHHHHTT--EEEEHHHHHHHHT--SSSS-----HHHHHHHHHHHHHHHHHHHHH--------S----TTS-------SEEETTTTEEE-----GGGTTS-HHHHHHTTSSTTEEE-TTS-EEE-TTSHHHHHHHHHHHHTT------EEEHHHHTTSS-EETTTTEE-HHHHHHTT--GGGSPEEE-SSS--EE--TTSTTTTPEEEEEEEHHHHHHHHTT--STT-EEEEESSSEEEEEEEET--PPPSSSPEEEEEE--STTSPPEEEEEEEES---

Radius of gyration: 24.57 Å; Cα contacts (8 Å, |Δi|>4): 890; chains: 1; bounding box: 56×57×87 Å

Mean predicted aligned error: 11.83 Å

Solvent-accessible surface area (backbone atoms only — not comparable to full-atom values): 23716 Å² total; per-residue (Å²): 129,74,60,44,56,81,78,40,40,56,26,34,35,34,40,39,39,44,87,60,31,24,31,19,38,35,27,24,66,81,75,69,45,76,77,52,60,29,73,34,78,44,72,76,43,65,92,47,91,60,34,38,28,31,54,62,68,57,55,50,50,32,49,40,48,14,46,41,53,26,43,52,50,31,49,77,70,67,32,64,57,84,44,38,67,32,28,30,42,29,19,46,52,30,21,32,41,43,27,24,57,81,78,70,42,68,53,53,63,20,43,35,33,83,20,47,76,27,49,64,53,45,37,56,74,26,55,76,69,78,40,64,58,52,75,51,27,90,46,19,27,39,59,72,51,45,45,27,23,48,44,52,52,39,46,38,50,76,72,34,67,63,39,35,54,24,54,76,70,70,40,43,37,46,32,40,50,61,16,47,51,46,22,72,49,25,38,58,90,69,71,86,83,80,59,55,76,66,51,49,48,44,71,76,40,46,69,57,53,51,51,53,50,28,70,76,67,71,48,82,81,71,94,70,62,72,57,65,50,60,104,90,47,65,37,53,70,68,90,56,73,40,68,44,77,92,72,74,38,81,34,71,79,80,77,59,79,92,49,79,87,55,53,73,67,56,31,38,74,70,53,73,39,76,49,47,41,69,48,99,87,70,48,78,40,73,35,83,89,32,75,69,39,57,53,54,38,50,37,36,57,25,59,61,46,49,65,33,47,63,34,34,24,48,36,44,44,39,36,26,64,35,25,24,64,85,79,69,39,80,30,72,64,45,23,56,72,53,71,46,71,72,88,27,55,44,50,70,39,44,26,32,50,82,78,49,48,35,37,77,86,36,86,55,48,68,28,29,38,35,32,36,35,22,44,72,35,41,51,30,58,74,67,64,41,81,48,65,79,32,64,44,73,49,83,44,66,34,30,43,37,42,35,25,45,34,76,47,82,60,82,57,93,78,82,42,32,22,36,47,39,48,21,83,18,84,92,44,78,56,28,18,19,42,35,46,75,39,79,78,65,102

InterPro domains:
  IPR000577 Carbohydrate kinase, FGGY [PIRSF000538] (14-442)
  IPR011335 Restriction endonuclease type II-like [SSF52980] (185-306)
  IPR018483 Carbohydrate kinase, FGGY, conserved site [PS00933] (147-159)
  IPR018484 Carbohydrate kinase FGGY, N-terminal [PF00370] (12-186)
  IPR018484 Carbohydrate kinase FGGY, N-terminal [PF00370] (308-382)
  IPR043129 ATPase, nucleotide binding domain [SSF53067] (12-185)
  IPR043129 ATPase, nucleotide binding domain [SSF53067] (309-385)
  IPR043129 ATPase, nucleotide binding domain [SSF53067] (384-442)

Nearest PDB structures (foldseek):
  2d4w-assembly1_B  TM=9.594E-01  e=2.923E-40  Cellulomonas sp.
  6ude-assembly1_A  TM=9.436E-01  e=9.253E-35  Elizabethkingia anophelis NUHP1
  7nie-assembly1_B  TM=9.032E-01  e=5.330E-36  Sus scrofa
  6ude-assembly1_D  TM=9.402E-01  e=4.342E-34  Elizabethkingia anophelis NUHP1
  4e1j-assembly2_C  TM=9.143E-01  e=5.276E-33  Sinorhizobium meliloti 1021

pLDDT: mean 81.43, std 20.48, range [28.91, 98.75]